Protein AF-A0A7R9V5K5-F1 (afdb_monomer_lite)

Secondary structure (DSSP, 8-state):
----------S--TTHHHHHHHSS-SSHHHHHHHHHHHHTT-HHHHHHHHHHHTT-HHHHHHHHHHHHHHPPP---GGGGG-HHHHHHHHHHHHHHHHHHHHHHHHHHHHHHTHHHHHHHHHHHHHHHHHHHHHHHHHHHHHHHTTSTTHHHHHHHHHHHHHHHHHHHHHHHHHHHHHHHHHHHHHHHHHHHHHHHHHHHHHHHT-HHHHHHHHHHHHHHHHHIIIIIHHHHHHHHHHHHHHHHHHHHSS--SHHHHHHHHHHHHHHHHHHHHHHHHHHHHHHHTTT-HHHHHHHHHHHHHHHHHHHHHHHHHHHHHHHHHHHHHHHHHHHHHHHGGGS----HHHHHHHHHHHHHHHHHHHHHHHHHHHHHHHHHHHHHHHHHHHHHHHHHHHHHHHHHHHTT-TTHHHHHHHHHHHHHHHHHHHHHHHHHHHHHHHHHHHHHHHHHHHHHTT--

Organism: NCBI:txid1486919

Structure (mmCIF, N/CA/C/O backbone):
data_AF-A0A7R9V5K5-F1
#
_entry.id   AF-A0A7R9V5K5-F1
#
loop_
_atom_site.group_PDB
_atom_site.id
_atom_site.type_symbol
_atom_site.label_atom_id
_atom_site.label_alt_id
_atom_site.label_comp_id
_atom_site.label_asym_id
_atom_site.label_entity_id
_atom_site.label_seq_id
_atom_site.pdbx_PDB_ins_code
_atom_site.Cartn_x
_atom_site.Cartn_y
_atom_site.Cartn_z
_atom_site.occupancy
_atom_site.B_iso_or_equiv
_atom_site.auth_seq_id
_atom_site.auth_comp_id
_atom_site.auth_asym_id
_atom_site.auth_atom_id
_atom_site.pdbx_PDB_model_num
ATOM 1 N N . MET A 1 1 ? -7.552 31.173 -56.960 1.00 40.56 1 MET A N 1
ATOM 2 C CA . MET A 1 1 ? -6.697 32.223 -57.557 1.00 40.56 1 MET A CA 1
ATOM 3 C C . MET A 1 1 ? -5.988 32.898 -56.391 1.00 40.56 1 MET A C 1
ATOM 5 O O . MET A 1 1 ? -6.693 33.471 -55.573 1.00 40.56 1 MET A O 1
ATOM 9 N N . PRO A 1 2 ? -4.682 32.663 -56.188 1.00 26.98 2 PRO A N 1
ATOM 10 C CA . PRO A 1 2 ? -3.652 33.012 -57.161 1.00 26.98 2 PRO A CA 1
ATOM 11 C C . PRO A 1 2 ? -2.766 31.826 -57.573 1.00 26.98 2 PRO A C 1
ATOM 13 O O . PRO A 1 2 ? -2.591 30.860 -56.835 1.00 26.98 2 PRO A O 1
ATOM 16 N N . GLN A 1 3 ? -2.251 31.905 -58.796 1.00 34.00 3 GLN A N 1
ATOM 17 C CA . GLN A 1 3 ? -1.274 30.984 -59.372 1.00 34.00 3 GLN A CA 1
ATOM 18 C C . GLN A 1 3 ? 0.063 31.088 -58.619 1.00 34.00 3 GLN A C 1
ATOM 20 O O . GLN A 1 3 ? 0.505 32.211 -58.364 1.00 34.00 3 GLN A O 1
ATOM 25 N N . PRO A 1 4 ? 0.768 29.984 -58.310 1.00 27.06 4 PRO A N 1
ATOM 26 C CA . PRO A 1 4 ? 2.180 30.077 -58.002 1.00 27.06 4 PRO A CA 1
ATOM 27 C C . PRO A 1 4 ? 2.953 30.086 -59.321 1.00 27.06 4 PRO A C 1
ATOM 29 O O . PRO A 1 4 ? 2.869 29.160 -60.126 1.00 27.06 4 PRO A O 1
ATOM 32 N N . ALA A 1 5 ? 3.666 31.187 -59.535 1.00 25.92 5 ALA A N 1
ATOM 33 C CA . ALA A 1 5 ? 4.481 31.461 -60.701 1.00 25.92 5 ALA A CA 1
ATOM 34 C C . ALA A 1 5 ? 5.456 30.311 -61.011 1.00 25.92 5 ALA A C 1
ATOM 36 O O . ALA A 1 5 ? 6.417 30.062 -60.282 1.00 25.92 5 ALA A O 1
ATOM 37 N N . CYS A 1 6 ? 5.217 29.652 -62.143 1.00 29.80 6 CYS A N 1
ATOM 38 C CA . CYS A 1 6 ? 6.253 29.015 -62.937 1.00 29.80 6 CYS A CA 1
ATOM 39 C C . CYS A 1 6 ? 7.144 30.119 -63.508 1.00 29.80 6 CYS A C 1
ATOM 41 O O . CYS A 1 6 ? 6.776 30.721 -64.507 1.00 29.80 6 CYS A O 1
ATOM 43 N N . LEU A 1 7 ? 8.293 30.398 -62.893 1.00 27.58 7 LEU A N 1
ATOM 44 C CA . LEU A 1 7 ? 9.380 31.100 -63.574 1.00 27.58 7 LEU A CA 1
ATOM 45 C C . LEU A 1 7 ? 10.732 30.513 -63.152 1.00 27.58 7 LEU A C 1
ATOM 47 O O . LEU A 1 7 ? 11.221 30.742 -62.048 1.00 27.58 7 LEU A O 1
ATOM 51 N N . VAL A 1 8 ? 11.267 29.722 -64.084 1.00 35.91 8 VAL A N 1
ATOM 52 C CA . VAL A 1 8 ? 12.673 29.615 -64.491 1.00 35.91 8 VAL A CA 1
ATOM 53 C C . VAL A 1 8 ? 13.707 29.513 -63.367 1.00 35.91 8 VAL A C 1
ATOM 55 O O . VAL A 1 8 ? 14.212 30.509 -62.860 1.00 35.91 8 VAL A O 1
ATOM 58 N N . TYR A 1 9 ? 14.113 28.279 -63.078 1.00 30.05 9 TYR A N 1
ATOM 59 C CA . TYR A 1 9 ? 15.471 27.967 -62.637 1.00 30.05 9 TYR A CA 1
ATOM 60 C C . TYR A 1 9 ? 15.864 26.629 -63.270 1.00 30.05 9 TYR A C 1
ATOM 62 O O . TYR A 1 9 ? 15.797 25.579 -62.632 1.00 30.05 9 TYR A O 1
ATOM 70 N N . SER A 1 10 ? 16.229 26.685 -64.553 1.00 31.05 10 SER A N 1
ATOM 71 C CA . SER A 1 10 ? 16.966 25.604 -65.196 1.00 31.05 10 SER A CA 1
ATOM 72 C C . SER A 1 10 ? 18.362 25.522 -64.567 1.00 31.05 10 SER A C 1
ATOM 74 O O . SER A 1 10 ? 18.983 26.540 -64.250 1.00 31.05 10 SER A O 1
ATOM 76 N N . SER A 1 11 ? 18.862 24.303 -64.378 1.00 34.31 11 SER A N 1
ATOM 77 C CA . SER A 1 11 ? 20.214 23.971 -63.887 1.00 34.31 11 SER A CA 1
ATOM 78 C C . SER A 1 11 ? 20.554 24.248 -62.406 1.00 34.31 11 SER A C 1
ATOM 80 O O . SER A 1 11 ? 21.425 25.044 -62.073 1.00 34.31 11 SER A O 1
ATOM 82 N N . MET A 1 12 ? 19.978 23.480 -61.476 1.00 30.34 12 MET A N 1
ATOM 83 C CA . MET A 1 12 ? 20.714 23.072 -60.262 1.00 30.34 12 MET A CA 1
ATOM 84 C C . MET A 1 12 ? 20.217 21.707 -59.762 1.00 30.34 12 MET A C 1
ATOM 86 O O . MET A 1 12 ? 19.005 21.503 -59.681 1.00 30.34 12 MET A O 1
ATOM 90 N N . PRO A 1 13 ? 21.115 20.775 -59.384 1.00 33.88 13 PRO A N 1
ATOM 91 C CA .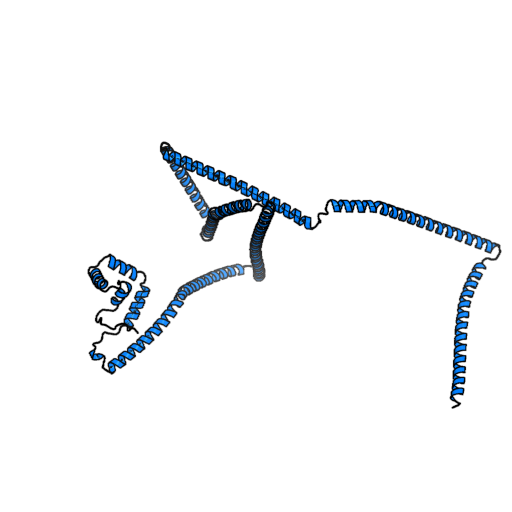 PRO A 1 13 ? 20.710 19.502 -58.805 1.00 33.88 13 PRO A CA 1
ATOM 92 C C . PRO A 1 13 ? 19.905 19.751 -57.519 1.00 33.88 13 PRO A C 1
ATOM 94 O O . PRO A 1 13 ? 20.261 20.570 -56.666 1.00 33.88 13 PRO A O 1
ATOM 97 N N . MET A 1 14 ? 18.789 19.034 -57.413 1.00 45.25 14 MET A N 1
ATOM 98 C CA . MET A 1 14 ? 17.681 19.206 -56.466 1.00 45.25 14 MET A CA 1
ATOM 99 C C . MET A 1 14 ? 17.970 19.202 -54.939 1.00 45.25 14 MET A C 1
ATOM 101 O O . MET A 1 14 ? 17.053 19.585 -54.211 1.00 45.25 14 MET A O 1
ATOM 105 N N . PRO A 1 15 ? 19.154 18.868 -54.368 1.00 46.34 15 PRO A N 1
ATOM 106 C CA . PRO A 1 15 ? 19.336 18.982 -52.910 1.00 46.34 15 PRO A CA 1
ATOM 107 C C . PRO A 1 15 ? 19.458 20.428 -52.390 1.00 46.34 15 PRO A C 1
ATOM 109 O O . PRO A 1 15 ? 19.065 20.717 -51.261 1.00 46.34 15 PRO A O 1
ATOM 112 N N . MET A 1 16 ? 20.001 21.353 -53.193 1.00 43.00 16 MET A N 1
ATOM 113 C CA . MET A 1 16 ? 20.373 22.711 -52.744 1.00 43.00 16 MET A CA 1
ATOM 114 C C . MET A 1 16 ? 19.236 23.738 -52.841 1.00 43.00 16 MET A C 1
ATOM 116 O O . MET A 1 16 ? 19.169 24.678 -52.047 1.00 43.00 16 MET A O 1
ATOM 120 N N . SER A 1 17 ? 18.300 23.553 -53.774 1.00 44.62 17 SER A N 1
ATOM 121 C CA . SER A 1 17 ? 17.197 24.495 -54.016 1.00 44.62 17 SER A CA 1
ATOM 122 C C . SER A 1 17 ? 16.128 24.488 -52.912 1.00 44.62 17 SER A C 1
ATOM 124 O O . SER A 1 17 ? 15.340 25.429 -52.816 1.00 44.62 17 SER A O 1
ATOM 126 N N . GLN A 1 18 ? 16.099 23.464 -52.048 1.00 49.62 18 GLN A N 1
ATOM 127 C CA . GLN A 1 18 ? 15.133 23.351 -50.946 1.00 49.62 18 GLN A CA 1
ATOM 128 C C . GLN A 1 18 ? 15.727 23.599 -49.552 1.00 49.62 18 GLN A C 1
ATOM 130 O O . GLN A 1 18 ? 15.004 24.083 -48.681 1.00 49.62 18 GLN A O 1
ATOM 135 N N . LEU A 1 19 ? 17.041 23.416 -49.362 1.00 45.88 19 LEU A N 1
ATOM 136 C CA . LEU A 1 19 ? 17.787 24.037 -48.249 1.00 45.88 19 LEU A CA 1
ATOM 137 C C . LEU A 1 19 ? 17.578 25.563 -48.242 1.00 45.88 19 LEU A C 1
ATOM 139 O O . LEU A 1 19 ? 17.406 26.184 -47.194 1.00 45.88 19 LEU A O 1
ATOM 143 N N . ALA A 1 20 ? 17.456 26.140 -49.439 1.00 43.31 20 ALA A N 1
ATOM 144 C CA . ALA A 1 20 ? 17.101 27.530 -49.669 1.00 43.31 20 ALA A CA 1
ATOM 145 C C . ALA A 1 20 ? 15.653 27.919 -49.285 1.00 43.31 20 ALA A C 1
ATOM 147 O O . ALA A 1 20 ? 15.371 29.104 -49.216 1.00 43.31 20 ALA A O 1
ATOM 148 N N . ARG A 1 21 ? 14.710 26.998 -49.022 1.00 48.47 21 ARG A N 1
ATOM 149 C CA . ARG A 1 21 ? 13.327 27.378 -48.635 1.00 48.47 21 ARG A CA 1
ATOM 150 C C . ARG A 1 21 ? 13.076 27.405 -47.131 1.00 48.47 21 ARG A C 1
ATOM 152 O O . ARG A 1 21 ? 12.136 28.058 -46.703 1.00 48.47 21 ARG A O 1
ATOM 159 N N . HIS A 1 22 ? 13.859 26.675 -46.340 1.00 50.94 22 HIS A N 1
ATOM 160 C CA . HIS A 1 22 ? 13.676 26.604 -44.882 1.00 50.94 22 HIS A CA 1
ATOM 161 C C . HIS A 1 22 ? 14.723 27.406 -44.094 1.00 50.94 22 HIS A C 1
ATOM 163 O O . HIS A 1 22 ? 14.455 27.774 -42.955 1.00 50.94 22 HIS A O 1
ATOM 169 N N . CYS A 1 23 ? 15.882 27.712 -44.691 1.00 46.88 23 CYS A N 1
ATOM 170 C CA . CYS A 1 23 ? 16.933 28.526 -44.067 1.00 46.88 23 CYS A CA 1
ATOM 171 C C . CYS A 1 23 ? 17.085 29.936 -44.671 1.00 46.88 23 CYS A C 1
ATOM 173 O O . CYS A 1 23 ? 17.944 30.683 -44.209 1.00 46.88 23 CYS A O 1
ATOM 175 N N . MET A 1 24 ? 16.305 30.321 -45.693 1.00 51.53 24 MET A N 1
ATOM 176 C CA . MET A 1 24 ? 16.404 31.671 -46.267 1.00 51.53 24 MET A CA 1
ATOM 177 C C . MET A 1 24 ? 15.454 32.661 -45.584 1.00 51.53 24 MET A C 1
ATOM 179 O O . MET A 1 24 ? 14.266 32.369 -45.463 1.00 51.53 24 MET A O 1
ATOM 183 N N . PRO A 1 25 ? 15.934 33.861 -45.215 1.00 50.16 25 PRO A N 1
ATOM 184 C CA . PRO A 1 25 ? 15.064 34.996 -44.929 1.00 50.16 25 PRO A CA 1
ATOM 185 C C . PRO A 1 25 ? 14.282 35.391 -46.194 1.00 50.16 25 PRO A C 1
ATOM 187 O O . PRO A 1 25 ? 14.854 35.434 -47.285 1.00 50.16 25 PRO A O 1
ATOM 190 N N . ASP A 1 26 ? 12.996 35.721 -46.050 1.00 51.44 26 ASP A N 1
ATOM 191 C CA . ASP A 1 26 ? 12.039 35.933 -47.158 1.00 51.44 26 ASP A CA 1
ATOM 192 C C . ASP A 1 26 ? 12.401 37.076 -48.139 1.00 51.44 26 ASP A C 1
ATOM 194 O O . ASP A 1 26 ? 11.890 37.146 -49.260 1.00 51.44 26 ASP A O 1
ATOM 198 N N . ASN A 1 27 ? 13.335 37.960 -47.774 1.00 51.56 27 ASN A N 1
ATOM 199 C CA . ASN A 1 27 ? 13.721 39.106 -48.597 1.00 51.56 27 ASN A CA 1
ATOM 200 C C . ASN A 1 27 ? 14.722 38.752 -49.713 1.00 51.56 27 ASN A C 1
ATOM 202 O O . ASN A 1 27 ? 15.770 38.149 -49.484 1.00 51.56 27 ASN A O 1
ATOM 206 N N . ALA A 1 28 ? 14.456 39.228 -50.935 1.00 52.97 28 ALA A N 1
ATOM 207 C CA . ALA A 1 28 ? 15.287 38.979 -52.120 1.00 52.97 28 ALA A CA 1
ATOM 208 C C . ALA A 1 28 ? 16.745 39.467 -51.987 1.00 52.97 28 ALA A C 1
ATOM 210 O O . ALA A 1 28 ? 17.654 38.770 -52.437 1.00 52.97 28 ALA A O 1
ATOM 211 N N . LEU A 1 29 ? 16.981 40.600 -51.305 1.00 44.94 29 LEU A N 1
ATOM 212 C CA . LEU A 1 29 ? 18.333 41.088 -50.981 1.00 44.94 29 LEU A CA 1
ATOM 213 C C . LEU A 1 29 ? 19.092 40.149 -50.022 1.00 44.94 29 LEU A C 1
ATOM 215 O O . LEU A 1 29 ? 20.306 40.017 -50.142 1.00 44.94 29 LEU A O 1
ATOM 219 N N . CYS A 1 30 ? 18.389 39.457 -49.116 1.00 60.28 30 CYS A N 1
ATOM 220 C CA . CYS A 1 30 ? 18.981 38.487 -48.187 1.00 60.28 30 CYS A CA 1
ATOM 221 C C . CYS A 1 30 ? 19.418 37.187 -48.875 1.00 60.28 30 CYS A C 1
ATOM 223 O O . CYS A 1 30 ? 20.322 36.511 -48.394 1.00 60.28 30 CYS A O 1
ATOM 225 N N . ARG A 1 31 ? 18.814 36.821 -50.015 1.00 62.34 31 ARG A N 1
ATOM 226 C CA . ARG A 1 31 ? 19.185 35.598 -50.752 1.00 62.34 31 ARG A CA 1
ATOM 227 C C . ARG A 1 31 ? 20.534 35.729 -51.454 1.00 62.34 31 ARG A C 1
ATOM 229 O O . ARG A 1 31 ? 21.295 34.765 -51.499 1.00 62.34 31 ARG A O 1
ATOM 236 N N . ALA A 1 32 ? 20.829 36.911 -51.995 1.00 68.31 32 ALA A N 1
ATOM 237 C CA . ALA A 1 32 ? 22.109 37.195 -52.638 1.00 68.31 32 ALA A CA 1
ATOM 238 C C . ALA A 1 32 ? 23.251 37.246 -51.610 1.00 68.31 32 ALA A C 1
ATOM 240 O O . ALA A 1 32 ? 24.284 36.613 -51.820 1.00 68.31 32 ALA A O 1
ATOM 241 N N . THR A 1 33 ? 23.036 37.910 -50.469 1.00 69.12 33 THR A N 1
ATOM 242 C CA . THR A 1 33 ? 24.011 37.944 -49.368 1.00 69.12 33 THR A CA 1
ATOM 243 C C . THR A 1 33 ? 24.197 36.575 -48.719 1.00 69.12 33 THR A C 1
ATOM 245 O O . THR A 1 33 ? 25.332 36.180 -48.494 1.00 69.12 33 THR A O 1
ATOM 248 N N . PHE A 1 34 ? 23.136 35.789 -48.517 1.00 70.00 34 PHE A N 1
ATOM 249 C CA . PHE A 1 34 ? 23.246 34.409 -48.024 1.00 70.00 34 PHE A CA 1
ATOM 250 C C . PHE A 1 34 ? 24.069 33.510 -48.960 1.00 70.00 34 PHE A C 1
ATOM 252 O O . PHE A 1 34 ? 24.921 32.756 -48.500 1.00 70.00 34 PHE A O 1
ATOM 259 N N . ARG A 1 35 ? 23.859 33.605 -50.283 1.00 76.38 35 ARG A N 1
ATOM 260 C CA . ARG A 1 35 ? 24.673 32.873 -51.272 1.00 76.38 35 ARG A CA 1
ATOM 261 C C . ARG A 1 35 ? 26.136 33.315 -51.245 1.00 76.38 35 ARG A C 1
ATOM 263 O O . ARG A 1 35 ? 27.010 32.462 -51.360 1.00 76.38 35 ARG A O 1
ATOM 270 N N . ALA A 1 36 ? 26.394 34.611 -51.061 1.00 77.56 36 ALA A N 1
ATOM 271 C CA . ALA A 1 36 ? 27.746 35.135 -50.899 1.00 77.56 36 ALA A CA 1
ATOM 272 C C . ALA A 1 36 ? 28.404 34.608 -49.612 1.00 77.56 36 ALA A C 1
ATOM 274 O O . ALA A 1 36 ? 29.504 34.076 -49.690 1.00 77.56 36 ALA A O 1
ATOM 275 N N . TYR A 1 37 ? 27.709 34.649 -48.469 1.00 77.50 37 TYR A N 1
ATOM 276 C CA . TYR A 1 37 ? 28.200 34.124 -47.189 1.00 77.50 37 TYR A CA 1
ATOM 277 C C . TYR A 1 37 ? 28.444 32.612 -47.212 1.00 77.50 37 TYR A C 1
ATOM 279 O O . TYR A 1 37 ? 29.420 32.130 -46.636 1.00 77.50 37 TYR A O 1
ATOM 287 N N . LEU A 1 38 ? 27.610 31.859 -47.933 1.00 78.56 38 LEU A N 1
ATOM 288 C CA . LEU A 1 38 ? 27.813 30.430 -48.154 1.00 78.56 38 LEU A CA 1
ATOM 289 C C . LEU A 1 38 ? 29.037 30.157 -49.043 1.00 78.56 38 LEU A C 1
ATOM 291 O O . LEU A 1 38 ? 29.806 29.246 -48.750 1.00 78.56 38 LEU A O 1
ATOM 295 N N . ALA A 1 39 ? 29.241 30.956 -50.096 1.00 82.00 39 ALA A N 1
ATOM 296 C CA . ALA A 1 39 ? 30.399 30.844 -50.984 1.00 82.00 39 ALA A CA 1
ATOM 297 C C . ALA A 1 39 ? 31.715 31.242 -50.294 1.00 82.00 39 ALA A C 1
ATOM 299 O O . ALA A 1 39 ? 32.749 30.634 -50.557 1.00 82.00 39 ALA A O 1
ATOM 300 N N . THR A 1 40 ? 31.683 32.222 -49.385 1.00 84.69 40 THR A N 1
ATOM 301 C CA . THR A 1 40 ? 32.845 32.624 -48.574 1.00 84.69 40 THR A CA 1
ATOM 302 C C . THR A 1 40 ? 33.092 31.718 -47.369 1.00 84.69 40 THR A C 1
ATOM 304 O O . THR A 1 40 ? 34.097 31.884 -46.684 1.00 84.69 40 THR A O 1
ATOM 307 N N . GLY A 1 41 ? 32.196 30.767 -47.095 1.00 77.50 41 GLY A N 1
ATOM 308 C CA . GLY A 1 41 ? 32.348 29.821 -45.994 1.00 77.50 41 GLY A CA 1
ATOM 309 C C . GLY A 1 41 ? 32.133 30.435 -44.608 1.00 77.50 41 GLY A C 1
ATOM 310 O O . GLY A 1 41 ? 32.814 30.054 -43.657 1.00 77.50 41 GLY A O 1
ATOM 311 N N . ASP A 1 42 ? 31.215 31.396 -44.484 1.00 85.19 42 ASP A N 1
ATOM 312 C CA . ASP A 1 42 ? 30.922 32.057 -43.214 1.00 85.19 42 ASP A CA 1
ATOM 313 C C . ASP A 1 42 ? 30.413 31.065 -42.150 1.00 85.19 42 ASP A C 1
ATOM 315 O O . ASP A 1 42 ? 29.488 30.274 -42.372 1.00 85.19 42 ASP A O 1
ATOM 319 N N . LYS A 1 43 ? 31.033 31.118 -40.968 1.00 78.56 43 LYS A N 1
ATOM 320 C CA . LYS A 1 43 ? 30.856 30.131 -39.897 1.00 78.56 43 LYS A CA 1
ATOM 321 C C . LYS A 1 43 ? 29.449 30.165 -39.306 1.00 78.56 43 LYS A C 1
ATOM 323 O O . LYS A 1 43 ? 28.876 29.103 -39.059 1.00 78.56 43 LYS A O 1
ATOM 328 N N . ASP A 1 44 ? 28.884 31.353 -39.110 1.00 78.31 44 ASP A N 1
ATOM 329 C CA . ASP A 1 44 ? 27.553 31.508 -38.518 1.00 78.31 44 ASP A CA 1
ATOM 330 C C . ASP A 1 44 ? 26.464 31.009 -39.472 1.00 78.31 44 ASP A C 1
ATOM 332 O O . ASP A 1 44 ? 25.523 30.331 -39.049 1.00 78.31 44 ASP A O 1
ATOM 336 N N . THR A 1 45 ? 26.638 31.251 -40.770 1.00 78.25 45 THR A N 1
ATOM 337 C CA . THR A 1 45 ? 25.741 30.750 -41.818 1.00 78.25 45 THR A CA 1
ATOM 338 C C . THR A 1 45 ? 25.802 29.220 -41.938 1.00 78.25 45 THR A C 1
ATOM 340 O O . THR A 1 45 ? 24.765 28.549 -41.936 1.00 78.25 45 THR A O 1
ATOM 343 N N . ILE A 1 46 ? 27.004 28.634 -41.970 1.00 79.44 46 ILE A N 1
ATOM 344 C CA . ILE A 1 46 ? 27.185 27.173 -42.054 1.00 79.44 46 ILE A CA 1
ATOM 345 C C . ILE A 1 46 ? 26.656 26.472 -40.798 1.00 79.44 46 ILE A C 1
ATOM 347 O O . ILE A 1 46 ? 25.992 25.439 -40.899 1.00 79.44 46 ILE A O 1
ATOM 351 N N . PHE A 1 47 ? 26.906 27.018 -39.608 1.00 78.94 47 PHE A N 1
ATOM 352 C CA . PHE A 1 47 ? 26.421 26.427 -38.360 1.00 78.94 47 PHE A CA 1
ATOM 353 C C . PHE A 1 47 ? 24.903 26.479 -38.228 1.00 78.94 47 PHE A C 1
ATOM 355 O O . PHE A 1 47 ? 24.322 25.533 -37.698 1.00 78.94 47 PHE A O 1
ATOM 362 N N . GLN A 1 48 ? 24.241 27.511 -38.751 1.00 79.06 48 GLN A N 1
ATOM 363 C CA . GLN A 1 48 ? 22.779 27.539 -38.822 1.00 79.06 48 GLN A CA 1
ATOM 364 C C . GLN A 1 48 ? 22.228 26.442 -39.745 1.00 79.06 48 GLN A C 1
ATOM 366 O O . GLN A 1 48 ? 21.268 25.763 -39.376 1.00 79.06 48 GLN A O 1
ATOM 371 N N . ILE A 1 49 ? 22.876 26.199 -40.888 1.00 77.62 49 ILE A N 1
ATOM 372 C CA . ILE A 1 49 ? 22.513 25.104 -41.799 1.00 77.62 49 ILE A CA 1
ATOM 373 C C . ILE A 1 49 ? 22.729 23.746 -41.123 1.00 77.62 49 ILE A C 1
ATOM 375 O O . ILE A 1 49 ? 21.826 22.912 -41.109 1.00 77.62 49 ILE A O 1
ATOM 379 N N . LEU A 1 50 ? 23.892 23.519 -40.509 1.00 80.06 50 LEU A N 1
ATOM 380 C CA . LEU A 1 50 ? 24.194 22.261 -39.819 1.00 80.06 50 LEU A CA 1
ATOM 381 C C . LEU A 1 50 ? 23.264 22.022 -38.627 1.00 80.06 50 LEU A C 1
ATOM 383 O O . LEU A 1 50 ? 22.797 20.901 -38.438 1.00 80.06 50 LEU A O 1
ATOM 387 N N . LYS A 1 51 ? 22.921 23.069 -37.870 1.00 82.25 51 LYS A N 1
ATOM 388 C CA . LYS A 1 51 ? 21.936 22.997 -36.783 1.00 82.25 51 LYS A CA 1
ATOM 389 C C . LYS A 1 51 ? 20.568 22.524 -37.276 1.00 82.25 51 LYS A C 1
ATOM 391 O O . LYS A 1 51 ? 19.844 21.916 -36.499 1.00 82.25 51 LYS A O 1
ATOM 396 N N . TRP A 1 52 ? 20.216 22.775 -38.536 1.00 81.44 52 TRP A N 1
ATOM 397 C CA . TRP A 1 52 ? 18.970 22.296 -39.132 1.00 81.44 52 TRP A CA 1
ATOM 398 C C . TRP A 1 52 ? 19.109 20.924 -39.804 1.00 81.44 52 TRP A C 1
ATOM 400 O O . TRP A 1 52 ? 18.201 20.104 -39.712 1.00 81.44 52 TRP A O 1
ATOM 410 N N . VAL A 1 53 ? 20.232 20.642 -40.464 1.00 81.75 53 VAL A N 1
ATOM 411 C CA . VAL A 1 53 ? 20.446 19.383 -41.200 1.00 81.75 53 VAL A CA 1
ATOM 412 C C . VAL A 1 53 ? 20.709 18.206 -40.259 1.00 81.75 53 VAL A C 1
ATOM 414 O O . VAL A 1 53 ? 20.135 17.130 -40.427 1.00 81.75 53 VAL A O 1
ATOM 417 N N . VAL A 1 54 ? 21.565 18.404 -39.255 1.00 84.12 54 VAL A N 1
ATOM 418 C CA . VAL A 1 54 ? 22.062 17.330 -38.379 1.00 84.12 54 VAL A CA 1
ATOM 419 C C . VAL A 1 54 ? 20.970 16.681 -37.515 1.00 84.12 54 VAL A C 1
ATOM 421 O O . VAL A 1 54 ? 21.015 15.461 -37.369 1.00 84.12 54 VAL A O 1
ATOM 424 N N . PRO A 1 55 ? 19.976 17.402 -36.956 1.00 89.00 55 PRO A N 1
ATOM 425 C CA . PRO A 1 55 ? 18.961 16.779 -36.100 1.00 89.00 55 PRO A CA 1
ATOM 426 C C . PRO A 1 55 ? 17.972 15.846 -36.813 1.00 89.00 55 PRO A C 1
ATOM 428 O O . PRO A 1 55 ? 17.302 15.062 -36.146 1.00 89.00 55 PRO A O 1
ATOM 431 N N . GLN A 1 56 ? 17.848 15.917 -38.142 1.00 86.38 56 GLN A N 1
ATOM 432 C CA . GLN A 1 56 ? 16.770 15.253 -38.896 1.00 86.38 56 GLN A CA 1
ATOM 433 C C . GLN A 1 56 ? 17.256 14.471 -40.136 1.00 86.38 56 GLN A C 1
ATOM 435 O O . GLN A 1 56 ? 16.702 14.608 -41.232 1.00 86.38 56 GLN A O 1
ATOM 440 N N . PRO A 1 57 ? 18.259 13.584 -39.996 1.00 82.12 57 PRO A N 1
ATOM 441 C CA . PRO A 1 57 ? 18.836 12.869 -41.132 1.00 82.12 57 PRO A CA 1
ATOM 442 C C . PRO A 1 57 ? 17.826 11.934 -41.815 1.00 82.12 57 PRO A C 1
ATOM 444 O O . PRO A 1 57 ? 17.840 11.800 -43.035 1.00 82.12 57 PRO A O 1
ATOM 447 N N . GLN A 1 58 ? 16.909 11.327 -41.051 1.00 83.31 58 GLN A N 1
ATOM 448 C CA . GLN A 1 58 ? 15.895 10.410 -41.590 1.00 83.31 58 GLN A CA 1
ATOM 449 C C . GLN A 1 58 ? 14.870 11.129 -42.476 1.00 83.31 58 GLN A C 1
ATOM 451 O O . GLN A 1 58 ? 14.445 10.594 -43.501 1.00 83.31 58 GLN A O 1
ATOM 456 N N . GLU A 1 59 ? 14.489 12.356 -42.116 1.00 81.56 59 GLU A N 1
ATOM 457 C CA . GLU A 1 59 ? 13.547 13.144 -42.909 1.00 81.56 59 GLU A CA 1
ATOM 458 C C . GLU A 1 59 ? 14.197 13.638 -44.205 1.00 81.56 59 GLU A C 1
ATOM 460 O O . GLU A 1 59 ? 13.600 13.539 -45.279 1.00 81.56 59 GLU A O 1
ATOM 465 N N . LEU A 1 60 ? 15.448 14.096 -44.129 1.00 83.25 60 LEU A N 1
ATOM 466 C CA . LEU A 1 60 ? 16.208 14.526 -45.302 1.00 83.25 60 LEU A CA 1
ATOM 467 C C . LEU A 1 60 ? 16.502 13.371 -46.258 1.00 83.25 60 LEU A C 1
ATOM 469 O O . LEU A 1 60 ? 16.382 13.549 -47.467 1.00 83.25 60 LEU A O 1
ATOM 473 N N . GLN A 1 61 ? 16.798 12.178 -45.740 1.00 84.12 61 GLN A N 1
ATOM 474 C CA . GLN A 1 61 ? 16.953 10.974 -46.554 1.00 84.12 61 GLN A CA 1
ATOM 475 C C . GLN A 1 61 ? 15.661 10.639 -47.311 1.00 84.12 61 GLN A C 1
ATOM 477 O O . GLN A 1 61 ? 15.700 10.382 -48.515 1.00 84.12 61 GLN A O 1
ATOM 482 N N . LYS A 1 62 ? 14.507 10.700 -46.634 1.00 83.69 62 LYS A N 1
ATOM 483 C CA . LYS A 1 62 ? 13.195 10.473 -47.257 1.00 83.69 62 LYS A CA 1
ATOM 484 C C . LYS A 1 62 ? 12.886 11.518 -48.329 1.00 83.69 62 LYS A C 1
ATOM 486 O O . LYS A 1 62 ? 12.425 11.165 -49.411 1.00 83.69 62 LYS A O 1
ATOM 491 N N . ARG A 1 63 ? 13.166 12.795 -48.057 1.00 83.06 63 ARG A N 1
ATOM 492 C CA . ARG A 1 63 ? 12.964 13.891 -49.019 1.00 83.06 63 ARG A CA 1
ATOM 493 C C . ARG A 1 63 ? 13.893 13.784 -50.225 1.00 83.06 63 ARG A C 1
ATOM 495 O O . ARG A 1 63 ? 13.435 14.001 -51.338 1.00 83.06 63 ARG A O 1
ATOM 502 N N . ALA A 1 64 ? 15.157 13.417 -50.026 1.00 83.75 64 ALA A N 1
ATOM 503 C CA . ALA A 1 64 ? 16.105 13.196 -51.117 1.00 83.75 64 ALA A CA 1
ATOM 504 C C . ALA A 1 64 ? 15.684 12.010 -51.997 1.00 83.75 64 ALA A C 1
ATOM 506 O O . ALA A 1 64 ? 15.701 12.121 -53.220 1.00 83.75 64 ALA A O 1
ATOM 507 N N . PHE A 1 65 ? 15.241 10.910 -51.378 1.00 86.75 65 PHE A N 1
ATOM 508 C CA . PHE A 1 65 ? 14.724 9.741 -52.087 1.00 86.75 65 PHE A CA 1
ATOM 509 C C . PHE A 1 65 ? 13.494 10.094 -52.932 1.00 86.75 65 PHE A C 1
ATOM 511 O O . PHE A 1 65 ? 13.498 9.883 -54.138 1.00 86.75 65 PHE A O 1
ATOM 518 N N . VAL A 1 66 ? 12.467 10.700 -52.328 1.00 87.62 66 VAL A N 1
ATOM 519 C CA . VAL A 1 66 ? 11.245 11.105 -53.045 1.00 87.62 66 VAL A CA 1
ATOM 520 C C . VAL A 1 66 ? 11.550 12.168 -54.107 1.00 87.62 66 VAL A C 1
ATOM 522 O O . VAL A 1 66 ? 11.038 12.094 -55.218 1.00 87.62 66 VAL A O 1
ATOM 525 N N . GLY A 1 67 ? 12.417 13.132 -53.795 1.00 82.38 67 GLY A N 1
ATOM 526 C CA . GLY A 1 67 ? 12.799 14.207 -54.707 1.00 82.38 67 GLY A CA 1
ATOM 527 C C . GLY A 1 67 ? 13.508 13.721 -55.970 1.00 82.38 67 GLY A C 1
ATOM 528 O O . GLY A 1 67 ? 13.307 14.318 -57.020 1.00 82.38 67 GLY A O 1
ATOM 529 N N . HIS A 1 68 ? 14.279 12.631 -55.892 1.00 84.50 68 HIS A N 1
ATOM 530 C CA . HIS A 1 68 ? 14.927 12.025 -57.058 1.00 84.50 68 HIS A CA 1
ATOM 531 C C . HIS A 1 68 ? 13.920 11.407 -58.040 1.00 84.50 68 HIS A C 1
ATOM 533 O O . HIS A 1 68 ? 14.062 11.571 -59.246 1.00 84.50 68 HIS A O 1
ATOM 539 N N . TYR A 1 69 ? 12.879 10.735 -57.539 1.00 83.38 69 TYR A N 1
ATOM 540 C CA . TYR A 1 69 ? 11.870 10.084 -58.391 1.00 83.38 69 TYR A CA 1
ATOM 541 C C . TYR A 1 69 ? 10.747 11.026 -58.851 1.00 83.38 69 TYR A C 1
ATOM 543 O O . TYR A 1 69 ? 10.060 10.733 -59.826 1.00 83.38 69 TYR A O 1
ATOM 551 N N . LEU A 1 70 ? 10.564 12.165 -58.174 1.00 85.44 70 LEU A N 1
ATOM 552 C CA . LEU A 1 70 ? 9.596 13.200 -58.558 1.00 85.44 70 LEU A CA 1
ATOM 553 C C . LEU A 1 70 ? 10.217 14.355 -59.360 1.00 85.44 70 LEU A C 1
ATOM 555 O O . LEU A 1 70 ? 9.499 15.261 -59.783 1.00 85.44 70 LEU A O 1
ATOM 559 N N . SER A 1 71 ? 11.537 14.364 -59.568 1.00 80.56 71 SER A N 1
ATOM 560 C CA . SER A 1 71 ? 12.177 15.354 -60.434 1.00 80.56 71 SER A CA 1
ATOM 561 C C . SER A 1 71 ? 11.982 14.987 -61.899 1.00 80.56 71 SER A C 1
ATOM 563 O O . SER A 1 71 ? 12.446 13.937 -62.340 1.00 80.56 71 SER A O 1
ATOM 565 N N . PHE A 1 72 ? 11.347 15.874 -62.662 1.00 74.50 72 PHE A N 1
ATOM 566 C CA . PHE A 1 72 ? 11.378 15.787 -64.117 1.00 74.50 72 PHE A CA 1
ATOM 567 C C . PHE A 1 72 ? 12.739 16.256 -64.650 1.00 74.50 72 PHE A C 1
ATOM 569 O O . PHE A 1 72 ? 13.294 17.219 -64.110 1.00 74.50 72 PHE A O 1
ATOM 576 N N . PRO A 1 73 ? 13.281 15.610 -65.698 1.00 71.69 73 PRO A N 1
ATOM 577 C CA . PRO A 1 73 ? 14.435 16.135 -66.414 1.00 71.69 73 PRO A CA 1
ATOM 578 C C . PRO A 1 73 ? 14.080 17.474 -67.076 1.00 71.69 73 PRO A C 1
ATOM 580 O O . PRO A 1 73 ? 12.981 17.649 -67.602 1.00 71.69 73 PRO A O 1
ATOM 583 N N . ASP A 1 74 ? 15.016 18.418 -67.020 1.00 69.25 74 ASP A N 1
ATOM 584 C CA . ASP A 1 74 ? 14.883 19.744 -67.624 1.00 69.25 74 ASP A CA 1
ATOM 585 C C . ASP A 1 74 ? 14.909 19.599 -69.154 1.00 69.25 74 ASP A C 1
ATOM 587 O O . ASP A 1 74 ? 15.896 19.113 -69.712 1.00 69.25 74 ASP A O 1
ATOM 591 N N . MET A 1 75 ? 13.799 19.926 -69.818 1.00 70.00 75 MET A N 1
ATOM 592 C CA . MET A 1 75 ? 13.593 19.677 -71.247 1.00 70.00 75 MET A CA 1
ATOM 593 C C . MET A 1 75 ? 13.461 21.006 -72.003 1.00 70.00 75 MET A C 1
ATOM 595 O O . MET A 1 75 ? 12.659 21.839 -71.577 1.00 70.00 75 MET A O 1
ATOM 599 N N . PRO A 1 76 ? 14.189 21.195 -73.123 1.00 79.69 76 PRO A N 1
ATOM 600 C CA . PRO A 1 76 ? 14.065 22.389 -73.958 1.00 79.69 76 PRO A CA 1
ATOM 601 C C . PRO A 1 76 ? 12.624 22.610 -74.448 1.00 79.69 76 PRO A C 1
ATOM 603 O O . PRO A 1 76 ? 11.903 21.649 -74.736 1.00 79.69 76 PRO A O 1
ATOM 606 N N . GLU A 1 77 ? 12.189 23.871 -74.514 1.00 70.31 77 GLU A N 1
ATOM 607 C CA . GLU A 1 77 ? 10.791 24.245 -74.782 1.00 70.31 77 GLU A CA 1
ATOM 608 C C . GLU A 1 77 ? 10.302 23.808 -76.172 1.00 70.31 77 GLU A C 1
ATOM 610 O O . GLU A 1 77 ? 9.099 23.638 -76.375 1.00 70.31 77 GLU A O 1
ATOM 615 N N . GLU A 1 78 ? 11.220 23.551 -77.103 1.00 75.75 78 GLU A N 1
ATOM 616 C CA . GLU A 1 78 ? 10.940 23.092 -78.464 1.00 75.75 78 GLU A CA 1
ATOM 617 C C . GLU A 1 78 ? 10.317 21.688 -78.493 1.00 75.75 78 GLU A C 1
ATOM 619 O O . GLU A 1 78 ? 9.510 21.387 -79.370 1.00 75.75 78 GLU A O 1
ATOM 624 N N . PHE A 1 79 ? 10.631 20.845 -77.505 1.00 72.81 79 PHE A N 1
ATOM 625 C CA . PHE A 1 79 ? 10.132 19.468 -77.402 1.00 72.81 79 PHE A CA 1
ATOM 626 C C . PHE A 1 79 ? 8.805 19.355 -76.640 1.00 72.81 79 PHE A C 1
ATOM 628 O O . PHE A 1 79 ? 8.252 18.266 -76.509 1.00 72.81 79 PHE A O 1
ATOM 635 N N . ASN A 1 80 ? 8.263 20.465 -76.126 1.00 71.44 80 ASN A N 1
ATOM 636 C CA . ASN A 1 80 ? 7.001 20.446 -75.380 1.00 71.44 80 ASN A CA 1
ATOM 637 C C . ASN A 1 80 ? 5.759 20.261 -76.262 1.00 71.44 80 ASN A C 1
ATOM 639 O O . ASN A 1 80 ? 4.710 19.916 -75.724 1.00 71.44 80 ASN A O 1
ATOM 643 N N . TYR A 1 81 ? 5.868 20.503 -77.571 1.00 77.25 81 TYR A N 1
ATOM 644 C CA . TYR A 1 81 ? 4.745 20.463 -78.517 1.00 77.25 81 TYR A CA 1
ATOM 645 C C . TYR A 1 81 ? 4.697 19.185 -79.366 1.00 77.25 81 TYR A C 1
ATOM 647 O O . TYR A 1 81 ? 3.799 19.035 -80.191 1.00 77.25 81 TYR A O 1
ATOM 655 N N . ASP A 1 82 ? 5.659 18.280 -79.180 1.00 86.31 82 ASP A N 1
ATOM 656 C CA . ASP A 1 82 ? 5.675 16.972 -79.830 1.00 86.31 82 ASP A CA 1
ATOM 657 C C . ASP A 1 82 ? 4.655 16.037 -79.150 1.00 86.31 82 ASP A C 1
ATOM 659 O O . ASP A 1 82 ? 4.639 15.902 -77.921 1.00 86.31 82 ASP A O 1
ATOM 663 N N . ALA A 1 83 ? 3.783 15.416 -79.949 1.00 84.06 83 ALA A N 1
ATOM 664 C CA . ALA A 1 83 ? 2.676 14.592 -79.471 1.00 84.06 83 ALA A CA 1
ATOM 665 C C . ALA A 1 83 ? 3.159 13.347 -78.707 1.00 84.06 83 ALA A C 1
ATOM 667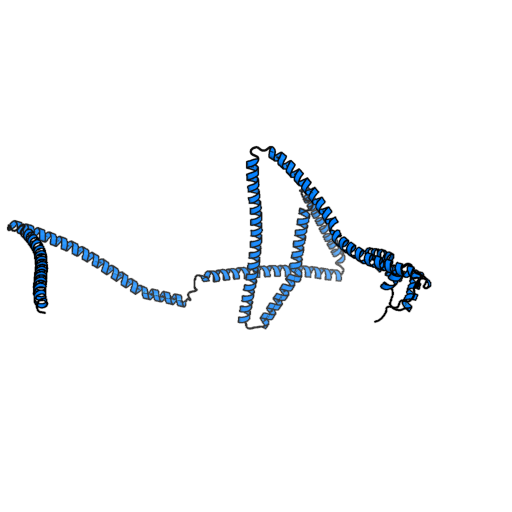 O O . ALA A 1 83 ? 2.603 13.031 -77.653 1.00 84.06 83 ALA A O 1
ATOM 668 N N . ASP A 1 84 ? 4.235 12.708 -79.170 1.00 85.56 84 ASP A N 1
ATOM 669 C CA . ASP A 1 84 ? 4.772 11.486 -78.556 1.00 85.56 84 ASP A CA 1
ATOM 670 C C . ASP A 1 84 ? 5.432 11.802 -77.198 1.00 85.56 84 ASP A C 1
ATOM 672 O O . ASP A 1 84 ? 5.313 11.063 -76.217 1.00 85.56 84 ASP A O 1
ATOM 676 N N . ILE A 1 85 ? 6.091 12.963 -77.103 1.00 84.62 85 ILE A N 1
ATOM 677 C CA . ILE A 1 85 ? 6.727 13.448 -75.868 1.00 84.62 85 ILE A CA 1
ATOM 678 C C . ILE A 1 85 ? 5.671 13.870 -74.838 1.00 84.62 85 ILE A C 1
ATOM 680 O O . ILE A 1 85 ? 5.862 13.681 -73.630 1.00 84.62 85 ILE A O 1
ATOM 684 N N . MET A 1 86 ? 4.549 14.431 -75.291 1.00 82.25 86 MET A N 1
ATOM 685 C CA . MET A 1 86 ? 3.413 14.749 -74.427 1.00 82.25 86 MET A CA 1
ATOM 686 C C . MET A 1 86 ? 2.765 13.495 -73.830 1.00 82.25 86 MET A C 1
ATOM 688 O O . MET A 1 86 ? 2.485 13.489 -72.629 1.00 82.25 86 MET A O 1
ATOM 692 N N . GLU A 1 87 ? 2.560 12.445 -74.629 1.00 88.38 87 GLU A N 1
ATOM 693 C CA . GLU A 1 87 ? 2.014 11.166 -74.156 1.00 88.38 87 GLU A CA 1
ATOM 694 C C . GLU A 1 87 ? 2.929 10.533 -73.096 1.00 88.38 87 GLU A C 1
ATOM 696 O O . GLU A 1 87 ? 2.476 10.213 -71.992 1.00 88.38 87 GLU A O 1
ATOM 701 N N . LEU A 1 88 ? 4.240 10.490 -73.357 1.00 86.56 88 LEU A N 1
ATOM 702 C CA . LEU A 1 88 ? 5.229 9.978 -72.404 1.00 86.56 88 LEU A CA 1
ATOM 703 C C . LEU A 1 88 ? 5.281 10.805 -71.107 1.00 86.56 88 LEU A C 1
ATOM 705 O O . LEU A 1 88 ? 5.444 10.259 -70.014 1.00 86.56 88 LEU A O 1
ATOM 709 N N . LYS A 1 89 ? 5.122 12.133 -71.187 1.00 82.88 89 LYS A N 1
ATOM 710 C CA . LYS A 1 89 ? 5.036 12.992 -69.992 1.00 82.88 89 LYS A CA 1
ATOM 711 C C . LYS A 1 89 ? 3.822 12.667 -69.136 1.00 82.88 89 LYS A C 1
ATOM 713 O O . LYS A 1 89 ? 3.930 12.707 -67.908 1.00 82.88 89 LYS A O 1
ATOM 718 N N . GLU A 1 90 ? 2.685 12.387 -69.758 1.00 86.94 90 GLU A N 1
ATOM 719 C CA . GLU A 1 90 ? 1.473 12.028 -69.031 1.00 86.94 90 GLU A CA 1
ATOM 720 C C . GLU A 1 90 ? 1.604 10.640 -68.392 1.00 86.94 90 GLU A C 1
ATOM 722 O O . GLU A 1 90 ? 1.268 10.474 -67.217 1.00 86.94 90 GLU A O 1
ATOM 727 N N . GLU A 1 91 ? 2.221 9.682 -69.086 1.00 89.81 91 GLU A N 1
ATOM 728 C CA . GLU A 1 91 ? 2.548 8.365 -68.528 1.00 89.81 91 GLU A CA 1
ATOM 729 C C . GLU A 1 91 ? 3.492 8.468 -67.316 1.00 89.81 91 GLU A C 1
ATOM 731 O O . GLU A 1 91 ? 3.222 7.888 -66.259 1.00 89.81 91 GLU A O 1
ATOM 736 N N . ILE A 1 92 ? 4.554 9.281 -67.405 1.00 87.25 92 ILE A N 1
ATOM 737 C CA . ILE A 1 92 ? 5.472 9.524 -66.280 1.00 87.25 92 ILE A CA 1
ATOM 738 C C . ILE A 1 92 ? 4.729 10.150 -65.093 1.00 87.25 92 ILE A C 1
ATOM 740 O O . ILE A 1 92 ? 4.947 9.735 -63.953 1.00 87.25 92 ILE A O 1
ATOM 744 N N . LYS A 1 93 ? 3.831 11.119 -65.320 1.00 87.31 93 LYS A N 1
ATOM 745 C CA . LYS A 1 93 ? 3.017 11.707 -64.240 1.00 87.31 93 LYS A CA 1
ATOM 746 C C . LYS A 1 93 ? 2.094 10.678 -63.592 1.00 87.31 93 LYS A C 1
ATOM 748 O O . LYS A 1 93 ? 1.964 10.676 -62.365 1.00 87.31 93 LYS A O 1
ATOM 753 N N . MET A 1 94 ? 1.477 9.795 -64.380 1.00 90.25 94 MET A N 1
ATOM 754 C CA . MET A 1 94 ? 0.654 8.710 -63.842 1.00 90.25 94 MET A CA 1
ATOM 755 C C . MET A 1 94 ? 1.482 7.769 -62.960 1.00 90.25 94 MET A C 1
ATOM 757 O O . MET A 1 94 ? 1.081 7.482 -61.830 1.00 90.25 94 MET A O 1
ATOM 761 N N . LEU A 1 95 ? 2.668 7.357 -63.417 1.00 91.62 95 LEU A N 1
ATOM 762 C CA . LEU A 1 95 ? 3.583 6.512 -62.641 1.00 91.62 95 LEU A CA 1
ATOM 763 C C . LEU A 1 95 ? 4.100 7.211 -61.375 1.00 91.62 95 LEU A C 1
ATOM 765 O O . LEU A 1 95 ? 4.194 6.587 -60.318 1.00 91.62 95 LEU A O 1
ATOM 769 N N . GLN A 1 96 ? 4.380 8.515 -61.435 1.00 90.06 96 GLN A N 1
ATOM 770 C CA . GLN A 1 96 ? 4.745 9.306 -60.257 1.00 90.06 96 GLN A CA 1
ATOM 771 C C . GLN A 1 96 ? 3.604 9.381 -59.233 1.00 90.06 96 GLN A C 1
ATOM 773 O O . GLN A 1 96 ? 3.856 9.281 -58.031 1.00 90.06 96 GLN A O 1
ATOM 778 N N . SER A 1 97 ? 2.353 9.512 -59.684 1.00 89.25 97 SER A N 1
ATOM 779 C CA . SER A 1 97 ? 1.177 9.482 -58.804 1.00 89.25 97 SER A CA 1
ATOM 780 C C . SER A 1 97 ? 1.041 8.127 -58.096 1.00 89.25 97 SER A C 1
ATOM 782 O O . SER A 1 97 ? 0.927 8.073 -56.868 1.00 89.25 97 SER A O 1
ATOM 784 N N . GLN A 1 98 ? 1.176 7.026 -58.845 1.00 93.12 98 GLN A N 1
ATOM 785 C CA . GLN A 1 98 ? 1.185 5.669 -58.284 1.00 93.12 98 GLN A CA 1
ATOM 786 C C . GLN A 1 98 ? 2.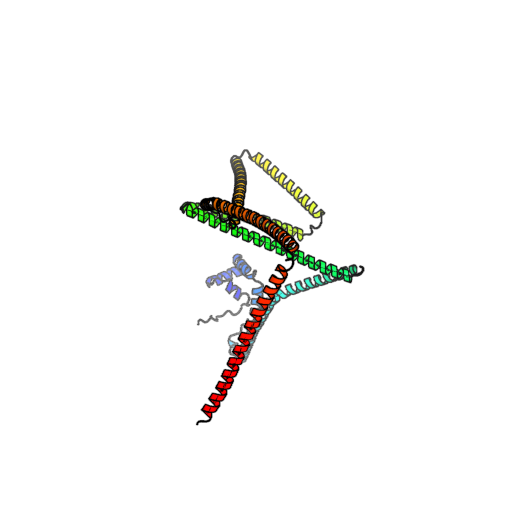339 5.467 -57.290 1.00 93.12 98 GLN A C 1
ATOM 788 O O . GLN A 1 98 ? 2.147 4.901 -56.212 1.00 93.12 98 GLN A O 1
ATOM 793 N N . PHE A 1 99 ? 3.533 5.981 -57.601 1.00 92.38 99 PHE A N 1
ATOM 794 C CA . PHE A 1 99 ? 4.681 5.944 -56.696 1.00 92.38 99 PHE A CA 1
ATOM 795 C C . PHE A 1 99 ? 4.392 6.659 -55.370 1.00 92.38 99 PHE A C 1
ATOM 797 O O . PHE A 1 99 ? 4.712 6.121 -54.308 1.00 92.38 99 PHE A O 1
ATOM 804 N N . ILE A 1 100 ? 3.762 7.840 -55.400 1.00 91.19 100 ILE A N 1
ATOM 805 C CA . ILE A 1 100 ? 3.396 8.584 -54.184 1.00 91.19 100 ILE A CA 1
ATOM 806 C C . ILE A 1 100 ? 2.448 7.756 -53.308 1.00 91.19 100 ILE A C 1
ATOM 808 O O . ILE A 1 100 ? 2.660 7.668 -52.094 1.00 91.19 100 ILE A O 1
ATOM 812 N N . GLU A 1 101 ? 1.431 7.135 -53.905 1.00 93.25 101 GLU A N 1
ATOM 813 C CA . GLU A 1 101 ? 0.449 6.318 -53.189 1.00 93.25 101 GLU A CA 1
ATOM 814 C C . GLU A 1 101 ? 1.091 5.078 -52.549 1.00 93.25 101 GLU A C 1
ATOM 816 O O . GLU A 1 101 ? 0.967 4.858 -51.337 1.00 93.25 101 GLU A O 1
ATOM 821 N N . VAL A 1 102 ? 1.864 4.316 -53.329 1.00 93.94 102 VAL A N 1
ATOM 822 C CA . VAL A 1 102 ? 2.559 3.108 -52.859 1.00 93.94 102 VAL A CA 1
ATOM 823 C C . VAL A 1 102 ? 3.586 3.449 -51.781 1.00 93.94 102 VAL A C 1
ATOM 825 O O . VAL A 1 102 ? 3.638 2.791 -50.737 1.00 93.94 102 VAL A O 1
ATOM 828 N N . HIS A 1 103 ? 4.380 4.503 -51.979 1.00 90.75 103 HIS A N 1
ATOM 829 C CA . HIS A 1 103 ? 5.377 4.936 -51.004 1.00 90.75 103 HIS A CA 1
ATOM 830 C C . HIS A 1 103 ? 4.721 5.395 -49.692 1.00 90.75 103 HIS A C 1
ATOM 832 O O . HIS A 1 103 ? 5.205 5.054 -48.609 1.00 90.75 103 HIS A O 1
ATOM 838 N N . ARG A 1 104 ? 3.588 6.110 -49.758 1.00 89.88 104 ARG A N 1
ATOM 839 C CA . ARG A 1 104 ? 2.813 6.513 -48.573 1.00 89.88 104 ARG A CA 1
ATOM 840 C C . ARG A 1 104 ? 2.269 5.304 -47.809 1.00 89.88 104 ARG A C 1
ATOM 842 O O . ARG A 1 104 ? 2.396 5.270 -46.585 1.00 89.88 104 ARG A O 1
ATOM 849 N N . SER A 1 105 ? 1.712 4.319 -48.513 1.00 90.12 105 SER A N 1
ATOM 850 C CA . SER A 1 105 ? 1.213 3.072 -47.915 1.00 90.12 105 SER A CA 1
ATOM 851 C C . SER A 1 105 ? 2.341 2.267 -47.251 1.00 90.12 105 SER A C 1
ATOM 853 O O . SER A 1 105 ? 2.251 1.907 -46.075 1.00 90.12 105 SER A O 1
ATOM 855 N N . SER A 1 106 ? 3.470 2.090 -47.946 1.00 89.19 106 SER A N 1
ATOM 856 C CA . SER A 1 106 ? 4.665 1.414 -47.420 1.00 89.19 106 SER A CA 1
ATOM 857 C C . SER A 1 106 ? 5.212 2.088 -46.154 1.00 89.19 106 SER A C 1
ATOM 859 O O . SER A 1 106 ? 5.566 1.411 -45.188 1.00 89.19 106 SER A O 1
ATOM 861 N N . GLU A 1 107 ? 5.272 3.420 -46.117 1.00 85.75 107 GLU A N 1
ATOM 862 C CA . GLU A 1 107 ? 5.703 4.164 -44.926 1.00 85.75 107 GLU A CA 1
ATOM 863 C C . GLU A 1 107 ? 4.738 3.987 -43.741 1.00 85.75 107 GLU A C 1
ATOM 865 O O . GLU A 1 107 ? 5.190 3.867 -42.599 1.00 85.75 107 GLU A O 1
ATOM 870 N N . GLY A 1 108 ? 3.429 3.905 -44.005 1.00 84.62 108 GLY A N 1
ATOM 871 C CA . GLY A 1 108 ? 2.417 3.579 -42.996 1.00 84.62 108 GLY A CA 1
ATOM 872 C C . GLY A 1 108 ? 2.600 2.181 -42.398 1.00 84.62 108 GLY A C 1
ATOM 873 O O . GLY A 1 108 ? 2.481 2.002 -41.191 1.00 84.62 108 GLY A O 1
ATOM 874 N N . VAL A 1 109 ? 2.974 1.193 -43.210 1.00 84.25 109 VAL A N 1
ATOM 875 C CA . VAL A 1 109 ? 3.253 -0.172 -42.733 1.00 84.25 109 VAL A CA 1
ATOM 876 C C . VAL A 1 109 ? 4.580 -0.243 -41.964 1.00 84.25 109 VAL A C 1
ATOM 878 O O . VAL A 1 109 ? 4.677 -0.903 -40.928 1.00 84.25 109 VAL A O 1
ATOM 881 N N . LYS A 1 110 ? 5.622 0.460 -42.423 1.00 82.44 110 LYS A N 1
ATOM 882 C CA . LYS A 1 110 ? 6.928 0.501 -41.740 1.00 82.44 110 LYS A CA 1
ATOM 883 C C . LYS A 1 110 ? 6.855 1.132 -40.351 1.00 82.44 110 LYS A C 1
ATOM 885 O O . LYS A 1 110 ? 7.601 0.704 -39.471 1.00 82.44 110 LYS A O 1
ATOM 890 N N . SER A 1 111 ? 5.995 2.129 -40.139 1.00 79.06 111 SER A N 1
ATOM 891 C CA . SER A 1 111 ? 5.834 2.752 -38.820 1.00 79.06 111 SER A CA 1
ATOM 892 C C . SER A 1 111 ? 5.237 1.777 -37.798 1.00 79.06 111 SER A C 1
ATOM 894 O O . SER A 1 111 ? 5.752 1.702 -36.685 1.00 79.06 111 SER A O 1
ATOM 896 N N . LEU A 1 112 ? 4.256 0.963 -38.202 1.00 76.56 112 LEU A N 1
ATOM 897 C CA . LEU A 1 112 ? 3.653 -0.093 -37.376 1.00 76.56 112 LEU A CA 1
ATOM 898 C C . LEU A 1 112 ? 4.636 -1.237 -37.073 1.00 76.56 112 LEU A C 1
ATOM 900 O O . LEU A 1 112 ? 4.613 -1.826 -35.996 1.00 76.56 112 LEU A O 1
ATOM 904 N N . ASN A 1 113 ? 5.547 -1.537 -38.001 1.00 72.81 113 ASN A N 1
ATOM 905 C CA . ASN A 1 113 ? 6.489 -2.649 -37.861 1.00 72.81 113 ASN A CA 1
ATOM 906 C C . ASN A 1 113 ? 7.672 -2.388 -36.911 1.00 72.81 113 ASN A C 1
ATOM 908 O O . ASN A 1 113 ? 8.397 -3.336 -36.595 1.00 72.81 113 ASN A O 1
ATOM 912 N N . LYS A 1 114 ? 7.886 -1.156 -36.425 1.00 69.00 114 LYS A N 1
ATOM 913 C CA . LYS A 1 114 ? 8.997 -0.840 -35.500 1.00 69.00 114 LYS A CA 1
ATOM 914 C C . LYS A 1 114 ? 8.922 -1.637 -34.190 1.00 69.00 114 LYS A C 1
ATOM 916 O O . LYS A 1 114 ? 9.959 -2.058 -33.679 1.00 69.00 114 LYS A O 1
ATOM 921 N N . ASP A 1 115 ? 7.716 -1.956 -33.726 1.00 73.06 115 ASP A N 1
ATOM 922 C CA . ASP A 1 115 ? 7.502 -2.726 -32.495 1.00 73.06 115 ASP A CA 1
ATOM 923 C C . ASP A 1 115 ? 7.762 -4.231 -32.671 1.00 73.06 115 ASP A C 1
ATOM 925 O O . ASP A 1 115 ? 8.026 -4.947 -31.702 1.00 73.06 115 ASP A O 1
ATOM 929 N N . THR A 1 116 ? 7.782 -4.735 -33.910 1.00 80.44 116 THR A N 1
ATOM 930 C CA . THR A 1 116 ? 7.951 -6.174 -34.175 1.00 80.44 116 THR A CA 1
ATOM 931 C C . THR A 1 116 ? 9.341 -6.684 -33.809 1.00 80.44 116 THR A C 1
ATOM 933 O O . THR A 1 116 ? 9.474 -7.821 -33.366 1.00 80.44 116 THR A O 1
ATOM 936 N N . ALA A 1 117 ? 10.387 -5.861 -33.937 1.00 81.62 117 ALA A N 1
ATOM 937 C CA . ALA A 1 117 ? 11.744 -6.252 -33.561 1.00 81.62 117 ALA A CA 1
ATOM 938 C C . ALA A 1 117 ? 11.886 -6.410 -32.037 1.00 81.62 117 ALA A C 1
ATOM 940 O O . ALA A 1 117 ? 12.473 -7.385 -31.562 1.00 81.62 117 ALA A O 1
ATOM 941 N N . ALA A 1 118 ? 11.293 -5.489 -31.268 1.00 84.69 118 ALA A N 1
ATOM 942 C CA . ALA A 1 118 ? 11.248 -5.571 -29.811 1.00 84.69 118 ALA A CA 1
ATOM 943 C C . ALA A 1 118 ? 10.413 -6.775 -29.346 1.00 84.69 118 ALA A C 1
ATOM 945 O O . AL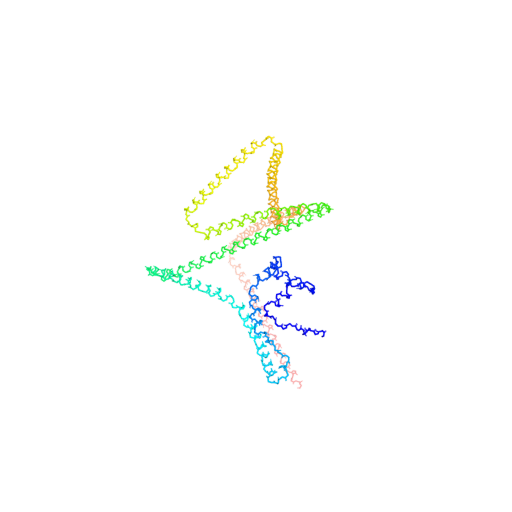A A 1 118 ? 10.850 -7.524 -28.470 1.00 84.69 118 ALA A O 1
ATOM 946 N N . MET A 1 119 ? 9.266 -7.019 -29.987 1.00 84.88 119 MET A N 1
ATOM 947 C CA . MET A 1 119 ? 8.434 -8.194 -29.721 1.00 84.88 119 MET A CA 1
ATOM 948 C C . MET A 1 119 ? 9.157 -9.501 -30.051 1.00 84.88 119 MET A C 1
ATOM 950 O O . MET A 1 119 ? 9.161 -10.400 -29.219 1.00 84.88 119 MET A O 1
ATOM 954 N N . LYS A 1 120 ? 9.847 -9.602 -31.194 1.00 89.50 120 LYS A N 1
ATOM 955 C CA . LYS A 1 120 ? 10.665 -10.777 -31.551 1.00 89.50 120 LYS A CA 1
ATOM 956 C C . LYS A 1 120 ? 11.756 -11.047 -30.518 1.00 89.50 120 LYS A C 1
ATOM 958 O O . LYS A 1 120 ? 11.952 -12.191 -30.123 1.00 89.50 120 LYS A O 1
ATOM 963 N N . LYS A 1 121 ? 12.435 -10.000 -30.036 1.00 92.38 121 LYS A N 1
ATOM 964 C CA . LYS A 1 121 ? 13.434 -10.132 -28.965 1.00 92.38 121 LYS A CA 1
ATOM 965 C C . LYS A 1 121 ? 12.801 -10.616 -27.657 1.00 92.38 121 LYS A C 1
ATOM 967 O O . LYS A 1 121 ? 13.368 -11.483 -27.000 1.00 92.38 121 LYS A O 1
ATOM 972 N N . ARG A 1 122 ? 11.631 -10.083 -27.287 1.00 93.50 122 ARG A N 1
ATOM 973 C CA . ARG A 1 122 ? 10.887 -10.510 -26.092 1.00 93.50 122 ARG A CA 1
ATOM 974 C C . ARG A 1 122 ? 10.408 -11.956 -26.206 1.00 93.50 122 ARG A C 1
ATOM 976 O O . ARG A 1 122 ? 10.568 -12.698 -25.249 1.00 93.50 122 ARG A O 1
ATOM 983 N N . ILE A 1 123 ? 9.870 -12.352 -27.358 1.00 93.75 123 ILE A N 1
ATOM 984 C CA . ILE A 1 123 ? 9.447 -13.729 -27.642 1.00 93.75 123 ILE A CA 1
ATOM 985 C C . ILE A 1 123 ? 10.637 -14.667 -27.486 1.00 93.75 123 ILE A C 1
ATOM 987 O O . ILE A 1 123 ? 10.562 -15.577 -26.673 1.00 93.75 123 ILE A O 1
ATOM 991 N N . LYS A 1 124 ? 11.762 -14.373 -28.147 1.00 96.06 124 LYS A N 1
ATOM 992 C CA . LYS A 1 124 ? 12.978 -15.183 -28.023 1.00 96.06 124 LYS A CA 1
ATOM 993 C C . LYS A 1 124 ? 13.443 -15.306 -26.567 1.00 96.06 124 LYS A C 1
ATOM 995 O O . LYS A 1 124 ? 13.766 -16.393 -26.112 1.00 96.06 124 LYS A O 1
ATOM 1000 N N . SER A 1 125 ? 13.423 -14.207 -25.812 1.00 95.25 125 SER A N 1
ATOM 1001 C CA . SER A 1 125 ? 13.770 -14.230 -24.385 1.00 95.25 125 SER A CA 1
ATOM 1002 C C . SER A 1 125 ? 12.816 -15.096 -23.554 1.00 95.25 125 SER A C 1
ATOM 1004 O O . SER A 1 125 ? 13.272 -15.795 -22.655 1.00 95.25 125 SER A O 1
ATOM 1006 N N . LEU A 1 126 ? 11.508 -15.046 -23.826 1.00 96.31 126 LEU A N 1
ATOM 1007 C CA . LEU A 1 126 ? 10.504 -15.866 -23.139 1.00 96.31 126 LEU A CA 1
ATOM 1008 C C . LEU A 1 126 ? 10.596 -17.342 -23.547 1.00 96.31 126 LEU A C 1
ATOM 1010 O O . LEU A 1 126 ? 10.354 -18.219 -22.723 1.00 96.31 126 LEU A O 1
ATOM 1014 N N . GLU A 1 127 ? 10.959 -17.629 -24.796 1.00 96.12 127 GLU A N 1
ATOM 1015 C CA . GLU A 1 127 ? 11.224 -18.985 -25.285 1.00 96.12 127 GLU A CA 1
ATOM 1016 C C . GLU A 1 127 ? 12.449 -19.589 -24.592 1.00 96.12 127 GLU A C 1
ATOM 1018 O O . GLU A 1 127 ? 12.359 -20.697 -24.065 1.00 96.12 127 GLU A O 1
ATOM 1023 N N . GLU A 1 128 ? 13.547 -18.835 -24.495 1.00 95.75 128 GLU A N 1
ATOM 1024 C CA . GLU A 1 128 ? 14.743 -19.240 -23.747 1.00 95.75 128 GLU A CA 1
ATOM 1025 C C . GLU A 1 128 ? 14.435 -19.450 -22.251 1.00 95.75 128 GLU A C 1
ATOM 1027 O O . GLU A 1 128 ? 14.924 -20.397 -21.633 1.00 95.75 128 GLU A O 1
ATOM 1032 N N . GLU A 1 129 ? 13.609 -18.593 -21.641 1.00 96.00 129 GLU A N 1
ATOM 1033 C CA . GLU A 1 129 ? 13.181 -18.757 -20.246 1.00 96.00 129 GLU A CA 1
ATOM 1034 C C . GLU A 1 129 ? 12.302 -20.001 -20.061 1.00 96.00 129 GLU A C 1
ATOM 1036 O O . GLU A 1 129 ? 12.510 -20.768 -19.117 1.00 96.00 129 GLU A O 1
ATOM 1041 N N . LYS A 1 130 ? 11.366 -20.248 -20.983 1.00 96.75 130 LYS A N 1
ATOM 1042 C CA . LYS A 1 130 ? 10.521 -21.446 -20.994 1.00 96.75 130 LYS A CA 1
ATOM 1043 C C . LYS A 1 130 ? 11.359 -22.717 -21.111 1.00 96.75 130 LYS A C 1
ATOM 1045 O O . LYS A 1 130 ? 11.096 -23.672 -20.383 1.00 96.75 130 LYS A O 1
ATOM 1050 N N . GLU A 1 131 ? 12.357 -22.741 -21.991 1.00 95.75 131 GLU A N 1
ATOM 1051 C CA . GLU A 1 131 ? 13.268 -23.880 -22.141 1.00 95.75 131 GLU A CA 1
ATOM 1052 C C . GLU A 1 131 ? 14.049 -24.131 -20.844 1.00 95.75 131 GLU A C 1
ATOM 1054 O O . GLU A 1 131 ? 14.003 -25.230 -20.293 1.00 95.75 131 GLU A O 1
ATOM 1059 N N . ARG A 1 132 ? 14.638 -23.081 -20.255 1.00 94.62 132 ARG A N 1
ATOM 1060 C CA . ARG A 1 132 ? 15.332 -23.178 -18.958 1.00 94.62 132 ARG A CA 1
ATOM 1061 C C . ARG A 1 132 ? 14.418 -23.654 -17.826 1.00 94.62 132 ARG A C 1
ATOM 1063 O O . ARG A 1 132 ? 14.864 -24.392 -16.945 1.00 94.62 132 ARG A O 1
ATOM 1070 N N . LEU A 1 133 ? 13.160 -23.211 -17.797 1.00 96.06 133 LEU A N 1
ATOM 1071 C CA . LEU A 1 133 ? 12.171 -23.663 -16.816 1.00 96.06 133 LEU A CA 1
ATOM 1072 C C . LEU A 1 133 ? 11.798 -25.127 -17.040 1.00 96.06 133 LEU A C 1
ATOM 1074 O O . LEU A 1 133 ? 11.744 -25.881 -16.071 1.00 96.06 133 LEU A O 1
ATOM 1078 N N . ASN A 1 134 ? 11.612 -25.550 -18.289 1.00 95.50 134 ASN A N 1
ATOM 1079 C CA . ASN A 1 134 ? 11.360 -26.949 -18.625 1.00 95.50 134 ASN A CA 1
ATOM 1080 C C . ASN A 1 134 ? 12.518 -27.850 -18.192 1.00 95.50 134 ASN A C 1
ATOM 1082 O O . ASN A 1 134 ? 12.263 -28.883 -17.577 1.00 95.50 134 ASN A O 1
ATOM 1086 N N . ASP A 1 135 ? 13.768 -27.438 -18.404 1.00 95.94 135 ASP A N 1
ATOM 1087 C CA . ASP A 1 135 ? 14.944 -28.179 -17.935 1.00 95.94 135 ASP A CA 1
ATOM 1088 C C . ASP A 1 135 ? 14.974 -28.307 -16.408 1.00 95.94 135 ASP A C 1
ATOM 1090 O O . ASP A 1 135 ? 15.263 -29.376 -15.863 1.00 95.94 135 ASP A O 1
ATOM 1094 N N . LYS A 1 136 ? 14.654 -27.223 -15.688 1.00 95.75 136 LYS A N 1
ATOM 1095 C CA . LYS A 1 136 ? 14.547 -27.246 -14.221 1.00 95.75 136 LYS A CA 1
ATOM 1096 C C . LYS A 1 136 ? 13.422 -28.166 -13.755 1.00 95.75 136 LYS A C 1
ATOM 1098 O O . LYS A 1 136 ? 13.630 -28.943 -12.827 1.00 95.75 136 LYS A O 1
ATOM 1103 N N . VAL A 1 137 ? 12.260 -28.112 -14.404 1.00 93.38 137 VAL A N 1
ATOM 1104 C CA . VAL A 1 137 ? 11.118 -28.986 -14.109 1.00 93.38 137 VAL A CA 1
ATOM 1105 C C . VAL A 1 137 ? 11.462 -30.441 -14.409 1.00 93.38 137 VAL A C 1
ATOM 1107 O O . VAL A 1 137 ? 11.132 -31.304 -13.604 1.00 93.38 137 VAL A O 1
ATOM 1110 N N . ALA A 1 138 ? 12.154 -30.735 -15.510 1.00 93.31 138 ALA A N 1
ATOM 1111 C CA . ALA A 1 138 ? 12.597 -32.084 -15.850 1.00 93.31 138 ALA A CA 1
ATOM 1112 C C . ALA A 1 138 ? 13.576 -32.630 -14.800 1.00 93.31 138 ALA A C 1
ATOM 1114 O O . ALA A 1 138 ? 13.397 -33.746 -14.311 1.00 93.31 138 ALA A O 1
ATOM 1115 N N . LYS A 1 139 ? 14.551 -31.817 -14.371 1.00 93.81 139 LYS A N 1
ATOM 1116 C CA . LYS A 1 139 ? 15.465 -32.167 -13.272 1.00 93.81 139 LYS A CA 1
ATOM 1117 C C . LYS A 1 139 ? 14.713 -32.409 -11.964 1.00 93.81 139 LYS A C 1
ATOM 1119 O O . LYS A 1 139 ? 14.934 -33.440 -11.336 1.00 93.81 139 LYS A O 1
ATOM 1124 N N . ALA A 1 140 ? 13.797 -31.520 -11.582 1.00 88.88 140 ALA A N 1
ATOM 1125 C CA . ALA A 1 140 ? 12.990 -31.678 -10.373 1.00 88.88 140 ALA A CA 1
ATOM 1126 C C . ALA A 1 140 ? 12.112 -32.939 -10.435 1.00 88.88 140 ALA A C 1
ATOM 1128 O O . ALA A 1 140 ? 12.113 -33.729 -9.496 1.00 88.88 140 ALA A O 1
ATOM 1129 N N . LYS A 1 141 ? 11.440 -33.195 -11.566 1.00 87.12 141 LYS A N 1
ATOM 1130 C CA . LYS A 1 141 ? 10.669 -34.427 -11.794 1.00 87.12 141 LYS A CA 1
ATOM 1131 C C . LYS A 1 141 ? 11.546 -35.667 -11.632 1.00 87.12 141 LYS A C 1
ATOM 1133 O O . LYS A 1 141 ? 11.190 -36.534 -10.851 1.00 87.12 141 LYS A O 1
ATOM 1138 N N . SER A 1 142 ? 12.735 -35.695 -12.240 1.00 88.50 142 SER A N 1
ATOM 1139 C CA . SER A 1 142 ? 13.660 -36.835 -12.115 1.00 88.50 142 SER A CA 1
ATOM 1140 C C . SER A 1 142 ? 14.140 -37.102 -10.680 1.00 88.50 142 SER A C 1
ATOM 1142 O O . SER A 1 142 ? 14.535 -38.220 -10.351 1.00 88.50 142 SER A O 1
ATOM 1144 N N . GLN A 1 143 ? 14.133 -36.083 -9.815 1.00 86.44 143 GLN A N 1
ATOM 1145 C CA . GLN A 1 143 ? 14.442 -36.232 -8.391 1.00 86.44 143 GLN A CA 1
ATOM 1146 C C . GLN A 1 143 ? 13.228 -36.743 -7.609 1.00 86.44 143 GLN A C 1
ATOM 1148 O O . GLN A 1 143 ? 13.384 -37.613 -6.757 1.00 86.44 143 GLN A O 1
ATOM 1153 N N . VAL A 1 144 ? 12.032 -36.246 -7.930 1.00 84.50 144 VAL A N 1
ATOM 1154 C CA . VAL A 1 144 ? 10.763 -36.664 -7.314 1.00 84.50 144 VAL A CA 1
ATOM 1155 C C . VAL A 1 144 ? 10.369 -38.090 -7.718 1.00 84.50 144 VAL A C 1
ATOM 1157 O O . VAL A 1 144 ? 9.781 -38.809 -6.919 1.00 84.50 144 VAL A O 1
ATOM 1160 N N . ASP A 1 145 ? 10.763 -38.547 -8.908 1.00 83.00 145 ASP A N 1
ATOM 1161 C CA . ASP A 1 145 ? 10.548 -39.921 -9.387 1.00 83.00 145 ASP A CA 1
ATOM 1162 C C . ASP A 1 145 ? 11.223 -40.984 -8.502 1.00 83.00 145 ASP A C 1
ATOM 1164 O O . ASP A 1 145 ? 10.848 -42.152 -8.548 1.00 83.00 145 ASP A O 1
ATOM 1168 N N . LYS A 1 146 ? 12.205 -40.588 -7.683 1.00 85.62 146 LYS A N 1
ATOM 1169 C CA . LYS A 1 146 ? 12.928 -41.477 -6.759 1.00 85.62 146 LYS A CA 1
ATOM 1170 C C . LYS A 1 146 ? 12.204 -41.685 -5.424 1.00 85.62 146 LYS A C 1
ATOM 1172 O O . LYS A 1 146 ? 12.686 -42.456 -4.598 1.00 85.62 146 LYS A O 1
ATOM 1177 N N . VAL A 1 147 ? 11.099 -40.978 -5.186 1.00 84.56 147 VAL A N 1
ATOM 1178 C CA . VAL A 1 147 ? 10.343 -41.010 -3.927 1.00 84.56 147 VAL A CA 1
ATOM 1179 C C . VAL A 1 147 ? 9.222 -42.052 -4.022 1.00 84.56 147 VAL A C 1
ATOM 1181 O O . VAL A 1 147 ? 8.486 -42.094 -5.008 1.00 84.56 147 VAL A O 1
ATOM 1184 N N . ALA A 1 148 ? 9.092 -42.902 -2.999 1.00 82.75 148 ALA A N 1
ATOM 1185 C CA . ALA A 1 148 ? 7.990 -43.861 -2.886 1.00 82.75 148 ALA A CA 1
ATOM 1186 C C . ALA A 1 148 ? 6.643 -43.133 -2.693 1.00 82.75 148 ALA A C 1
ATOM 1188 O O . ALA A 1 148 ? 6.608 -42.051 -2.116 1.00 82.75 148 ALA A O 1
ATOM 1189 N N . ASP A 1 149 ? 5.541 -43.700 -3.197 1.00 83.19 149 ASP A N 1
ATOM 1190 C CA . ASP A 1 149 ? 4.204 -43.073 -3.183 1.00 83.19 149 ASP A CA 1
ATOM 1191 C C . ASP A 1 149 ? 4.144 -41.661 -3.794 1.00 83.19 149 ASP A C 1
ATOM 1193 O O . ASP A 1 149 ? 3.398 -40.784 -3.354 1.00 83.19 149 ASP A O 1
ATOM 1197 N N . ARG A 1 150 ? 4.903 -41.451 -4.880 1.00 84.75 150 ARG A N 1
ATOM 1198 C CA . ARG A 1 150 ? 4.965 -40.189 -5.636 1.00 84.75 150 ARG A CA 1
ATOM 1199 C C . ARG A 1 150 ? 3.599 -39.549 -5.892 1.00 84.75 150 ARG A C 1
ATOM 1201 O O . ARG A 1 150 ? 3.487 -38.335 -5.772 1.00 84.75 150 ARG A O 1
ATOM 1208 N N . ALA A 1 151 ? 2.615 -40.331 -6.341 1.00 84.94 151 ALA A N 1
ATOM 1209 C CA . ALA A 1 151 ? 1.317 -39.798 -6.755 1.00 84.94 151 ALA A CA 1
ATOM 1210 C C . ALA A 1 151 ? 0.610 -39.110 -5.579 1.00 84.94 151 ALA A C 1
ATOM 1212 O O . ALA A 1 151 ? 0.307 -37.926 -5.659 1.00 84.94 151 ALA A O 1
ATOM 1213 N N . ASN A 1 152 ? 0.500 -39.812 -4.450 1.00 87.81 152 ASN A N 1
ATOM 1214 C CA . ASN A 1 152 ? -0.137 -39.293 -3.245 1.00 87.81 152 ASN A CA 1
ATOM 1215 C C . ASN A 1 152 ? 0.614 -38.074 -2.675 1.00 87.81 152 ASN A C 1
ATOM 1217 O O . ASN A 1 152 ? 0.009 -37.055 -2.359 1.00 87.81 152 ASN A O 1
ATOM 1221 N N . TYR A 1 153 ? 1.950 -38.130 -2.612 1.00 87.62 153 TYR A N 1
ATOM 1222 C CA . TYR A 1 153 ? 2.744 -36.983 -2.158 1.00 87.62 153 TYR A CA 1
ATOM 1223 C C . TYR A 1 153 ? 2.620 -35.766 -3.082 1.00 87.62 153 TYR A C 1
ATOM 1225 O O . TYR A 1 153 ? 2.572 -34.638 -2.596 1.00 87.62 153 TYR A O 1
ATOM 1233 N N . MET A 1 154 ? 2.561 -35.964 -4.401 1.00 87.19 154 MET A N 1
ATOM 1234 C CA . MET A 1 154 ? 2.385 -34.863 -5.350 1.00 87.19 154 MET A CA 1
ATOM 1235 C C . MET A 1 154 ? 1.009 -34.211 -5.193 1.00 87.19 154 MET A C 1
ATOM 1237 O O . MET A 1 154 ? 0.928 -32.983 -5.218 1.00 87.19 154 MET A O 1
ATOM 1241 N N . ASP A 1 155 ? -0.038 -35.012 -4.992 1.00 90.06 155 ASP A N 1
ATOM 1242 C CA . ASP A 1 155 ? -1.401 -34.523 -4.792 1.00 90.06 155 ASP A CA 1
ATOM 1243 C C . ASP A 1 155 ? -1.490 -33.693 -3.503 1.00 90.06 155 ASP A C 1
ATOM 1245 O O . ASP A 1 155 ? -1.853 -32.516 -3.571 1.00 90.06 155 ASP A O 1
ATOM 1249 N N . VAL A 1 156 ? -0.997 -34.221 -2.375 1.00 93.12 156 VAL A N 1
ATOM 1250 C CA . VAL A 1 156 ? -0.943 -33.504 -1.084 1.00 93.12 156 VAL A CA 1
ATOM 1251 C C . VAL A 1 156 ? -0.101 -32.227 -1.172 1.00 93.12 156 VAL A C 1
ATOM 1253 O O . VAL A 1 156 ? -0.501 -31.181 -0.667 1.00 93.12 156 VAL A O 1
ATOM 1256 N N . CYS A 1 157 ? 1.061 -32.260 -1.833 1.00 90.06 157 CYS A N 1
ATOM 1257 C CA . CYS A 1 157 ? 1.872 -31.056 -2.031 1.00 90.06 157 CYS A CA 1
ATOM 1258 C C . CYS A 1 157 ? 1.183 -30.027 -2.938 1.00 90.06 157 CYS A C 1
ATOM 1260 O O . CYS A 1 157 ? 1.382 -28.825 -2.752 1.00 90.06 157 CYS A O 1
ATOM 1262 N N . SER A 1 158 ? 0.396 -30.471 -3.922 1.00 91.19 158 SER A N 1
ATOM 1263 C CA . SER A 1 158 ? -0.361 -29.574 -4.796 1.00 91.19 158 SER A CA 1
ATOM 1264 C C . SER A 1 158 ? -1.507 -28.893 -4.050 1.00 91.19 158 SER A C 1
ATOM 1266 O O . SER A 1 158 ? -1.715 -27.695 -4.234 1.00 91.19 158 SER A O 1
ATOM 1268 N N . GLU A 1 159 ? -2.200 -29.626 -3.178 1.00 95.12 159 GLU A N 1
ATOM 1269 C CA . GLU A 1 159 ? -3.248 -29.098 -2.306 1.00 95.12 159 GLU A CA 1
ATOM 1270 C C . GLU A 1 159 ? -2.659 -28.127 -1.287 1.00 95.12 159 GLU A C 1
ATOM 1272 O O . GLU A 1 159 ? -3.085 -26.978 -1.233 1.00 95.12 159 GLU A O 1
ATOM 1277 N N . LEU A 1 160 ? -1.587 -28.515 -0.588 1.00 95.94 160 LEU A N 1
ATOM 1278 C CA . LEU A 1 160 ? -0.889 -27.631 0.347 1.00 95.94 160 LEU A CA 1
ATOM 1279 C C . LEU A 1 160 ? -0.432 -26.331 -0.325 1.00 95.94 160 LEU A C 1
ATOM 1281 O O . LEU A 1 160 ? -0.530 -25.262 0.270 1.00 95.94 160 LEU A O 1
ATOM 1285 N N . ARG A 1 161 ? 0.058 -26.402 -1.567 1.00 95.06 161 ARG A N 1
ATOM 1286 C CA . ARG A 1 161 ? 0.471 -25.208 -2.308 1.00 95.06 161 ARG A CA 1
ATOM 1287 C C . ARG A 1 161 ? -0.709 -24.296 -2.639 1.00 95.06 161 ARG A C 1
ATOM 1289 O O . ARG A 1 161 ? -0.556 -23.086 -2.534 1.00 95.06 161 ARG A O 1
ATOM 1296 N N . LYS A 1 162 ? -1.865 -24.855 -3.014 1.00 96.38 162 LYS A N 1
ATOM 1297 C CA . LYS A 1 162 ? -3.087 -24.066 -3.235 1.00 96.38 162 LYS A CA 1
ATOM 1298 C C . LYS A 1 162 ? -3.523 -23.370 -1.950 1.00 96.38 162 LYS A C 1
ATOM 1300 O O . LYS A 1 162 ? -3.730 -22.165 -1.979 1.00 96.38 162 LYS A O 1
ATOM 1305 N N . GLU A 1 163 ? -3.556 -24.094 -0.833 1.00 95.56 163 GLU A N 1
ATOM 1306 C CA . GLU A 1 163 ? -3.904 -23.526 0.475 1.00 95.56 163 GLU A CA 1
ATOM 1307 C C . GLU A 1 163 ? -2.926 -22.416 0.896 1.00 95.56 163 GLU A C 1
ATOM 1309 O O . GLU A 1 163 ? -3.344 -21.367 1.376 1.00 95.56 163 GLU A O 1
ATOM 1314 N N . GLN A 1 164 ? -1.622 -22.587 0.653 1.00 95.50 164 GLN A N 1
ATOM 1315 C CA . GLN A 1 164 ? -0.618 -21.547 0.918 1.00 95.50 164 GLN A CA 1
ATOM 1316 C C . GLN A 1 164 ? -0.783 -20.318 0.011 1.00 95.50 164 GLN A C 1
ATOM 1318 O O . GLN A 1 164 ? -0.656 -19.184 0.479 1.00 95.50 164 GLN A O 1
ATOM 1323 N N . ASP A 1 165 ? -1.068 -20.513 -1.278 1.00 94.88 165 ASP A N 1
ATOM 1324 C CA . ASP A 1 165 ? -1.329 -19.412 -2.212 1.00 94.88 165 ASP A CA 1
ATOM 1325 C C . ASP A 1 165 ? -2.611 -18.650 -1.812 1.00 94.88 165 ASP A C 1
ATOM 1327 O O . ASP A 1 165 ? -2.648 -17.413 -1.856 1.00 94.88 165 ASP A O 1
ATOM 1331 N N . GLU A 1 166 ? -3.643 -19.366 -1.355 1.00 96.69 166 GLU A N 1
ATOM 1332 C CA . GLU A 1 166 ? -4.870 -18.790 -0.800 1.00 96.69 166 GLU A CA 1
ATOM 1333 C C . GLU A 1 166 ? -4.613 -18.041 0.513 1.00 96.69 166 GLU A C 1
ATOM 1335 O O . GLU A 1 166 ? -5.075 -16.909 0.659 1.00 96.69 166 GLU A O 1
ATOM 1340 N N . GLU A 1 167 ? -3.812 -18.586 1.430 1.00 95.44 167 GLU A N 1
ATOM 1341 C CA . GLU A 1 167 ? -3.402 -17.916 2.671 1.00 95.44 167 GLU A CA 1
ATOM 1342 C C . GLU A 1 167 ? -2.666 -16.596 2.379 1.00 95.44 167 GLU A C 1
ATOM 1344 O O . GLU A 1 167 ? -2.966 -15.547 2.965 1.00 95.44 167 GLU A O 1
ATOM 1349 N N . VAL A 1 168 ? -1.731 -16.601 1.423 1.00 96.19 168 VAL A N 1
ATOM 1350 C CA . VAL A 1 168 ? -1.017 -15.388 0.993 1.00 96.19 168 VAL A CA 1
ATOM 1351 C C . VAL A 1 168 ? -1.983 -14.388 0.342 1.00 96.19 168 VAL A C 1
ATOM 1353 O O . VAL A 1 168 ? -1.937 -13.190 0.641 1.00 96.19 168 VAL A O 1
ATOM 1356 N N . SER A 1 169 ? -2.910 -14.848 -0.497 1.00 96.12 169 SER A N 1
ATOM 1357 C CA . SER A 1 169 ? -3.942 -13.991 -1.095 1.00 96.12 169 SER A CA 1
ATOM 1358 C C . SER A 1 169 ? -4.852 -13.363 -0.032 1.00 96.12 169 SER A C 1
ATOM 1360 O O . SER A 1 169 ? -5.043 -12.147 -0.006 1.00 96.12 169 SER A O 1
ATOM 1362 N N . LEU A 1 170 ? -5.354 -14.153 0.916 1.00 97.25 170 LEU A N 1
ATOM 1363 C CA . LEU A 1 170 ? -6.209 -13.676 2.002 1.00 97.25 170 LEU A CA 1
ATOM 1364 C C . LEU A 1 170 ? -5.465 -12.712 2.929 1.00 97.25 170 LEU A C 1
ATOM 1366 O O . LEU A 1 170 ? -6.005 -11.665 3.287 1.00 97.25 170 LEU A O 1
ATOM 1370 N N . SER A 1 171 ? -4.211 -13.003 3.282 1.00 95.94 171 SER A N 1
ATOM 1371 C CA . SER A 1 171 ? -3.405 -12.122 4.137 1.00 95.94 171 SER A CA 1
ATOM 1372 C C . SER A 1 171 ? -3.113 -10.770 3.472 1.00 95.94 171 SER A C 1
ATOM 1374 O O . SER A 1 171 ? -3.207 -9.724 4.125 1.00 95.94 171 SER A O 1
ATOM 1376 N N . THR A 1 172 ? -2.828 -10.759 2.165 1.00 95.31 172 THR A N 1
ATOM 1377 C CA . THR A 1 172 ? -2.632 -9.517 1.400 1.00 95.31 172 THR A CA 1
ATOM 1378 C C . THR A 1 172 ? -3.926 -8.710 1.289 1.00 95.31 172 THR A C 1
ATOM 1380 O O . THR A 1 172 ? -3.904 -7.502 1.552 1.00 95.31 172 THR A O 1
ATOM 1383 N N . GLN A 1 173 ? -5.059 -9.362 1.010 1.00 96.75 173 GLN A N 1
ATOM 1384 C CA . GLN A 1 173 ? -6.379 -8.722 0.993 1.00 96.75 173 GLN A CA 1
ATOM 1385 C C . GLN A 1 173 ? -6.759 -8.149 2.363 1.00 96.75 173 GLN A C 1
ATOM 1387 O O . GLN A 1 173 ? -7.224 -7.014 2.446 1.00 96.75 173 GLN A O 1
ATOM 1392 N N . LEU A 1 174 ? -6.514 -8.886 3.447 1.00 97.31 174 LEU A N 1
ATOM 1393 C CA . LEU A 1 174 ? -6.793 -8.448 4.814 1.00 97.31 174 LEU A CA 1
ATOM 1394 C C . LEU A 1 174 ? -5.960 -7.213 5.176 1.00 97.31 174 LEU A C 1
ATOM 1396 O O . LEU A 1 174 ? -6.490 -6.249 5.732 1.00 97.31 174 LEU A O 1
ATOM 1400 N N . LEU A 1 175 ? -4.673 -7.194 4.818 1.00 96.19 175 LEU A N 1
ATOM 1401 C CA . LEU A 1 175 ? -3.822 -6.018 5.008 1.00 96.19 175 LEU A CA 1
ATOM 1402 C C . LEU A 1 175 ? -4.329 -4.814 4.200 1.00 96.19 175 LEU A C 1
ATOM 1404 O O . LEU A 1 175 ? -4.312 -3.686 4.698 1.00 96.19 175 LEU A O 1
ATOM 1408 N N . GLU A 1 176 ? -4.776 -5.029 2.962 1.00 96.19 176 GLU A N 1
ATOM 1409 C CA . GLU A 1 176 ? -5.344 -3.970 2.127 1.00 96.19 176 GLU A CA 1
ATOM 1410 C C . GLU A 1 176 ? -6.661 -3.431 2.706 1.00 96.19 176 GLU A C 1
ATOM 1412 O O . GLU A 1 176 ? -6.840 -2.215 2.796 1.00 96.19 176 GLU A O 1
ATOM 1417 N N . GLN A 1 177 ? -7.559 -4.312 3.151 1.00 96.50 177 GLN A N 1
ATOM 1418 C CA . GLN A 1 177 ? -8.822 -3.938 3.787 1.00 96.50 177 GLN A CA 1
ATOM 1419 C C . GLN A 1 177 ? -8.596 -3.185 5.099 1.00 96.50 177 GLN A C 1
ATOM 1421 O O . GLN A 1 177 ? -9.211 -2.139 5.296 1.00 96.50 177 GLN A O 1
ATOM 1426 N N . LYS A 1 178 ? -7.664 -3.632 5.952 1.00 96.75 178 LYS A N 1
ATOM 1427 C CA . LYS A 1 178 ? -7.280 -2.900 7.172 1.00 96.75 178 LYS A CA 1
ATOM 1428 C C . LYS A 1 178 ? -6.781 -1.494 6.855 1.00 96.75 178 LYS A C 1
ATOM 1430 O O . LYS A 1 178 ? -7.257 -0.535 7.449 1.00 96.75 178 LYS A O 1
ATOM 1435 N N . LYS A 1 179 ? -5.906 -1.340 5.855 1.00 95.38 179 LYS A N 1
ATOM 1436 C CA . LYS A 1 179 ? -5.440 -0.014 5.408 1.00 95.38 179 LYS A CA 1
ATOM 1437 C C . LYS A 1 179 ? -6.581 0.859 4.876 1.00 95.38 179 LYS A C 1
ATOM 1439 O O . LYS A 1 179 ? -6.583 2.069 5.102 1.00 95.38 179 LYS A O 1
ATOM 1444 N N . LYS A 1 180 ? -7.541 0.274 4.148 1.00 95.12 180 LYS A N 1
ATOM 1445 C CA . LYS A 1 180 ? -8.740 0.986 3.671 1.00 95.12 180 LYS A CA 1
ATOM 1446 C C . LYS A 1 180 ? -9.614 1.441 4.841 1.00 95.12 180 LYS A C 1
ATOM 1448 O O . LYS A 1 180 ? -10.041 2.594 4.832 1.00 95.12 180 LYS A O 1
ATOM 1453 N N . LEU A 1 181 ? -9.822 0.579 5.837 1.00 96.44 181 LEU A N 1
ATOM 1454 C CA . LEU A 1 181 ? -10.576 0.891 7.050 1.00 96.44 181 LEU A CA 1
ATOM 1455 C C . LEU A 1 181 ? -9.900 2.009 7.850 1.00 96.44 181 LEU A C 1
ATOM 1457 O O . LEU A 1 181 ? -10.531 3.032 8.078 1.00 96.44 181 LEU A O 1
ATOM 1461 N N . GLU A 1 182 ? -8.605 1.889 8.153 1.00 94.19 182 GLU A N 1
ATOM 1462 C CA . GLU A 1 182 ? -7.834 2.931 8.852 1.00 94.19 182 GLU A CA 1
ATOM 1463 C C . GLU A 1 182 ? -7.916 4.284 8.127 1.00 94.19 182 GLU A C 1
ATOM 1465 O O . GLU A 1 182 ? -8.074 5.337 8.747 1.00 94.19 182 GLU A O 1
ATOM 1470 N N . LYS A 1 183 ? -7.853 4.280 6.787 1.00 93.88 183 LYS A N 1
ATOM 1471 C CA . LYS A 1 183 ? -8.008 5.500 5.984 1.00 93.88 183 LYS A CA 1
ATOM 1472 C C . LYS A 1 183 ? -9.421 6.080 6.096 1.00 93.88 183 LYS A C 1
ATOM 1474 O O . LYS A 1 183 ? -9.560 7.301 6.182 1.00 93.88 183 LYS A O 1
ATOM 1479 N N . ALA A 1 184 ? -10.452 5.239 6.058 1.00 91.50 184 ALA A N 1
ATOM 1480 C CA . ALA A 1 184 ? -11.843 5.663 6.190 1.00 91.50 184 ALA A CA 1
ATOM 1481 C C . ALA A 1 184 ? -12.130 6.218 7.595 1.00 91.50 184 ALA A C 1
ATOM 1483 O O . ALA A 1 184 ? -12.676 7.314 7.710 1.00 91.50 184 ALA A O 1
ATOM 1484 N N . GLU A 1 185 ? -11.674 5.535 8.645 1.00 90.81 185 GLU A N 1
ATOM 1485 C CA . GLU A 1 185 ? -11.768 5.979 10.039 1.00 90.81 185 GLU A CA 1
ATOM 1486 C C . GLU A 1 185 ? -11.035 7.307 10.257 1.00 90.81 185 GLU A C 1
ATOM 1488 O O . GLU A 1 185 ? -11.587 8.230 10.854 1.00 90.81 185 GLU A O 1
ATOM 1493 N N . ALA A 1 186 ? -9.831 7.468 9.697 1.00 86.75 186 ALA A N 1
ATOM 1494 C CA . ALA A 1 186 ? -9.096 8.729 9.765 1.00 86.75 186 ALA A CA 1
ATOM 1495 C C . ALA A 1 186 ? -9.822 9.876 9.036 1.00 86.75 186 ALA A C 1
ATOM 1497 O O . ALA A 1 186 ? -9.777 11.022 9.491 1.00 86.75 186 ALA A O 1
ATOM 1498 N N . MET A 1 187 ? -10.488 9.600 7.908 1.00 89.00 187 MET A N 1
ATOM 1499 C CA . MET A 1 187 ? -11.319 10.597 7.219 1.00 89.00 187 MET A CA 1
ATOM 1500 C C . MET A 1 187 ? -12.560 10.959 8.040 1.00 89.00 187 MET A C 1
ATOM 1502 O O . MET A 1 187 ? -12.864 12.145 8.176 1.00 89.00 187 MET A O 1
ATOM 1506 N N . HIS A 1 188 ? -13.222 9.972 8.641 1.00 88.31 188 HIS A N 1
ATOM 1507 C CA . HIS A 1 188 ? -14.360 10.190 9.529 1.00 88.31 188 HIS A CA 1
ATOM 1508 C C . HIS A 1 188 ? -13.970 11.032 10.754 1.00 88.31 188 HIS A C 1
ATOM 1510 O O . HIS A 1 188 ? -14.609 12.044 11.031 1.00 88.31 188 HIS A O 1
ATOM 1516 N N . ALA A 1 189 ? -12.874 10.692 11.438 1.00 84.31 189 ALA A N 1
ATOM 1517 C CA . ALA A 1 189 ? -12.383 11.435 12.600 1.00 84.31 189 ALA A CA 1
ATOM 1518 C C . ALA A 1 189 ? -12.061 12.904 12.266 1.00 84.31 189 ALA A C 1
ATOM 1520 O O . ALA A 1 189 ? -12.375 13.814 13.042 1.00 84.31 189 ALA A O 1
ATOM 1521 N N . LYS A 1 190 ? -11.484 13.163 11.084 1.00 83.94 190 LYS A N 1
ATOM 1522 C CA . LYS A 1 190 ? -11.252 14.529 10.587 1.00 83.94 190 LYS A CA 1
ATOM 1523 C C . LYS A 1 190 ? -12.561 15.280 10.347 1.00 83.94 190 LYS A C 1
ATOM 1525 O O . LYS A 1 190 ? -12.676 16.427 10.771 1.00 83.94 190 LYS A O 1
ATOM 1530 N N . ALA A 1 191 ? -13.539 14.645 9.702 1.00 84.00 191 ALA A N 1
ATOM 1531 C CA . ALA A 1 191 ? -14.849 15.247 9.463 1.00 84.00 191 ALA A CA 1
ATOM 1532 C C . ALA A 1 191 ? -15.581 15.558 10.782 1.00 84.00 191 ALA A C 1
ATOM 1534 O O . ALA A 1 191 ? -16.068 16.671 10.959 1.00 84.00 191 ALA A O 1
ATOM 1535 N N . ALA A 1 192 ? -15.575 14.628 11.740 1.00 83.69 192 ALA A N 1
ATOM 1536 C CA . ALA A 1 192 ? -16.164 14.821 13.064 1.00 83.69 192 ALA A CA 1
ATOM 1537 C C . ALA A 1 192 ? -15.495 15.971 13.837 1.00 83.69 192 ALA A C 1
ATOM 1539 O O . ALA A 1 192 ? -16.176 16.791 14.452 1.00 83.69 192 ALA A O 1
ATOM 1540 N N . THR A 1 193 ? -14.164 16.077 13.766 1.00 82.88 193 THR A N 1
ATOM 1541 C CA . THR A 1 193 ? -13.424 17.208 14.355 1.00 82.88 193 THR A CA 1
ATOM 1542 C C . THR A 1 193 ? -13.845 18.527 13.709 1.00 82.88 193 THR A C 1
ATOM 1544 O O . THR A 1 193 ? -14.213 19.457 14.419 1.00 82.88 193 THR A O 1
ATOM 1547 N N . ARG A 1 194 ? -13.927 18.574 12.372 1.00 82.12 194 ARG A N 1
ATOM 1548 C CA . ARG A 1 194 ? -14.365 19.767 11.634 1.00 82.12 194 ARG A CA 1
ATOM 1549 C C . ARG A 1 194 ? -15.776 20.213 12.019 1.00 82.12 194 ARG A C 1
ATOM 1551 O O . ARG A 1 194 ? -16.015 21.408 12.153 1.00 82.12 194 ARG A O 1
ATOM 1558 N N . VAL A 1 195 ? -16.701 19.272 12.202 1.00 85.69 195 VAL A N 1
ATOM 1559 C CA . VAL A 1 195 ? -18.070 19.570 12.653 1.00 85.69 195 VAL A CA 1
ATOM 1560 C C . VAL A 1 195 ? -18.064 20.171 14.059 1.00 85.69 195 VAL A C 1
ATOM 1562 O O . VAL A 1 195 ? -18.737 21.177 14.277 1.00 85.69 195 VAL A O 1
ATOM 1565 N N . ARG A 1 196 ? -17.278 19.626 14.997 1.00 82.88 196 ARG A N 1
ATOM 1566 C CA . ARG A 1 196 ? -17.161 20.201 16.351 1.00 82.88 196 ARG A CA 1
ATOM 1567 C C . ARG A 1 196 ? -16.558 21.595 16.360 1.00 82.88 196 ARG A C 1
ATOM 1569 O O . ARG A 1 196 ? -17.036 22.450 17.102 1.00 82.88 196 ARG A O 1
ATOM 1576 N N . ASP A 1 197 ? -15.521 21.824 15.563 1.00 79.38 197 ASP A N 1
ATOM 1577 C CA . ASP A 1 197 ? -14.886 23.139 15.486 1.00 79.38 197 ASP A CA 1
ATOM 1578 C C . ASP A 1 197 ? -15.882 24.168 14.926 1.00 79.38 197 ASP A C 1
ATOM 1580 O O . ASP A 1 197 ? -16.007 25.267 15.463 1.00 79.38 197 ASP A O 1
ATOM 1584 N N . LEU A 1 198 ? -16.690 23.778 13.929 1.00 79.75 198 LEU A N 1
ATOM 1585 C CA . LEU A 1 198 ? -17.783 24.607 13.414 1.00 79.75 198 LEU A CA 1
ATOM 1586 C C . LEU A 1 198 ? -18.865 24.872 14.470 1.00 79.75 198 LEU A C 1
ATOM 1588 O O . LEU A 1 198 ? -19.261 26.023 14.637 1.00 79.75 198 LEU A O 1
ATOM 1592 N N . GLN A 1 199 ? -19.310 23.857 15.216 1.00 82.88 199 GLN A N 1
ATOM 1593 C CA . GLN A 1 199 ? -20.293 24.023 16.297 1.00 82.88 199 GLN A CA 1
ATOM 1594 C C . GLN A 1 199 ? -19.782 24.953 17.405 1.00 82.88 199 GLN A C 1
ATOM 1596 O O . GLN A 1 199 ? -20.507 25.853 17.824 1.00 82.88 199 GLN A O 1
ATOM 1601 N N . THR A 1 200 ? -18.527 24.786 17.830 1.00 80.88 200 THR A N 1
ATOM 1602 C CA . THR A 1 200 ? -17.879 25.672 18.812 1.00 80.88 200 THR A CA 1
ATOM 1603 C C . THR A 1 200 ? -17.793 27.101 18.272 1.00 80.88 200 THR A C 1
ATOM 1605 O O . THR A 1 200 ? -18.199 28.043 18.945 1.00 80.88 200 THR A O 1
ATOM 1608 N N . SER A 1 201 ? -17.362 27.277 17.018 1.00 76.19 201 SER A N 1
ATOM 1609 C CA . SER A 1 201 ? -17.270 28.606 16.392 1.00 76.19 201 SER A CA 1
ATOM 1610 C C . SER A 1 201 ? -18.630 29.296 16.232 1.00 76.19 201 SER A C 1
ATOM 1612 O O . SER A 1 201 ? -18.719 30.517 16.352 1.00 76.19 201 SER A O 1
ATOM 1614 N N . TYR A 1 202 ? -19.695 28.517 16.008 1.00 76.50 202 TYR A N 1
ATOM 1615 C CA . TYR A 1 202 ? -21.069 29.008 15.940 1.00 76.50 202 TYR A CA 1
ATOM 1616 C C . TYR A 1 202 ? -21.564 29.486 17.312 1.00 76.50 202 TYR A C 1
ATOM 1618 O O . TYR A 1 202 ? -22.166 30.553 17.401 1.00 76.50 202 TYR A O 1
ATOM 1626 N N . GLN A 1 203 ? -21.257 28.747 18.385 1.00 80.06 203 GLN A N 1
ATOM 1627 C CA . GLN A 1 203 ? -21.586 29.135 19.764 1.00 80.06 203 GLN A CA 1
ATOM 1628 C C . GLN A 1 203 ? -20.807 30.374 20.234 1.00 80.06 203 GLN A C 1
ATOM 1630 O O . GLN A 1 203 ? -21.347 31.192 20.973 1.00 80.06 203 GLN A O 1
ATOM 1635 N N . GLU A 1 204 ? -19.558 30.542 19.793 1.00 75.50 204 GLU A N 1
ATOM 1636 C CA . GLU A 1 204 ? -18.721 31.694 20.158 1.00 75.50 204 GLU A CA 1
ATOM 1637 C C . GLU A 1 204 ? -19.052 32.986 19.384 1.00 75.50 204 GLU A C 1
ATOM 1639 O O . GLU A 1 204 ? -18.575 34.061 19.755 1.00 75.50 204 GLU A O 1
ATOM 1644 N N . GLY A 1 205 ? -19.855 32.911 18.315 1.00 67.75 205 GLY A N 1
ATOM 1645 C CA . GLY A 1 205 ? -20.434 34.071 17.621 1.00 67.75 205 GLY A CA 1
ATOM 1646 C C . GLY A 1 205 ? -19.441 35.050 16.972 1.00 67.75 205 GLY A C 1
ATOM 1647 O O . GLY A 1 205 ? -19.841 36.138 16.559 1.00 67.75 205 GLY A O 1
ATOM 1648 N N . SER A 1 206 ? -18.151 34.710 16.866 1.00 73.88 206 SER A N 1
ATOM 1649 C CA . SER A 1 206 ? -17.104 35.620 16.380 1.00 73.88 206 SER A CA 1
ATOM 1650 C C . SER A 1 206 ? -16.455 35.114 15.090 1.00 73.88 206 SER A C 1
ATOM 1652 O O . SER A 1 206 ? -15.535 34.296 15.107 1.00 73.88 206 SER A O 1
ATOM 1654 N N . ALA A 1 207 ? -16.890 35.659 13.950 1.00 76.88 207 ALA A N 1
ATOM 1655 C CA . ALA A 1 207 ? -16.317 35.352 12.635 1.00 76.88 207 ALA A CA 1
ATOM 1656 C C . ALA A 1 207 ? -14.806 35.661 12.539 1.00 76.88 207 ALA A C 1
ATOM 1658 O O . ALA A 1 207 ? -14.085 34.991 11.805 1.00 76.88 207 ALA A O 1
ATOM 1659 N N . GLY A 1 208 ? -14.308 36.640 13.307 1.00 81.44 208 GLY A N 1
ATOM 1660 C CA . GLY A 1 208 ? -12.885 36.998 13.342 1.00 81.44 208 GLY A CA 1
ATOM 1661 C C . GLY A 1 208 ? -11.997 35.887 13.910 1.00 81.44 208 GLY A C 1
ATOM 1662 O O . GLY A 1 208 ? -10.995 35.535 13.293 1.00 81.44 208 GLY A O 1
ATOM 1663 N N . LYS A 1 209 ? -12.404 35.268 15.027 1.00 78.25 209 LYS A N 1
ATOM 1664 C CA . LYS A 1 209 ? -11.679 34.132 15.627 1.00 78.25 209 LYS A CA 1
ATOM 1665 C C . LYS A 1 209 ? -11.685 32.897 14.724 1.00 78.25 209 LYS A C 1
ATOM 1667 O O . LYS A 1 209 ? -10.687 32.184 14.629 1.00 78.25 209 LYS A O 1
ATOM 1672 N N . LEU A 1 210 ? -12.791 32.658 14.016 1.00 79.25 210 LEU A N 1
ATOM 1673 C CA . LEU A 1 210 ? -12.865 31.588 13.020 1.00 79.25 210 LEU A CA 1
ATOM 1674 C C . LEU A 1 210 ? -11.869 31.821 11.872 1.00 79.25 210 LEU A C 1
ATOM 1676 O O . LEU A 1 210 ? -11.189 30.897 11.441 1.00 79.25 210 LEU A O 1
ATOM 1680 N N . LEU A 1 211 ? -11.735 33.055 11.384 1.00 84.06 211 LEU A N 1
ATOM 1681 C CA . LEU A 1 211 ? -10.762 33.370 10.335 1.00 84.06 211 LEU A CA 1
ATOM 1682 C C . LEU A 1 211 ? -9.311 33.247 10.820 1.00 84.06 211 LEU A C 1
ATOM 1684 O O . LEU A 1 211 ? -8.464 32.770 10.064 1.00 84.06 211 LEU A O 1
ATOM 1688 N N . GLU A 1 212 ? -9.020 33.634 12.063 1.00 84.88 212 GLU A N 1
ATOM 1689 C CA . GLU A 1 212 ? -7.690 33.489 12.667 1.00 84.88 212 GLU A CA 1
ATOM 1690 C C . GLU A 1 212 ? -7.292 32.010 12.792 1.00 84.88 212 GLU A C 1
ATOM 1692 O O . GLU A 1 212 ? -6.258 31.605 12.258 1.00 84.88 212 GLU A O 1
ATOM 1697 N N . THR A 1 213 ? -8.169 31.178 13.362 1.00 82.12 213 THR A N 1
ATOM 1698 C CA . THR A 1 213 ? -7.949 29.723 13.476 1.00 82.12 213 THR A CA 1
ATOM 1699 C C . THR A 1 213 ? -7.786 29.048 12.111 1.00 82.12 213 THR A C 1
ATOM 1701 O O . THR A 1 213 ? -6.843 28.283 11.910 1.00 82.12 213 THR A O 1
ATOM 1704 N N . LEU A 1 214 ? -8.622 29.386 11.121 1.00 83.25 214 LEU A N 1
ATOM 1705 C CA . LEU A 1 214 ? -8.472 28.880 9.750 1.00 83.25 214 LEU A CA 1
ATOM 1706 C C . LEU A 1 214 ? -7.153 29.321 9.102 1.00 83.25 214 LEU A C 1
ATOM 1708 O O . LEU A 1 214 ? -6.545 28.557 8.351 1.00 83.25 214 LEU A O 1
ATOM 1712 N N . THR A 1 215 ? -6.689 30.537 9.385 1.00 89.00 215 THR A N 1
ATOM 1713 C CA . THR A 1 215 ? -5.413 31.042 8.864 1.00 89.00 215 THR A CA 1
ATOM 1714 C C . THR A 1 215 ? -4.235 30.276 9.467 1.00 89.00 215 THR A C 1
ATOM 1716 O O . THR A 1 215 ? -3.316 29.885 8.741 1.00 89.00 215 THR A O 1
ATOM 1719 N N . GLU A 1 216 ? -4.270 29.993 10.770 1.00 86.94 216 GLU A N 1
ATOM 1720 C CA . GLU A 1 216 ? -3.277 29.154 11.447 1.00 86.94 216 GLU A CA 1
ATOM 1721 C C . GLU A 1 216 ? -3.279 27.710 10.922 1.00 86.94 216 GLU A C 1
ATOM 1723 O O . GLU A 1 216 ? -2.210 27.164 10.628 1.00 86.94 216 GLU A O 1
ATOM 1728 N N . GLU A 1 217 ? -4.456 27.110 10.710 1.00 83.94 217 GLU A N 1
ATOM 1729 C CA . GLU A 1 217 ? -4.598 25.783 10.098 1.00 83.94 217 GLU A CA 1
ATOM 1730 C C . GLU A 1 217 ? -4.003 25.743 8.688 1.00 83.94 217 GLU A C 1
ATOM 1732 O O . GLU A 1 217 ? -3.231 24.838 8.365 1.00 83.94 217 GLU A O 1
ATOM 1737 N N . VAL A 1 218 ? -4.312 26.734 7.846 1.00 89.81 218 VAL A N 1
ATOM 1738 C CA . VAL A 1 218 ? -3.770 26.830 6.482 1.00 89.81 218 VAL A CA 1
ATOM 1739 C C . VAL A 1 218 ? -2.253 26.987 6.508 1.00 89.81 218 VAL A C 1
ATOM 1741 O O . VAL A 1 218 ? -1.558 26.325 5.733 1.00 89.81 218 VAL A O 1
ATOM 1744 N N . ASN A 1 219 ? -1.713 27.807 7.409 1.00 89.00 219 ASN A N 1
ATOM 1745 C CA . ASN A 1 219 ? -0.269 27.974 7.564 1.00 89.00 219 ASN A CA 1
ATOM 1746 C C . ASN A 1 219 ? 0.410 26.681 8.043 1.00 89.00 219 ASN A C 1
ATOM 1748 O O . ASN A 1 219 ? 1.452 26.295 7.505 1.00 89.00 219 ASN A O 1
ATOM 1752 N N . SER A 1 220 ? -0.205 25.964 8.985 1.00 85.81 220 SER A N 1
ATOM 1753 C CA . SER A 1 220 ? 0.255 24.651 9.448 1.00 85.81 220 SER A CA 1
ATOM 1754 C C . SER A 1 220 ? 0.221 23.605 8.325 1.00 85.81 220 SER A C 1
ATOM 1756 O O . SER A 1 220 ? 1.218 22.923 8.072 1.00 85.81 220 SER A O 1
ATOM 1758 N N . MET A 1 221 ? -0.879 23.530 7.565 1.00 86.38 221 MET A N 1
ATOM 1759 C CA . MET A 1 221 ? -1.010 22.639 6.407 1.00 86.38 221 MET A CA 1
ATOM 1760 C C . MET A 1 221 ? 0.025 22.947 5.325 1.00 86.38 221 MET A C 1
ATOM 1762 O O . MET A 1 221 ? 0.648 22.026 4.796 1.00 86.38 221 MET A O 1
ATOM 1766 N N . ARG A 1 222 ? 0.274 24.229 5.030 1.00 90.31 222 ARG A N 1
ATOM 1767 C CA . ARG A 1 222 ? 1.331 24.650 4.098 1.00 90.31 222 ARG A CA 1
ATOM 1768 C C . ARG A 1 222 ? 2.711 24.200 4.568 1.00 90.31 222 ARG A C 1
ATOM 1770 O O . ARG A 1 222 ? 3.485 23.714 3.749 1.00 90.31 222 ARG A O 1
ATOM 1777 N N . ALA A 1 223 ? 3.014 24.292 5.862 1.00 86.50 223 ALA A N 1
ATOM 1778 C CA . ALA A 1 223 ? 4.277 23.794 6.410 1.00 86.50 223 ALA A CA 1
ATOM 1779 C C . ALA A 1 223 ? 4.390 22.257 6.322 1.00 86.50 223 ALA A C 1
ATOM 1781 O O . ALA A 1 223 ? 5.455 21.729 5.990 1.00 86.50 223 ALA A O 1
ATOM 1782 N N . MET A 1 224 ? 3.295 21.527 6.564 1.00 84.38 224 MET A N 1
ATOM 1783 C CA . MET A 1 224 ? 3.267 20.066 6.421 1.00 84.38 224 MET A CA 1
ATOM 1784 C C . MET A 1 224 ? 3.490 19.623 4.971 1.00 84.38 224 MET A C 1
ATOM 1786 O O . MET A 1 224 ? 4.335 18.762 4.723 1.00 84.38 224 MET A O 1
ATOM 1790 N N . VAL A 1 225 ? 2.786 20.236 4.016 1.00 91.75 225 VAL A N 1
ATOM 1791 C CA . VAL A 1 225 ? 2.880 19.909 2.583 1.00 91.75 225 VAL A CA 1
ATOM 1792 C C . VAL A 1 225 ? 4.188 20.401 1.965 1.00 91.75 225 VAL A C 1
ATOM 1794 O O . VAL A 1 225 ? 4.763 19.700 1.141 1.00 91.75 225 VAL A O 1
ATOM 1797 N N . GLY A 1 226 ? 4.674 21.579 2.355 1.00 89.38 226 GLY A N 1
ATOM 1798 C CA . GLY A 1 226 ? 5.871 22.185 1.772 1.00 89.38 226 GLY A CA 1
ATOM 1799 C C . GLY A 1 226 ? 7.186 21.613 2.300 1.00 89.38 226 GLY A C 1
ATOM 1800 O O . GLY A 1 226 ? 8.155 21.538 1.551 1.00 89.38 226 GLY A O 1
ATOM 1801 N N . GLU A 1 227 ? 7.244 21.202 3.572 1.00 81.31 227 GLU A N 1
ATOM 1802 C CA . GLU A 1 227 ? 8.507 20.792 4.202 1.00 81.31 227 GLU A CA 1
ATOM 1803 C C . GLU A 1 227 ? 8.489 19.349 4.727 1.00 81.31 227 GLU A C 1
ATOM 1805 O O . GLU A 1 227 ? 9.422 18.591 4.457 1.00 81.31 227 GLU A O 1
ATOM 1810 N N . ARG A 1 228 ? 7.457 18.941 5.479 1.00 84.88 228 ARG A N 1
ATOM 1811 C CA . ARG A 1 228 ? 7.466 17.639 6.175 1.00 84.88 228 ARG A CA 1
ATOM 1812 C C . ARG A 1 228 ? 7.177 16.454 5.256 1.00 84.88 228 ARG A C 1
ATOM 1814 O O . ARG A 1 228 ? 8.013 15.556 5.160 1.00 84.88 228 ARG A O 1
ATOM 1821 N N . TYR A 1 229 ? 6.036 16.447 4.567 1.00 87.75 229 TYR A N 1
ATOM 1822 C CA . TYR A 1 229 ? 5.642 15.317 3.720 1.00 87.75 229 TYR A CA 1
ATOM 1823 C C . TYR A 1 229 ? 6.620 15.037 2.573 1.00 87.75 229 TYR A C 1
ATOM 1825 O O . TYR A 1 229 ? 6.934 13.864 2.377 1.00 87.75 229 TYR A O 1
ATOM 1833 N N . PRO A 1 230 ? 7.178 16.036 1.860 1.00 93.06 230 PRO A N 1
ATOM 1834 C CA . PRO A 1 230 ? 8.172 15.777 0.821 1.00 93.06 230 PRO A CA 1
ATOM 1835 C C . PRO A 1 230 ? 9.439 15.113 1.369 1.00 93.06 230 PRO A C 1
ATOM 1837 O O . PRO A 1 230 ? 9.917 14.142 0.788 1.00 93.06 230 PRO A O 1
ATOM 1840 N N . ARG A 1 231 ? 9.948 15.564 2.527 1.00 88.81 231 ARG A N 1
ATOM 1841 C CA . ARG A 1 231 ? 11.125 14.957 3.175 1.00 88.81 231 ARG A CA 1
ATOM 1842 C C . ARG A 1 231 ? 10.864 13.520 3.626 1.00 88.81 231 ARG A C 1
ATOM 1844 O O . ARG A 1 231 ? 11.724 12.653 3.469 1.00 88.81 231 ARG A O 1
ATOM 1851 N N . GLU A 1 232 ? 9.692 13.253 4.197 1.00 88.75 232 GLU A N 1
ATOM 1852 C CA . GLU A 1 232 ? 9.310 11.896 4.601 1.00 88.75 232 GLU A CA 1
ATOM 1853 C C . GLU A 1 232 ? 9.097 10.974 3.400 1.00 88.75 232 GLU A C 1
ATOM 1855 O O . GLU A 1 232 ? 9.531 9.819 3.435 1.00 88.75 232 GLU A O 1
ATOM 1860 N N . LEU A 1 233 ? 8.473 11.479 2.333 1.00 92.44 233 LEU A N 1
ATOM 1861 C CA . LEU A 1 233 ? 8.273 10.754 1.083 1.00 92.44 233 LEU A CA 1
ATOM 1862 C C . LEU A 1 233 ? 9.618 10.397 0.448 1.00 92.44 233 LEU A C 1
ATOM 1864 O O . LEU A 1 233 ? 9.837 9.229 0.145 1.00 92.44 233 LEU A O 1
ATOM 1868 N N . GLU A 1 234 ? 10.539 11.357 0.334 1.00 93.62 234 GLU A N 1
ATOM 1869 C CA . GLU A 1 234 ? 11.886 11.137 -0.201 1.00 93.62 234 GLU A CA 1
ATOM 1870 C C . GLU A 1 234 ? 12.648 10.097 0.636 1.00 93.62 234 GLU A C 1
ATOM 1872 O O . GLU A 1 234 ? 13.262 9.178 0.093 1.00 93.62 234 GLU A O 1
ATOM 1877 N N . LYS A 1 235 ? 12.563 10.168 1.972 1.00 91.69 235 LYS A N 1
ATOM 1878 C CA . LYS A 1 235 ? 13.172 9.168 2.865 1.00 91.69 235 LYS A CA 1
ATOM 1879 C C . LYS A 1 235 ? 12.584 7.770 2.648 1.00 91.69 235 LYS A C 1
ATOM 1881 O O . LYS A 1 235 ? 13.332 6.791 2.622 1.00 91.69 235 LYS A O 1
ATOM 1886 N N . ARG A 1 236 ? 11.258 7.652 2.501 1.00 92.81 236 ARG A N 1
ATOM 1887 C CA . ARG A 1 236 ? 10.587 6.369 2.221 1.00 92.81 236 ARG A CA 1
ATOM 1888 C C . ARG A 1 236 ? 10.936 5.846 0.828 1.00 92.81 236 ARG A C 1
ATOM 1890 O O . ARG A 1 236 ? 11.229 4.662 0.712 1.00 92.81 236 ARG A O 1
ATOM 1897 N N . GLN A 1 237 ? 10.974 6.706 -0.187 1.00 93.50 237 GLN A N 1
ATOM 1898 C CA . GLN A 1 237 ? 11.388 6.361 -1.550 1.00 93.50 237 GLN A CA 1
ATOM 1899 C C . GLN A 1 237 ? 12.828 5.850 -1.582 1.00 93.50 237 GLN A C 1
ATOM 1901 O O . GLN A 1 237 ? 13.056 4.763 -2.097 1.00 93.50 237 GLN A O 1
ATOM 1906 N N . LYS A 1 238 ? 13.775 6.550 -0.941 1.00 92.44 238 LYS A N 1
ATOM 1907 C CA . LYS A 1 238 ? 15.168 6.088 -0.811 1.00 92.44 238 LYS A CA 1
ATOM 1908 C C . LYS A 1 238 ? 15.267 4.734 -0.111 1.00 92.44 238 LYS A C 1
ATOM 1910 O O . LYS A 1 238 ? 16.050 3.890 -0.525 1.00 92.44 238 LYS A O 1
ATOM 1915 N N . ARG A 1 239 ? 14.455 4.492 0.927 1.00 89.88 239 ARG A N 1
ATOM 1916 C CA . ARG A 1 239 ? 14.404 3.185 1.604 1.00 89.88 239 ARG A CA 1
ATOM 1917 C C . ARG A 1 239 ? 13.862 2.086 0.689 1.00 89.88 239 ARG A C 1
ATOM 1919 O O . ARG A 1 239 ? 14.418 0.997 0.683 1.00 89.88 239 ARG A O 1
ATOM 1926 N N . VAL A 1 240 ? 12.790 2.355 -0.055 1.00 91.31 240 VAL A N 1
ATOM 1927 C CA . VAL A 1 240 ? 12.224 1.395 -1.018 1.00 91.31 240 VAL A CA 1
ATOM 1928 C C . VAL A 1 240 ? 13.225 1.104 -2.129 1.00 91.31 240 VAL A C 1
ATOM 1930 O O . VAL A 1 240 ? 13.447 -0.062 -2.423 1.00 91.31 240 VAL A O 1
ATOM 1933 N N . GLN A 1 241 ? 13.873 2.130 -2.679 1.00 90.00 241 GLN A N 1
ATOM 1934 C CA . GLN A 1 241 ? 14.919 1.977 -3.683 1.00 90.00 241 GLN A CA 1
ATOM 1935 C C . GLN A 1 241 ? 16.078 1.128 -3.148 1.00 90.00 241 GLN A C 1
ATOM 1937 O O . GLN A 1 241 ? 16.453 0.160 -3.793 1.00 90.00 241 GLN A O 1
ATOM 1942 N N . ALA A 1 242 ? 16.582 1.409 -1.942 1.00 82.44 242 ALA A N 1
ATOM 1943 C CA . ALA A 1 242 ? 17.645 0.612 -1.329 1.00 82.44 242 ALA A CA 1
ATOM 1944 C C . ALA A 1 242 ? 17.228 -0.853 -1.098 1.00 82.44 242 ALA A C 1
ATOM 1946 O O . ALA A 1 242 ? 18.028 -1.761 -1.294 1.00 82.44 242 ALA A O 1
ATOM 1947 N N . LEU A 1 243 ? 15.972 -1.103 -0.710 1.00 82.31 243 LEU A N 1
ATOM 1948 C CA . LEU A 1 243 ? 15.442 -2.465 -0.577 1.00 82.31 243 LEU A CA 1
ATOM 1949 C C . LEU A 1 243 ? 15.285 -3.154 -1.938 1.00 82.31 243 LEU A C 1
ATOM 1951 O O . LEU A 1 243 ? 15.578 -4.337 -2.050 1.00 82.31 243 LEU A O 1
ATOM 1955 N N . GLN A 1 244 ? 14.856 -2.435 -2.976 1.00 83.88 244 GLN A N 1
ATOM 1956 C CA . GLN A 1 244 ? 14.777 -2.957 -4.342 1.00 83.88 244 GLN A CA 1
ATOM 1957 C C . GLN A 1 244 ? 16.167 -3.257 -4.910 1.00 83.88 244 GLN A C 1
ATOM 1959 O O . GLN A 1 244 ? 16.354 -4.298 -5.531 1.00 83.88 244 GLN A O 1
ATOM 1964 N N . GLU A 1 245 ? 17.151 -2.393 -4.669 1.00 82.56 245 GLU A N 1
ATOM 1965 C CA . GLU A 1 245 ? 18.558 -2.610 -5.022 1.00 82.56 245 GLU A CA 1
ATOM 1966 C C . GLU A 1 245 ? 19.151 -3.795 -4.250 1.00 82.56 245 GLU A C 1
ATOM 1968 O O . GLU A 1 245 ? 19.879 -4.588 -4.834 1.00 82.56 245 GLU A O 1
ATOM 1973 N N . ALA A 1 246 ? 18.793 -3.985 -2.977 1.00 74.56 246 ALA A N 1
ATOM 1974 C CA . ALA A 1 246 ? 19.204 -5.157 -2.203 1.00 74.56 246 ALA A CA 1
ATOM 1975 C C . ALA A 1 246 ? 18.539 -6.458 -2.690 1.00 74.56 246 ALA A C 1
ATOM 1977 O O . ALA A 1 246 ? 19.185 -7.497 -2.699 1.00 74.56 246 ALA A O 1
ATOM 1978 N N . LEU A 1 247 ? 17.271 -6.403 -3.115 1.00 73.94 247 LEU A N 1
ATOM 1979 C CA . LEU A 1 247 ? 16.530 -7.554 -3.655 1.00 73.94 247 LEU A CA 1
ATOM 1980 C C . LEU A 1 247 ? 16.943 -7.921 -5.090 1.00 73.94 247 LEU A C 1
ATOM 1982 O O . LEU A 1 247 ? 16.831 -9.079 -5.481 1.00 73.94 247 LEU A O 1
ATOM 1986 N N . SER A 1 248 ? 17.362 -6.939 -5.893 1.00 77.81 248 SER A N 1
ATOM 1987 C CA . SER A 1 248 ? 17.786 -7.135 -7.290 1.00 77.81 248 SER A CA 1
ATOM 1988 C C . SER A 1 248 ? 19.296 -7.320 -7.445 1.00 77.81 248 SER A C 1
ATOM 1990 O O . SER A 1 248 ? 19.747 -7.960 -8.396 1.00 77.81 248 SER A O 1
ATOM 1992 N N . GLY A 1 249 ? 20.083 -6.762 -6.528 1.00 66.88 249 GLY A N 1
ATOM 1993 C CA . GLY A 1 249 ? 21.524 -6.928 -6.459 1.00 66.88 249 GLY A CA 1
ATOM 1994 C C . GLY A 1 249 ? 21.914 -8.271 -5.852 1.00 66.88 249 GLY A C 1
ATOM 1995 O O . GLY A 1 249 ? 21.193 -8.865 -5.061 1.00 66.88 249 GLY A O 1
ATOM 1996 N N . ALA A 1 250 ? 23.115 -8.738 -6.186 1.00 57.44 250 ALA A N 1
ATOM 1997 C CA . ALA A 1 250 ? 23.704 -9.963 -5.651 1.00 57.44 250 ALA A CA 1
ATOM 1998 C C . ALA A 1 250 ? 24.150 -9.846 -4.175 1.00 57.44 250 ALA A C 1
ATOM 2000 O O . ALA A 1 250 ? 25.089 -10.527 -3.781 1.00 57.44 250 ALA A O 1
ATOM 2001 N N . VAL A 1 251 ? 23.503 -9.014 -3.347 1.00 56.12 251 VAL A N 1
ATOM 2002 C CA . VAL A 1 251 ? 23.741 -8.952 -1.889 1.00 56.12 251 VAL A CA 1
ATOM 2003 C C . VAL A 1 251 ? 22.984 -10.112 -1.232 1.00 56.12 251 VAL A C 1
ATOM 2005 O O . VAL A 1 251 ? 22.111 -9.935 -0.391 1.00 56.12 251 VAL A O 1
ATOM 2008 N N . ASN A 1 252 ? 23.291 -11.326 -1.680 1.00 62.34 252 ASN A N 1
ATOM 2009 C CA . ASN A 1 252 ? 22.660 -12.559 -1.212 1.00 62.34 252 ASN A CA 1
ATOM 2010 C C . ASN A 1 252 ? 23.518 -13.265 -0.156 1.00 62.34 252 ASN A C 1
ATOM 2012 O O . ASN A 1 252 ? 23.090 -14.269 0.408 1.00 62.34 252 ASN A O 1
ATOM 2016 N N . THR A 1 253 ? 24.736 -12.771 0.094 1.00 70.12 253 THR A N 1
ATOM 2017 C CA . THR A 1 253 ? 25.693 -13.402 1.002 1.00 70.12 253 THR A CA 1
ATOM 2018 C C . THR A 1 253 ? 26.030 -12.497 2.181 1.00 70.12 253 THR A C 1
ATOM 2020 O O . THR A 1 253 ? 26.135 -11.277 2.056 1.00 70.12 253 THR A O 1
ATOM 2023 N N . GLU A 1 254 ? 26.239 -13.103 3.349 1.00 77.12 254 GLU A N 1
ATOM 2024 C CA . GLU A 1 254 ? 26.643 -12.408 4.578 1.00 77.12 254 GLU A CA 1
ATOM 2025 C C . GLU A 1 254 ? 27.960 -11.623 4.405 1.00 77.12 254 GLU A C 1
ATOM 2027 O O . GLU A 1 254 ? 28.159 -10.572 5.012 1.00 77.12 254 GLU A O 1
ATOM 2032 N N . VAL A 1 255 ? 28.815 -12.071 3.482 1.00 80.88 255 VAL A N 1
ATOM 2033 C CA . VAL A 1 255 ? 30.069 -11.409 3.095 1.00 80.88 255 VAL A CA 1
ATOM 2034 C C . VAL A 1 255 ? 29.819 -10.042 2.444 1.00 80.88 255 VAL A C 1
ATOM 2036 O O . VAL A 1 255 ? 30.550 -9.085 2.710 1.00 80.88 255 VAL A O 1
ATOM 2039 N N . ASP A 1 256 ? 28.768 -9.899 1.632 1.00 76.62 256 ASP A N 1
ATOM 2040 C CA . ASP A 1 256 ? 28.421 -8.617 1.010 1.00 76.62 256 ASP A CA 1
ATOM 2041 C C . ASP A 1 256 ? 27.883 -7.607 2.029 1.00 76.62 256 ASP A C 1
ATOM 2043 O O . ASP A 1 256 ? 28.217 -6.421 1.957 1.00 76.62 256 ASP A O 1
ATOM 2047 N N . LEU A 1 257 ? 27.118 -8.077 3.019 1.00 79.69 257 LEU A N 1
ATOM 2048 C CA . LEU A 1 257 ? 26.663 -7.252 4.142 1.00 79.69 257 LEU A CA 1
ATOM 2049 C C . LEU A 1 257 ? 27.840 -6.785 5.002 1.00 79.69 257 LEU A C 1
ATOM 2051 O O . LEU A 1 257 ? 27.922 -5.602 5.331 1.00 79.69 257 LEU A O 1
ATOM 2055 N N . GLN A 1 258 ? 28.792 -7.673 5.302 1.00 85.00 258 GLN A N 1
ATOM 2056 C CA . GLN A 1 258 ? 30.015 -7.317 6.029 1.00 85.00 258 GLN A CA 1
ATOM 2057 C C . GLN A 1 258 ? 30.866 -6.301 5.254 1.00 85.00 258 GLN A C 1
ATOM 2059 O O . GLN A 1 258 ? 31.385 -5.351 5.845 1.00 85.00 258 GLN A O 1
ATOM 2064 N N . ARG A 1 259 ? 30.961 -6.432 3.924 1.00 84.62 259 ARG A N 1
ATOM 2065 C CA . ARG A 1 259 ? 31.638 -5.453 3.060 1.00 84.62 259 ARG A CA 1
ATOM 2066 C C . ARG A 1 259 ? 30.953 -4.087 3.095 1.00 84.62 259 ARG A C 1
ATOM 2068 O O . ARG A 1 259 ? 31.639 -3.078 3.255 1.00 84.62 259 ARG A O 1
ATOM 2075 N N . LEU A 1 260 ? 29.624 -4.041 2.987 1.00 82.62 260 LEU A N 1
ATOM 2076 C CA . LEU A 1 260 ? 28.850 -2.798 3.096 1.00 82.62 260 LEU A CA 1
ATOM 2077 C C . LEU A 1 260 ? 28.979 -2.169 4.488 1.00 82.62 260 LEU A C 1
ATOM 2079 O O . LEU A 1 260 ? 29.109 -0.953 4.601 1.00 82.62 260 LEU A O 1
ATOM 2083 N N . GLN A 1 261 ? 29.013 -2.980 5.544 1.00 88.12 261 GLN A N 1
ATOM 2084 C CA . GLN A 1 261 ? 29.227 -2.509 6.910 1.00 88.12 261 GLN A CA 1
ATOM 2085 C C . GLN A 1 261 ? 30.638 -1.944 7.103 1.00 88.12 261 GLN A C 1
ATOM 2087 O O . GLN A 1 261 ? 30.801 -0.895 7.724 1.00 88.12 261 GLN A O 1
ATOM 2092 N N . HIS A 1 262 ? 31.658 -2.577 6.521 1.00 90.56 262 HIS A N 1
ATOM 2093 C CA . HIS A 1 262 ? 33.018 -2.046 6.533 1.00 90.56 262 HIS A CA 1
ATOM 2094 C C . HIS A 1 262 ? 33.120 -0.725 5.755 1.00 90.56 262 HIS A C 1
ATOM 2096 O O . HIS A 1 262 ? 33.724 0.227 6.245 1.00 90.56 262 HIS A O 1
ATOM 2102 N N . GLN A 1 263 ? 32.463 -0.621 4.595 1.00 88.81 263 GLN A N 1
ATOM 2103 C CA . GLN A 1 263 ? 32.370 0.628 3.830 1.00 88.81 263 GLN A CA 1
ATOM 2104 C C . GLN A 1 263 ? 31.615 1.725 4.592 1.00 88.81 263 GLN A C 1
ATOM 2106 O O . GLN A 1 263 ? 32.056 2.872 4.600 1.00 88.81 263 GLN A O 1
ATOM 2111 N N . ALA A 1 264 ? 30.516 1.389 5.271 1.00 90.38 264 ALA A N 1
ATOM 2112 C CA . ALA A 1 264 ? 29.767 2.327 6.102 1.00 90.38 264 ALA A CA 1
ATOM 2113 C C . ALA A 1 264 ? 30.613 2.836 7.276 1.00 90.38 264 ALA A C 1
ATOM 2115 O O . ALA A 1 264 ? 30.630 4.038 7.536 1.00 90.38 264 ALA A O 1
ATOM 2116 N N . ASN A 1 265 ? 31.363 1.950 7.935 1.00 94.31 265 ASN A N 1
ATOM 2117 C CA . ASN A 1 265 ? 32.290 2.322 9.002 1.00 94.31 265 ASN A CA 1
ATOM 2118 C C . ASN A 1 265 ? 33.430 3.202 8.473 1.00 94.31 265 ASN A C 1
ATOM 2120 O O . ASN A 1 265 ? 33.723 4.229 9.074 1.00 94.31 265 ASN A O 1
ATOM 2124 N N . ALA A 1 266 ? 34.020 2.865 7.323 1.00 94.38 266 ALA A N 1
ATOM 2125 C CA . ALA A 1 266 ? 35.060 3.678 6.694 1.00 94.38 266 ALA A CA 1
ATOM 2126 C C . ALA A 1 266 ? 34.548 5.079 6.314 1.00 94.38 266 ALA A C 1
ATOM 2128 O O . ALA A 1 266 ? 35.205 6.077 6.602 1.00 94.38 266 ALA A O 1
ATOM 2129 N N . LEU A 1 267 ? 33.348 5.174 5.729 1.00 93.38 267 LEU A N 1
ATOM 2130 C CA . LEU A 1 267 ? 32.693 6.453 5.442 1.00 93.38 267 LEU A CA 1
ATOM 2131 C C . LEU A 1 267 ? 32.364 7.222 6.725 1.00 93.38 267 LEU A C 1
ATOM 2133 O O . LEU A 1 267 ? 32.499 8.442 6.751 1.00 93.38 267 LEU A O 1
ATOM 2137 N N . HIS A 1 268 ? 31.965 6.537 7.799 1.00 93.38 268 HIS A N 1
ATOM 2138 C CA . HIS A 1 268 ? 31.729 7.171 9.092 1.00 93.38 268 HIS A CA 1
ATOM 2139 C C . HIS A 1 268 ? 33.016 7.788 9.652 1.00 93.38 268 HIS A C 1
ATOM 2141 O O . HIS A 1 268 ? 32.999 8.954 10.044 1.00 93.38 268 HIS A O 1
ATOM 2147 N N . THR A 1 269 ? 34.134 7.060 9.601 1.00 95.25 269 THR A N 1
ATOM 2148 C CA . THR A 1 269 ? 35.456 7.577 9.982 1.00 95.25 269 THR A CA 1
ATOM 2149 C C . THR A 1 269 ? 35.855 8.768 9.112 1.00 95.25 269 THR A C 1
ATOM 2151 O O . THR A 1 269 ? 36.236 9.806 9.642 1.00 95.25 269 THR A O 1
ATOM 2154 N N . GLN A 1 270 ? 35.664 8.701 7.790 1.00 93.81 270 GLN A N 1
ATOM 2155 C CA . GLN A 1 270 ? 35.934 9.836 6.895 1.00 93.81 270 GLN A CA 1
ATOM 2156 C C . GLN A 1 270 ? 35.063 11.059 7.215 1.00 93.81 270 GLN A C 1
ATOM 2158 O O . GLN A 1 270 ? 35.544 12.193 7.178 1.00 93.81 270 GLN A O 1
ATOM 2163 N N . ILE A 1 271 ? 33.783 10.860 7.547 1.00 92.44 271 ILE A N 1
ATOM 2164 C CA . ILE A 1 271 ? 32.892 11.943 7.981 1.00 92.44 271 ILE A CA 1
ATOM 2165 C C . ILE A 1 271 ? 33.406 12.555 9.285 1.00 92.44 271 ILE A C 1
ATOM 2167 O O . ILE A 1 271 ? 33.441 13.782 9.386 1.00 92.44 271 ILE A O 1
ATOM 2171 N N . GLN A 1 272 ? 33.826 11.739 10.255 1.00 92.81 272 GLN A N 1
ATOM 2172 C CA . GLN A 1 272 ? 34.417 12.221 11.506 1.00 92.81 272 GLN A CA 1
ATOM 2173 C C . GLN A 1 272 ? 35.702 13.017 11.243 1.00 92.81 272 GLN A C 1
ATOM 2175 O O . GLN A 1 272 ? 35.804 14.158 11.682 1.00 92.81 272 GLN A O 1
ATOM 2180 N N . GLU A 1 273 ? 36.619 12.511 10.419 1.00 93.38 273 GLU A N 1
ATOM 2181 C CA . GLU A 1 273 ? 37.847 13.218 10.028 1.00 93.38 273 GLU A CA 1
ATOM 2182 C C . GLU A 1 273 ? 37.565 14.549 9.310 1.00 93.38 273 GLU A C 1
ATOM 2184 O O . GLU A 1 273 ? 38.272 15.541 9.496 1.00 93.38 273 GLU A O 1
ATOM 2189 N N . VAL A 1 274 ? 36.542 14.605 8.450 1.00 93.06 274 VAL A N 1
ATOM 2190 C CA . VAL A 1 274 ? 36.115 15.852 7.792 1.00 93.06 274 VAL A CA 1
ATOM 2191 C C . VAL A 1 274 ? 35.495 16.817 8.804 1.00 93.06 274 VAL A C 1
ATOM 2193 O O . VAL A 1 274 ? 35.758 18.019 8.738 1.00 93.06 274 VAL A O 1
ATOM 2196 N N . GLN A 1 275 ? 34.700 16.324 9.756 1.00 89.06 275 GLN A N 1
ATOM 2197 C CA . GLN A 1 275 ? 34.127 17.139 10.829 1.00 89.06 275 GLN A CA 1
ATOM 2198 C C . GLN A 1 275 ? 35.208 17.702 11.755 1.00 89.06 275 GLN A C 1
ATOM 2200 O O . GLN A 1 275 ? 35.152 18.883 12.098 1.00 89.06 275 GLN A O 1
ATOM 2205 N N . GLU A 1 276 ? 36.214 16.905 12.106 1.00 89.69 276 GLU A N 1
ATOM 2206 C CA . GLU A 1 276 ? 37.354 17.326 12.918 1.00 89.69 276 GLU A CA 1
ATOM 2207 C C . GLU A 1 276 ? 38.226 18.342 12.186 1.00 89.69 276 GLU A C 1
ATOM 2209 O O . GLU A 1 276 ? 38.519 19.401 12.742 1.00 89.69 276 GLU A O 1
ATOM 2214 N N . ARG A 1 277 ? 38.563 18.097 10.911 1.00 90.00 277 ARG A N 1
ATOM 2215 C CA . ARG A 1 277 ? 39.272 19.079 10.072 1.00 90.00 277 ARG A CA 1
ATOM 2216 C C . ARG A 1 277 ? 38.498 20.385 9.951 1.00 90.00 277 ARG A C 1
ATOM 2218 O O . ARG A 1 277 ? 39.087 21.462 10.048 1.00 90.00 277 ARG A O 1
ATOM 2225 N N . ARG A 1 278 ? 37.173 20.312 9.791 1.00 83.50 278 ARG A N 1
ATOM 2226 C CA . ARG A 1 278 ? 36.307 21.496 9.779 1.00 83.50 278 ARG A CA 1
ATOM 2227 C C . ARG A 1 278 ? 36.360 22.219 11.122 1.00 83.50 278 ARG A C 1
ATOM 2229 O O . ARG A 1 278 ? 36.612 23.415 11.132 1.00 83.50 278 ARG A O 1
ATOM 2236 N N . ALA A 1 279 ? 36.230 21.511 12.243 1.00 82.75 279 ALA A N 1
ATOM 2237 C CA . ALA A 1 279 ? 36.311 22.097 13.580 1.00 82.75 279 ALA A CA 1
ATOM 2238 C C . ALA A 1 279 ? 37.686 22.727 13.879 1.00 82.75 279 ALA A C 1
ATOM 2240 O O . ALA A 1 279 ? 37.758 23.767 14.533 1.00 82.75 279 ALA A O 1
ATOM 2241 N N . GLN A 1 280 ? 38.777 22.134 13.391 1.00 83.19 280 GLN A N 1
ATOM 2242 C CA . GLN A 1 280 ? 40.129 22.692 13.492 1.00 83.19 280 GLN A CA 1
ATOM 2243 C C . GLN A 1 280 ? 40.285 23.956 12.631 1.00 83.19 280 GLN A C 1
ATOM 2245 O O . GLN A 1 280 ? 40.788 24.966 13.121 1.00 83.19 280 GLN A O 1
ATOM 2250 N N . SER A 1 281 ? 39.786 23.944 11.391 1.00 79.25 281 SER A N 1
ATOM 2251 C CA . SER A 1 281 ? 39.754 25.129 10.520 1.00 79.25 281 SER A CA 1
ATOM 2252 C C . SER A 1 281 ? 38.886 26.251 11.107 1.00 79.25 281 SER A C 1
ATOM 2254 O O . SER A 1 281 ? 39.264 27.422 11.065 1.00 79.25 281 SER A O 1
ATOM 2256 N N . ASP A 1 282 ? 37.763 25.896 11.738 1.00 75.88 282 ASP A N 1
ATOM 2257 C CA . ASP A 1 282 ? 36.891 26.839 12.437 1.00 75.88 282 ASP A CA 1
ATOM 2258 C C . ASP A 1 282 ? 37.615 27.493 13.631 1.00 75.88 282 ASP A C 1
ATOM 2260 O O . ASP A 1 282 ? 37.480 28.696 13.844 1.00 75.88 282 ASP A O 1
ATOM 2264 N N . LYS A 1 283 ? 38.423 26.731 14.389 1.00 77.62 283 LYS A N 1
ATOM 2265 C CA . LYS A 1 283 ? 39.249 27.259 15.495 1.00 77.62 283 LYS A CA 1
ATOM 2266 C C . LYS A 1 283 ? 40.338 28.215 15.000 1.00 77.62 283 LYS A C 1
ATOM 2268 O O . LYS A 1 283 ? 40.566 29.243 15.628 1.00 77.62 283 LYS A O 1
ATOM 2273 N N . GLN A 1 284 ? 40.974 27.916 13.867 1.00 76.69 284 GLN A N 1
ATOM 2274 C CA . GLN A 1 284 ? 41.986 28.791 13.254 1.00 76.69 284 GLN A CA 1
ATOM 2275 C C . GLN A 1 284 ? 41.393 30.121 12.758 1.00 76.69 284 GLN A C 1
ATOM 2277 O O . GLN A 1 284 ? 42.077 31.140 12.753 1.00 76.69 284 GLN A O 1
ATOM 2282 N N . ARG A 1 285 ? 40.109 30.132 12.375 1.00 73.12 285 ARG A N 1
ATOM 2283 C CA . ARG A 1 285 ? 39.374 31.322 11.906 1.00 73.12 285 ARG A CA 1
ATOM 2284 C C . ARG A 1 285 ? 38.615 32.064 13.012 1.00 73.12 285 ARG A C 1
ATOM 2286 O O . ARG A 1 285 ? 37.918 33.033 12.722 1.00 73.12 285 ARG A O 1
ATOM 2293 N N . ALA A 1 286 ? 38.766 31.661 14.275 1.00 65.19 286 ALA A N 1
ATOM 2294 C CA . ALA A 1 286 ? 38.054 32.248 15.414 1.00 65.19 286 ALA A CA 1
ATOM 2295 C C . ALA A 1 286 ? 38.383 33.736 15.675 1.00 65.19 286 ALA A C 1
ATOM 2297 O O . ALA A 1 286 ? 37.638 34.406 16.385 1.00 65.19 286 ALA A O 1
ATOM 2298 N N . GLY A 1 287 ? 39.468 34.263 15.092 1.00 69.75 287 GLY A N 1
ATOM 2299 C CA . GLY A 1 287 ? 39.812 35.690 15.142 1.00 69.75 287 GLY A CA 1
ATOM 2300 C C . GLY A 1 287 ? 39.015 36.581 14.177 1.00 69.75 287 GLY A C 1
ATOM 2301 O O . GLY A 1 287 ? 38.999 37.798 14.352 1.00 69.75 287 GLY A O 1
ATOM 2302 N N . ASP A 1 288 ? 38.331 36.012 13.176 1.00 79.06 288 ASP A N 1
ATOM 2303 C CA . ASP A 1 288 ? 37.508 36.776 12.234 1.00 79.06 288 ASP A CA 1
ATOM 2304 C C . ASP A 1 288 ? 36.092 36.991 12.799 1.00 79.06 288 ASP A C 1
ATOM 2306 O O . ASP A 1 288 ? 35.288 36.065 12.953 1.00 79.06 288 ASP A O 1
ATOM 2310 N N . LYS A 1 289 ? 35.764 38.255 13.084 1.00 76.62 289 LYS A N 1
ATOM 2311 C CA . LYS A 1 289 ? 34.480 38.680 13.656 1.00 76.62 289 LYS A CA 1
ATOM 2312 C C . LYS A 1 289 ? 33.279 38.295 12.779 1.00 76.62 289 LYS A C 1
ATOM 2314 O O . LYS A 1 289 ? 32.237 37.928 13.322 1.00 76.62 289 LYS A O 1
ATOM 2319 N N . LYS A 1 290 ? 33.407 38.334 11.443 1.00 79.50 290 LYS A N 1
ATOM 2320 C CA . LYS A 1 290 ? 32.317 37.952 10.518 1.00 79.50 290 LYS A CA 1
ATOM 2321 C C . LYS A 1 290 ? 32.084 36.443 10.533 1.00 79.50 290 LYS A C 1
ATOM 2323 O O . LYS A 1 290 ? 30.939 35.990 10.541 1.00 79.50 290 LYS A O 1
ATOM 2328 N N . PHE A 1 291 ? 33.165 35.668 10.594 1.00 80.06 291 PHE A N 1
ATOM 2329 C CA . PHE A 1 291 ? 33.107 34.215 10.708 1.00 80.06 291 PHE A CA 1
ATOM 2330 C C . PHE A 1 291 ? 32.481 33.770 12.039 1.00 80.06 291 PHE A C 1
ATOM 2332 O O . PHE A 1 291 ? 31.592 32.917 12.049 1.00 80.06 291 PHE A O 1
ATOM 2339 N N . MET A 1 292 ? 32.863 34.404 13.152 1.00 79.00 292 MET A N 1
ATOM 2340 C CA . MET A 1 292 ? 32.272 34.143 14.469 1.00 79.00 292 MET A CA 1
ATOM 2341 C C . MET A 1 292 ? 30.783 34.501 14.530 1.00 79.00 292 MET A C 1
ATOM 2343 O O . MET A 1 292 ? 29.995 33.728 15.078 1.00 79.00 292 MET A O 1
ATOM 2347 N N . GLN A 1 293 ? 30.365 35.610 13.913 1.00 81.25 293 GLN A N 1
ATOM 2348 C CA . GLN A 1 293 ? 28.949 35.983 13.831 1.00 81.25 293 GLN A CA 1
ATOM 2349 C C . GLN A 1 293 ? 28.137 34.975 13.002 1.00 81.25 293 GLN A C 1
ATOM 2351 O O . GLN A 1 293 ? 27.046 34.578 13.412 1.00 81.25 293 GLN A O 1
ATOM 2356 N N . LEU A 1 294 ? 28.679 34.497 11.876 1.00 82.56 294 LEU A N 1
ATOM 2357 C CA . LEU A 1 294 ? 28.049 33.447 11.071 1.00 82.56 294 LEU A CA 1
ATOM 2358 C C . LEU A 1 294 ? 27.957 32.119 11.840 1.00 82.56 294 LEU A C 1
ATOM 2360 O O . LEU A 1 294 ? 26.925 31.450 11.795 1.00 82.56 294 LEU A O 1
ATOM 2364 N N . ARG A 1 295 ? 29.007 31.746 12.579 1.00 82.44 295 ARG A N 1
ATOM 2365 C CA . ARG A 1 295 ? 29.034 30.542 13.424 1.00 82.44 295 ARG A CA 1
ATOM 2366 C C . ARG A 1 295 ? 28.000 30.619 14.542 1.00 82.44 295 ARG A C 1
ATOM 2368 O O . ARG A 1 295 ? 27.270 29.654 14.762 1.00 82.44 295 ARG A O 1
ATOM 2375 N N . GLN A 1 296 ? 27.912 31.764 15.214 1.00 82.25 296 GLN A N 1
ATOM 2376 C CA . GLN A 1 296 ? 26.914 32.018 16.246 1.00 82.25 296 GLN A CA 1
ATOM 2377 C C . GLN A 1 296 ? 25.500 31.970 15.657 1.00 82.25 296 GLN A C 1
ATOM 2379 O O . GLN A 1 296 ? 24.632 31.321 16.231 1.00 82.25 296 GLN A O 1
ATOM 2384 N N . ALA A 1 297 ? 25.271 32.564 14.481 1.00 83.06 297 ALA A N 1
ATOM 2385 C CA . ALA A 1 297 ? 23.989 32.490 13.782 1.00 83.06 297 ALA A CA 1
ATOM 2386 C C . ALA A 1 297 ? 23.620 31.048 13.394 1.00 83.06 297 ALA A C 1
ATOM 2388 O O . ALA A 1 297 ? 22.477 30.640 13.584 1.00 83.06 297 ALA A O 1
ATOM 2389 N N . GLN A 1 298 ? 24.580 30.243 12.925 1.00 83.62 298 GLN A N 1
ATOM 2390 C CA . GLN A 1 298 ? 24.373 28.816 12.648 1.00 83.62 298 GLN A CA 1
ATOM 2391 C C . GLN A 1 298 ? 24.044 28.029 13.920 1.00 83.62 298 GLN A C 1
ATOM 2393 O O . GLN A 1 298 ? 23.091 27.251 13.926 1.00 83.62 298 GLN A O 1
ATOM 2398 N N . GLN A 1 299 ? 24.775 28.247 15.017 1.00 84.31 299 GLN A N 1
ATOM 2399 C CA . GLN A 1 299 ? 24.476 27.613 16.304 1.00 84.31 299 GLN A CA 1
ATOM 2400 C C . GLN A 1 299 ? 23.090 28.020 16.817 1.00 84.31 299 GLN A C 1
ATOM 2402 O O . GLN A 1 299 ? 22.296 27.154 17.187 1.00 84.31 299 GLN A O 1
ATOM 2407 N N . MET A 1 300 ? 22.745 29.305 16.749 1.00 83.81 300 MET A N 1
ATOM 2408 C CA . MET A 1 300 ? 21.418 29.804 17.111 1.00 83.81 300 MET A CA 1
ATOM 2409 C C . MET A 1 300 ? 20.321 29.210 16.223 1.00 83.81 300 MET A C 1
ATOM 2411 O O . MET A 1 300 ? 19.289 28.799 16.747 1.00 83.81 300 MET A O 1
ATOM 2415 N N . ALA A 1 301 ? 20.553 29.064 14.916 1.00 84.81 301 ALA A N 1
ATOM 2416 C CA . ALA A 1 301 ? 19.630 28.395 14.002 1.00 84.81 301 ALA A CA 1
ATOM 2417 C C . ALA A 1 301 ? 19.459 26.905 14.342 1.00 84.81 301 ALA A C 1
ATOM 2419 O O . ALA A 1 301 ? 18.334 26.409 14.363 1.00 84.81 301 ALA A O 1
ATOM 2420 N N . THR A 1 302 ? 20.538 26.189 14.686 1.00 85.94 302 THR A N 1
ATOM 2421 C CA . THR A 1 302 ? 20.434 24.785 15.128 1.00 85.94 302 THR A CA 1
ATOM 2422 C C . THR A 1 302 ? 19.684 24.650 16.453 1.00 85.94 302 THR A C 1
ATOM 2424 O O . THR A 1 302 ? 18.839 23.766 16.587 1.00 85.94 302 THR A O 1
ATOM 2427 N N . MET A 1 303 ? 19.911 25.554 17.410 1.00 85.12 303 MET A N 1
ATOM 2428 C CA . MET A 1 303 ? 19.180 25.588 18.679 1.00 85.12 303 MET A CA 1
ATOM 2429 C C . MET A 1 303 ? 17.704 25.944 18.475 1.00 85.12 303 MET A C 1
ATOM 2431 O O . MET A 1 303 ? 16.838 25.316 19.081 1.00 85.12 303 MET A O 1
ATOM 2435 N N . ALA A 1 304 ? 17.399 26.900 17.595 1.00 87.06 304 ALA A N 1
ATOM 2436 C CA . ALA A 1 304 ? 16.033 27.249 17.217 1.00 87.06 304 ALA A CA 1
ATOM 2437 C C . ALA A 1 304 ? 15.329 26.082 16.508 1.00 87.06 304 ALA A C 1
ATOM 2439 O O . ALA A 1 304 ? 14.185 25.775 16.830 1.00 87.06 304 ALA A O 1
ATOM 2440 N N . SER A 1 305 ? 16.022 25.372 15.613 1.00 84.25 305 SER A N 1
ATOM 2441 C CA . SER A 1 305 ? 15.498 24.173 14.951 1.00 84.25 305 SER A CA 1
ATOM 2442 C C . SER A 1 305 ? 15.214 23.044 15.943 1.00 84.25 305 SER A C 1
ATOM 2444 O O . SER A 1 305 ? 14.180 22.390 15.830 1.00 84.25 305 SER A O 1
ATOM 2446 N N . ARG A 1 306 ? 16.099 22.817 16.924 1.00 86.56 306 ARG A N 1
ATOM 2447 C CA . ARG A 1 306 ? 15.874 21.835 17.998 1.00 86.56 306 ARG A CA 1
ATOM 2448 C C . ARG A 1 306 ? 14.668 22.217 18.851 1.00 86.56 306 ARG A C 1
ATOM 2450 O O . ARG A 1 306 ? 13.756 21.413 18.987 1.00 86.56 306 ARG A O 1
ATOM 2457 N N . LYS A 1 307 ? 14.588 23.474 19.302 1.00 90.19 307 LYS A N 1
ATOM 2458 C CA . LYS A 1 307 ? 13.423 23.988 20.044 1.00 90.19 307 LYS A CA 1
ATOM 2459 C C . LYS A 1 307 ? 12.119 23.858 19.248 1.00 90.19 307 LYS A C 1
ATOM 2461 O O . LYS A 1 307 ? 11.115 23.436 19.810 1.00 90.19 307 LYS A O 1
ATOM 2466 N N . LYS A 1 308 ? 12.129 24.176 17.946 1.00 85.69 308 LYS A N 1
ATOM 2467 C CA . LYS A 1 308 ? 10.977 23.988 17.045 1.00 85.69 308 LYS A CA 1
ATOM 2468 C C . LYS A 1 308 ? 10.579 22.512 16.960 1.00 85.69 308 LYS A C 1
ATOM 2470 O O . LYS A 1 308 ? 9.395 22.203 17.031 1.00 85.69 308 LYS A O 1
ATOM 2475 N N . SER A 1 309 ? 11.551 21.606 16.847 1.00 83.44 309 SER A N 1
ATOM 2476 C CA . SER A 1 309 ? 11.309 20.158 16.847 1.00 83.44 309 SER A CA 1
ATOM 2477 C C . SER A 1 309 ? 10.684 19.680 18.160 1.00 83.44 309 SER A C 1
ATOM 2479 O O . SER A 1 309 ? 9.695 18.953 18.130 1.00 83.44 309 SER A O 1
ATOM 2481 N N . ASP A 1 310 ? 11.209 20.121 19.304 1.00 86.94 310 ASP A N 1
ATOM 2482 C CA . ASP A 1 310 ? 10.704 19.735 20.626 1.00 86.94 310 ASP A CA 1
ATOM 2483 C C . ASP A 1 310 ? 9.291 20.274 20.881 1.00 86.94 310 ASP A C 1
ATOM 2485 O O . ASP A 1 310 ? 8.443 19.573 21.435 1.00 86.94 310 ASP A O 1
ATOM 2489 N N . LEU A 1 311 ? 9.014 21.515 20.463 1.00 86.31 311 LEU A N 1
ATOM 2490 C CA . LEU A 1 311 ? 7.678 22.107 20.545 1.00 86.31 311 LEU A CA 1
ATOM 2491 C C . LEU A 1 311 ? 6.683 21.380 19.638 1.00 86.31 311 LEU A C 1
ATOM 2493 O O . LEU A 1 311 ? 5.593 21.055 20.099 1.00 86.31 311 LEU A O 1
ATOM 2497 N N . ASN A 1 312 ? 7.067 21.051 18.402 1.00 80.44 312 ASN A N 1
ATOM 2498 C CA . ASN A 1 312 ? 6.226 20.258 17.504 1.00 80.44 312 ASN A CA 1
ATOM 2499 C C . ASN A 1 312 ? 5.928 18.868 18.084 1.00 80.44 312 ASN A C 1
ATOM 2501 O O . ASN A 1 312 ? 4.781 18.437 18.055 1.00 80.44 312 ASN A O 1
ATOM 2505 N N . ALA A 1 313 ? 6.920 18.197 18.677 1.00 84.62 313 ALA A N 1
ATOM 2506 C CA . ALA A 1 313 ? 6.716 16.903 19.330 1.00 84.62 313 ALA A CA 1
ATOM 2507 C C . ALA A 1 313 ? 5.777 17.003 20.549 1.00 84.62 313 ALA A C 1
ATOM 2509 O O . ALA A 1 313 ? 4.968 16.109 20.796 1.00 84.62 313 ALA A O 1
ATOM 2510 N N . LYS A 1 314 ? 5.851 18.095 21.323 1.00 88.25 314 LYS A N 1
ATOM 2511 C CA . LYS A 1 314 ? 4.891 18.364 22.409 1.00 88.25 314 LYS A CA 1
ATOM 2512 C C . LYS A 1 314 ? 3.483 18.629 21.873 1.00 88.25 314 LYS A C 1
ATOM 2514 O O . LYS A 1 314 ? 2.527 18.132 22.462 1.00 88.25 314 LYS A O 1
ATOM 2519 N N . LEU A 1 315 ? 3.363 19.381 20.780 1.00 81.44 315 LEU A N 1
ATOM 2520 C CA . LEU A 1 315 ? 2.090 19.691 20.131 1.00 81.44 315 LEU A CA 1
ATOM 2521 C C . LEU A 1 315 ? 1.426 18.410 19.607 1.00 81.44 315 LEU A C 1
ATOM 2523 O O . LEU A 1 315 ? 0.263 18.175 19.918 1.00 81.44 315 LEU A O 1
ATOM 2527 N N . GLU A 1 316 ? 2.178 17.535 18.935 1.00 81.19 316 GLU A N 1
ATOM 2528 C CA . GLU A 1 316 ? 1.703 16.213 18.497 1.00 81.19 316 GLU A CA 1
ATOM 2529 C C . GLU A 1 316 ? 1.204 15.367 19.678 1.00 81.19 316 GLU A C 1
ATOM 2531 O O . GLU A 1 316 ? 0.091 14.850 19.634 1.00 81.19 316 GLU A O 1
ATOM 2536 N N . ARG A 1 317 ? 1.959 15.299 20.786 1.00 87.75 317 ARG A N 1
ATOM 2537 C CA . ARG A 1 317 ? 1.525 14.577 22.000 1.00 87.75 317 ARG A CA 1
ATOM 2538 C C . ARG A 1 317 ? 0.238 15.142 22.600 1.00 87.75 317 ARG A C 1
ATOM 2540 O O . ARG A 1 317 ? -0.582 14.385 23.111 1.00 87.75 317 ARG A O 1
ATOM 2547 N N . LEU A 1 318 ? 0.068 16.464 22.602 1.00 86.00 318 LEU A N 1
ATOM 2548 C CA . LEU A 1 318 ? -1.157 17.097 23.098 1.00 86.00 318 LEU A CA 1
ATOM 2549 C C . LEU A 1 318 ? -2.338 16.854 22.153 1.00 86.00 318 LEU A C 1
ATOM 2551 O O . LEU A 1 318 ? -3.440 16.591 22.630 1.00 86.00 318 LEU A O 1
ATOM 2555 N N . GLN A 1 319 ? -2.114 16.880 20.838 1.00 80.00 319 GLN A N 1
ATOM 2556 C CA . GLN A 1 319 ? -3.128 16.532 19.841 1.00 80.00 319 GLN A CA 1
ATOM 2557 C C . GLN A 1 319 ? -3.564 15.069 19.961 1.00 80.00 319 GLN A C 1
ATOM 2559 O O . GLN A 1 319 ? -4.760 14.796 19.945 1.00 80.00 319 GLN A O 1
ATOM 2564 N N . GLU A 1 320 ? -2.631 14.140 20.161 1.00 83.31 320 GLU A N 1
ATOM 2565 C CA . GLU A 1 320 ? -2.928 12.720 20.378 1.00 83.31 320 GLU A CA 1
ATOM 2566 C C . GLU A 1 320 ? -3.700 12.495 21.688 1.00 83.31 320 GLU A C 1
ATOM 2568 O O . GLU A 1 320 ? -4.700 11.775 21.718 1.00 83.31 320 GLU A O 1
ATOM 2573 N N . LYS A 1 321 ? -3.322 13.188 22.769 1.00 86.44 321 LYS A N 1
ATOM 2574 C CA . LYS A 1 321 ? -4.096 13.186 24.022 1.00 86.44 321 LYS A CA 1
ATOM 2575 C C . LYS A 1 321 ? -5.507 13.753 23.837 1.00 86.44 321 LYS A C 1
ATOM 2577 O O . LYS A 1 321 ? -6.462 13.183 24.353 1.00 86.44 321 LYS A O 1
ATOM 2582 N N . LYS A 1 322 ? -5.666 14.840 23.075 1.00 80.81 322 LYS A N 1
ATOM 2583 C CA . LYS A 1 322 ? -6.988 15.393 22.733 1.00 80.81 322 LYS A CA 1
ATOM 2584 C C . LYS A 1 322 ? -7.804 14.388 21.910 1.00 80.81 322 LYS A C 1
ATOM 2586 O O . LYS A 1 322 ? -8.974 14.182 22.211 1.00 80.81 322 LYS A O 1
ATOM 2591 N N . ALA A 1 323 ? -7.200 13.734 20.918 1.00 78.50 323 ALA A N 1
ATOM 2592 C CA . ALA A 1 323 ? -7.851 12.727 20.076 1.00 78.50 323 ALA A CA 1
ATOM 2593 C C . ALA A 1 323 ? -8.289 11.483 20.874 1.00 78.50 323 ALA A C 1
ATOM 2595 O O . ALA A 1 323 ? -9.397 10.983 20.711 1.00 78.50 323 ALA A O 1
ATOM 2596 N N . THR A 1 324 ? -7.447 11.006 21.790 1.00 83.12 324 THR A N 1
ATOM 2597 C CA . THR A 1 324 ? -7.778 9.864 22.658 1.00 83.12 324 THR A CA 1
ATOM 2598 C C . THR A 1 324 ? -8.877 10.201 23.662 1.00 83.12 324 THR A C 1
ATOM 2600 O O . THR A 1 324 ? -9.821 9.427 23.789 1.00 83.12 324 THR A O 1
ATOM 2603 N N . LEU A 1 325 ? -8.818 11.366 24.318 1.00 82.94 325 LEU A N 1
ATOM 2604 C CA . LEU A 1 325 ? -9.883 11.832 25.219 1.00 82.94 325 LEU A CA 1
ATOM 2605 C C . LEU A 1 325 ? -11.207 12.056 24.483 1.00 82.94 325 LEU A C 1
ATOM 2607 O O . LEU A 1 325 ? -12.258 11.675 24.987 1.00 82.94 325 LEU A O 1
ATOM 2611 N N . THR A 1 326 ? -11.171 12.631 23.279 1.00 76.88 326 THR A N 1
ATOM 2612 C CA . THR A 1 326 ? -12.382 12.807 22.459 1.00 76.88 326 THR A CA 1
ATOM 2613 C C . THR A 1 326 ? -12.954 11.473 21.995 1.00 76.88 326 THR A C 1
ATOM 2615 O O . THR A 1 326 ? -14.161 11.297 22.089 1.00 76.88 326 THR A O 1
ATOM 2618 N N . SER A 1 327 ? -12.124 10.504 21.602 1.00 77.31 327 SER A N 1
ATOM 2619 C CA . SER A 1 327 ? -12.592 9.147 21.289 1.00 77.31 327 SER A CA 1
ATOM 2620 C C . SER A 1 327 ? -13.170 8.433 22.516 1.00 77.31 327 SER A C 1
ATOM 2622 O O . SER A 1 327 ? -14.170 7.732 22.403 1.00 77.31 327 SER A O 1
ATOM 2624 N N . GLN A 1 328 ? -12.586 8.612 23.705 1.00 81.81 328 GLN A N 1
ATOM 2625 C CA . GLN A 1 328 ? -13.162 8.083 24.947 1.00 81.81 328 GLN A CA 1
ATOM 2626 C C . GLN A 1 328 ? -14.517 8.727 25.254 1.00 81.81 328 GLN A C 1
ATOM 2628 O O . GLN A 1 328 ? -15.452 8.017 25.609 1.00 81.81 328 GLN A O 1
ATOM 2633 N N . TYR A 1 329 ? -14.646 10.040 25.055 1.00 76.12 329 TYR A N 1
ATOM 2634 C CA . TYR A 1 329 ? -15.913 10.752 25.205 1.00 76.12 329 TYR A CA 1
ATOM 2635 C C . TYR A 1 329 ? -16.959 10.288 24.180 1.00 76.12 329 TYR A C 1
ATOM 2637 O O . TYR A 1 329 ? -18.100 10.030 24.547 1.00 76.12 329 TYR A O 1
ATOM 2645 N N . GLU A 1 330 ? -16.579 10.104 22.913 1.00 72.69 330 GLU A N 1
ATOM 2646 C CA . GLU A 1 330 ? -17.440 9.517 21.875 1.00 72.69 330 GLU A CA 1
ATOM 2647 C C . GLU A 1 330 ? -17.871 8.092 22.230 1.00 72.69 330 GLU A C 1
ATOM 2649 O O . GLU A 1 330 ? -19.028 7.745 22.048 1.00 72.69 330 GLU A O 1
ATOM 2654 N N . LYS A 1 331 ? -16.974 7.258 22.765 1.00 77.88 331 LYS A N 1
ATOM 2655 C CA . LYS A 1 331 ? -17.316 5.894 23.195 1.00 77.88 331 LYS A CA 1
ATOM 2656 C C . LYS A 1 331 ? -18.266 5.890 24.386 1.00 77.88 331 LYS A C 1
ATOM 2658 O O . LYS A 1 331 ? -19.197 5.096 24.394 1.00 77.88 331 LYS A O 1
ATOM 2663 N N . LEU A 1 332 ? -18.051 6.775 25.359 1.00 71.75 332 LEU A N 1
ATOM 2664 C CA . LEU A 1 332 ? -18.937 6.941 26.512 1.00 71.75 332 LEU A CA 1
ATOM 2665 C C . LEU A 1 332 ? -20.323 7.421 26.067 1.00 71.75 332 LEU A C 1
ATOM 2667 O O . LEU A 1 332 ? -21.313 6.780 26.397 1.00 71.75 332 LEU A O 1
ATOM 2671 N N . THR A 1 333 ? -20.388 8.457 25.229 1.00 64.25 333 THR A N 1
ATOM 2672 C CA . THR A 1 333 ? -21.650 8.987 24.675 1.00 64.25 333 THR A CA 1
ATOM 2673 C C . THR A 1 333 ? -22.349 8.018 23.716 1.00 64.25 333 THR A C 1
ATOM 2675 O O . THR A 1 333 ? -23.573 7.951 23.706 1.00 64.25 333 THR A O 1
ATOM 2678 N N . ALA A 1 334 ? -21.607 7.215 22.947 1.00 63.34 334 ALA A N 1
ATOM 2679 C CA . ALA A 1 334 ? -22.173 6.152 22.116 1.00 63.34 334 ALA A CA 1
ATOM 2680 C C . ALA A 1 334 ? -22.666 4.959 22.953 1.00 63.34 334 ALA A C 1
ATOM 2682 O O . ALA A 1 334 ? -23.678 4.354 22.607 1.00 63.34 334 ALA A O 1
ATOM 2683 N N . SER A 1 335 ? -21.993 4.631 24.065 1.00 55.97 335 SER A N 1
ATOM 2684 C CA . SER A 1 335 ? -22.458 3.604 25.012 1.00 55.97 335 SER A CA 1
ATOM 2685 C C . SER A 1 335 ? -23.698 4.046 25.802 1.00 55.97 335 SER A C 1
ATOM 2687 O O . SER A 1 335 ? -24.576 3.225 26.081 1.00 55.97 335 SER A O 1
ATOM 2689 N N . ASP A 1 336 ? -23.828 5.355 26.042 1.00 47.94 336 ASP A N 1
ATOM 2690 C CA . ASP A 1 336 ? -25.026 6.011 26.586 1.00 47.94 336 ASP A CA 1
ATOM 2691 C C . ASP A 1 336 ? -26.220 5.969 25.618 1.00 47.94 336 ASP A C 1
ATOM 2693 O O . ASP A 1 336 ? -27.353 6.222 26.010 1.00 47.94 336 ASP A O 1
ATOM 2697 N N . GLY A 1 337 ? -26.024 5.558 24.361 1.00 49.09 337 GLY A N 1
ATOM 2698 C CA . GLY A 1 337 ? -27.127 5.288 23.435 1.00 49.09 337 GLY A CA 1
ATOM 2699 C C . GLY A 1 337 ? -28.040 4.126 23.861 1.00 49.09 337 GLY A C 1
ATOM 2700 O O . GLY A 1 337 ? -29.115 3.970 23.288 1.00 49.09 337 GLY A O 1
ATOM 2701 N N . SER A 1 338 ? -27.641 3.314 24.853 1.00 45.38 338 SER A N 1
ATOM 2702 C CA . SER A 1 338 ? -28.460 2.213 25.401 1.00 45.38 338 SER A CA 1
ATOM 2703 C C . SER A 1 338 ? -29.101 2.514 26.759 1.00 45.38 338 SER A C 1
ATOM 2705 O O . SER A 1 338 ? -30.050 1.839 27.157 1.00 45.38 338 SER A O 1
ATOM 2707 N N . VAL A 1 339 ? -28.633 3.552 27.451 1.00 46.91 339 VAL A N 1
ATOM 2708 C CA . VAL A 1 339 ? -29.246 4.054 28.675 1.00 46.91 339 VAL A CA 1
ATOM 2709 C C . VAL A 1 339 ? -29.633 5.479 28.358 1.00 46.91 339 VAL A C 1
ATOM 2711 O O . VAL A 1 339 ? -28.823 6.386 28.494 1.00 46.91 339 VAL A O 1
ATOM 2714 N N . ALA A 1 340 ? -30.878 5.666 27.905 1.00 47.22 340 ALA A N 1
ATOM 2715 C CA . ALA A 1 340 ? -31.490 6.985 27.914 1.00 47.22 340 ALA A CA 1
ATOM 2716 C C . ALA A 1 340 ? -31.107 7.631 29.246 1.00 47.22 340 ALA A C 1
ATOM 2718 O O . ALA A 1 340 ? -31.391 7.049 30.297 1.00 47.22 340 ALA A O 1
ATOM 2719 N N . VAL A 1 341 ? -30.373 8.743 29.192 1.00 55.88 341 VAL A N 1
ATOM 2720 C CA . VAL A 1 341 ? -30.022 9.535 30.366 1.00 55.88 341 VAL A CA 1
ATOM 2721 C C . VAL A 1 341 ? -31.350 10.037 30.912 1.00 55.88 341 VAL A C 1
ATOM 2723 O O . VAL A 1 341 ? -31.836 11.098 30.534 1.00 55.88 341 VAL A O 1
ATOM 2726 N N . VAL A 1 342 ? -31.988 9.191 31.721 1.00 57.72 342 VAL A N 1
ATOM 2727 C CA . VAL A 1 342 ? -33.184 9.495 32.488 1.00 57.72 342 VAL A CA 1
ATOM 2728 C C . VAL A 1 342 ? -32.760 10.690 33.312 1.00 57.72 342 VAL A C 1
ATOM 2730 O O . VAL A 1 342 ? -31.845 10.579 34.137 1.00 57.72 342 VAL A O 1
ATOM 2733 N N . SER A 1 343 ? -33.334 11.849 33.004 1.00 68.44 343 SER A N 1
ATOM 2734 C CA . SER A 1 343 ? -32.971 13.083 33.683 1.00 68.44 343 SER A CA 1
ATOM 2735 C C . SER A 1 343 ? -33.132 12.878 35.192 1.00 68.44 343 SER A C 1
ATOM 2737 O O . SER A 1 343 ? -33.927 12.050 35.650 1.00 68.44 343 SER A O 1
ATOM 2739 N N . GLU A 1 344 ? -32.371 13.612 36.001 1.00 71.50 344 GLU A N 1
ATOM 2740 C CA . GLU A 1 344 ? -32.472 13.511 37.464 1.00 71.50 344 GLU A CA 1
ATOM 2741 C C . GLU A 1 344 ? -33.927 13.706 37.952 1.00 71.50 344 GLU A C 1
ATOM 2743 O O . GLU A 1 344 ? -34.356 13.121 38.948 1.00 71.50 344 GLU A O 1
ATOM 2748 N N . GLU A 1 345 ? -34.718 14.462 37.189 1.00 76.44 345 GLU A N 1
ATOM 2749 C CA . GLU A 1 345 ? -36.149 14.688 37.383 1.00 76.44 345 GLU A CA 1
ATOM 2750 C C . GLU A 1 345 ? -36.996 13.436 37.103 1.00 76.44 345 GLU A C 1
ATOM 2752 O O . GLU A 1 345 ? -37.857 13.087 37.913 1.00 76.44 345 GLU A O 1
ATOM 2757 N N . GLU A 1 346 ? -36.732 12.707 36.018 1.00 78.75 346 GLU A N 1
ATOM 2758 C CA . GLU A 1 346 ? -37.429 11.455 35.699 1.00 78.75 346 GLU A CA 1
ATOM 2759 C C . GLU A 1 346 ? -37.094 10.330 36.693 1.00 78.75 346 GLU A C 1
ATOM 2761 O O . GLU A 1 346 ? -37.967 9.534 37.057 1.00 78.75 346 GLU A O 1
ATOM 2766 N N . TRP A 1 347 ? -35.853 10.275 37.191 1.00 76.88 347 TRP A N 1
ATOM 2767 C CA . TRP A 1 347 ? -35.457 9.332 38.243 1.00 76.88 347 TRP A CA 1
ATOM 2768 C C . TRP A 1 347 ? -36.148 9.638 39.570 1.00 76.88 347 TRP A C 1
ATOM 2770 O O . TRP A 1 347 ? -36.650 8.720 40.225 1.00 76.88 347 TRP A O 1
ATOM 2780 N N . ARG A 1 348 ? -36.234 10.919 39.949 1.00 81.81 348 ARG A N 1
ATOM 2781 C CA . ARG A 1 348 ? -36.997 11.351 41.129 1.00 81.81 348 ARG A CA 1
ATOM 2782 C C . ARG A 1 348 ? -38.482 11.027 40.985 1.00 81.81 348 ARG A C 1
ATOM 2784 O O . ARG A 1 348 ? -39.067 10.491 41.923 1.00 81.81 348 ARG A O 1
ATOM 2791 N N . ALA A 1 349 ? -39.075 11.268 39.817 1.00 85.44 349 ALA A N 1
ATOM 2792 C CA . ALA A 1 349 ? -40.476 10.941 39.553 1.00 85.44 349 ALA A CA 1
ATOM 2793 C C . ALA A 1 349 ? -40.747 9.429 39.654 1.00 85.44 349 ALA A C 1
ATOM 2795 O O . ALA A 1 349 ? -41.705 9.011 40.310 1.00 85.44 349 ALA A O 1
ATOM 2796 N N . LYS A 1 350 ? -39.874 8.588 39.080 1.00 83.12 350 LYS A N 1
ATOM 2797 C CA . LYS A 1 350 ? -39.972 7.124 39.213 1.00 83.12 350 LYS A CA 1
ATOM 2798 C C . LYS A 1 350 ? -39.813 6.669 40.658 1.00 83.12 350 LYS A C 1
ATOM 2800 O O . LYS A 1 350 ? -40.603 5.841 41.112 1.00 83.12 350 LYS A O 1
ATOM 2805 N N . TYR A 1 351 ? -38.840 7.216 41.382 1.00 86.69 351 TYR A N 1
ATOM 2806 C CA . TYR A 1 351 ? -38.619 6.896 42.789 1.00 86.69 351 TYR A CA 1
ATOM 2807 C C . TYR A 1 351 ? -39.838 7.246 43.651 1.00 86.69 351 TYR A C 1
ATOM 2809 O O . TYR A 1 351 ? -40.291 6.409 44.433 1.00 86.69 351 TYR A O 1
ATOM 2817 N N . GLU A 1 352 ? -40.428 8.427 43.459 1.00 87.62 352 GLU A N 1
ATOM 2818 C CA . GLU A 1 352 ? -41.617 8.831 44.213 1.00 87.62 352 GLU A CA 1
ATOM 2819 C C . GLU A 1 352 ? -42.843 7.981 43.834 1.00 87.62 352 GLU A C 1
ATOM 2821 O O . GLU A 1 352 ? -43.613 7.600 44.716 1.00 87.62 352 GLU A O 1
ATOM 2826 N N . SER A 1 353 ? -42.976 7.567 42.564 1.00 88.12 353 SER A N 1
ATOM 2827 C CA . SER A 1 353 ? -44.023 6.618 42.143 1.00 88.12 353 SER A CA 1
ATOM 2828 C C . SER A 1 353 ? -43.870 5.240 42.804 1.00 88.12 353 SER A C 1
ATOM 2830 O O . SER A 1 353 ? -44.845 4.667 43.288 1.00 88.12 353 SER A O 1
ATOM 2832 N N . MET A 1 354 ? -42.637 4.731 42.914 1.00 87.81 354 MET A N 1
ATOM 2833 C CA . MET A 1 354 ? -42.333 3.466 43.589 1.00 87.81 354 MET A CA 1
ATOM 2834 C C . MET A 1 354 ? -42.611 3.556 45.087 1.00 87.81 354 MET A C 1
ATOM 2836 O O . MET A 1 354 ? -43.201 2.652 45.677 1.00 87.81 354 MET A O 1
ATOM 2840 N N . LYS A 1 355 ? -42.227 4.672 45.705 1.00 90.25 355 LYS A N 1
ATOM 2841 C CA . LYS A 1 355 ? -42.479 4.945 47.119 1.00 90.25 355 LYS A CA 1
ATOM 2842 C C . LYS A 1 355 ? -43.976 5.060 47.418 1.00 90.25 355 LYS A C 1
ATOM 2844 O O . LYS A 1 355 ? -44.409 4.561 48.454 1.00 90.25 355 LYS A O 1
ATOM 2849 N N . ALA A 1 356 ? -44.761 5.638 46.508 1.00 88.56 356 ALA A N 1
ATOM 2850 C CA . ALA A 1 356 ? -46.220 5.688 46.601 1.00 88.56 356 ALA A CA 1
ATOM 2851 C C . ALA A 1 356 ? -46.882 4.312 46.380 1.00 88.56 356 ALA A C 1
ATOM 2853 O O . ALA A 1 356 ? -47.879 4.003 47.032 1.00 88.56 356 ALA A O 1
ATOM 2854 N N . ALA A 1 357 ? -46.314 3.455 45.524 1.00 90.69 357 ALA A N 1
ATOM 2855 C CA . ALA A 1 357 ? -46.812 2.098 45.273 1.00 90.69 357 ALA A CA 1
ATOM 2856 C C . ALA A 1 357 ? -46.450 1.088 46.385 1.00 90.69 357 ALA A C 1
ATOM 2858 O O . ALA A 1 357 ? -47.179 0.123 46.619 1.00 90.69 357 ALA A O 1
ATOM 2859 N N . LEU A 1 358 ? -45.352 1.311 47.114 1.00 91.69 358 LEU A N 1
ATOM 2860 C CA . LEU A 1 358 ? -44.876 0.436 48.189 1.00 91.69 358 LEU A CA 1
ATOM 2861 C C . LEU A 1 358 ? -45.902 0.175 49.319 1.00 91.69 358 LEU A C 1
ATOM 2863 O O . LEU A 1 358 ? -46.037 -0.983 49.723 1.00 91.69 358 LEU A O 1
ATOM 2867 N N . PRO A 1 359 ? -46.628 1.173 49.867 1.00 92.44 359 PRO A N 1
ATOM 2868 C CA . PRO A 1 359 ? -47.656 0.919 50.876 1.00 92.44 359 PRO A CA 1
ATOM 2869 C C . PRO A 1 359 ? -48.846 0.129 50.318 1.00 92.44 359 PRO A C 1
ATOM 2871 O O . PRO A 1 359 ? -49.344 -0.755 51.013 1.00 92.44 359 PRO A O 1
ATOM 2874 N N . ALA A 1 360 ? -49.261 0.383 49.071 1.00 89.81 360 ALA A N 1
ATOM 2875 C CA . ALA A 1 360 ? -50.327 -0.380 48.419 1.00 89.81 360 ALA A CA 1
ATOM 2876 C C . ALA A 1 360 ? -49.929 -1.855 48.251 1.00 89.81 360 ALA A C 1
ATOM 2878 O O . ALA A 1 360 ? -50.690 -2.745 48.620 1.00 89.81 360 ALA A O 1
ATOM 2879 N N . TYR A 1 361 ? -48.693 -2.112 47.815 1.00 92.44 361 TYR A N 1
ATOM 2880 C CA . TYR A 1 361 ? -48.141 -3.463 47.735 1.00 92.44 361 TYR A CA 1
ATOM 2881 C C . TYR A 1 361 ? -48.081 -4.155 49.105 1.00 92.44 361 TYR A C 1
ATOM 2883 O O . TYR A 1 361 ? -48.501 -5.301 49.237 1.00 92.44 361 TYR A O 1
ATOM 2891 N N . LYS A 1 362 ? -47.598 -3.469 50.151 1.00 94.00 362 LYS A N 1
ATOM 2892 C CA . LYS A 1 362 ? -47.555 -4.034 51.512 1.00 94.00 362 LYS A CA 1
ATOM 2893 C C . LYS A 1 362 ? -48.951 -4.354 52.049 1.00 94.00 362 LYS A C 1
ATOM 2895 O O . LYS A 1 362 ? -49.103 -5.365 52.728 1.00 94.00 362 LYS A O 1
ATOM 2900 N N . LYS A 1 363 ? -49.947 -3.518 51.740 1.00 93.88 363 LYS A N 1
ATOM 2901 C CA . LYS A 1 363 ? -51.348 -3.750 52.103 1.00 93.88 363 LYS A CA 1
ATOM 2902 C C . LYS A 1 363 ? -51.903 -4.983 51.388 1.00 93.88 363 LYS A C 1
ATOM 2904 O O . LYS A 1 363 ? -52.346 -5.893 52.071 1.00 93.88 363 LYS A O 1
ATOM 2909 N N . MET A 1 364 ? -51.772 -5.059 50.062 1.00 93.56 364 MET A N 1
ATOM 2910 C CA . MET A 1 364 ? -52.210 -6.227 49.284 1.00 93.56 364 MET A CA 1
ATOM 2911 C C . MET A 1 364 ? -51.499 -7.513 49.715 1.00 93.56 364 MET A C 1
ATOM 2913 O O . MET A 1 364 ? -52.117 -8.565 49.799 1.00 93.56 364 MET A O 1
ATOM 2917 N N . LYS A 1 365 ? -50.207 -7.438 50.050 1.00 94.38 365 LYS A N 1
ATOM 2918 C CA . LYS A 1 365 ? -49.459 -8.584 50.578 1.00 94.38 365 LYS A CA 1
ATOM 2919 C C . LYS A 1 365 ? -49.976 -9.039 51.946 1.00 94.38 365 LYS A C 1
ATOM 2921 O O . LYS A 1 365 ? -49.976 -10.233 52.220 1.00 94.38 365 LYS A O 1
ATOM 2926 N N . LYS A 1 366 ? -50.383 -8.101 52.807 1.00 95.44 366 LYS A N 1
ATOM 2927 C CA . LYS A 1 366 ? -50.997 -8.428 54.096 1.00 95.44 366 LYS A CA 1
ATOM 2928 C C . LYS A 1 366 ? -52.374 -9.062 53.895 1.00 95.44 366 LYS A C 1
ATOM 2930 O O . LYS A 1 366 ? -52.615 -10.115 54.458 1.00 95.44 366 LYS A O 1
ATOM 2935 N N . GLU A 1 367 ? -53.216 -8.463 53.055 1.00 94.31 367 GLU A N 1
ATOM 2936 C CA . GLU A 1 367 ? -54.540 -9.001 52.713 1.00 94.31 367 GLU A CA 1
ATOM 2937 C C . GLU A 1 367 ? -54.437 -10.417 52.137 1.00 94.31 367 GLU A C 1
ATOM 2939 O O . GLU A 1 367 ? -55.209 -11.287 52.519 1.00 94.31 367 GLU A O 1
ATOM 2944 N N . LEU A 1 368 ? -53.439 -10.679 51.286 1.00 94.38 368 LEU A N 1
ATOM 2945 C CA . LEU A 1 368 ? -53.175 -12.024 50.779 1.00 94.38 368 LEU A CA 1
ATOM 2946 C C . LEU A 1 368 ? -52.834 -13.008 51.909 1.00 94.38 368 LEU A C 1
ATOM 2948 O O . LEU A 1 368 ? -53.392 -14.097 51.946 1.00 94.38 368 LEU A O 1
ATOM 2952 N N . GLY A 1 369 ? -51.970 -12.614 52.849 1.00 94.81 369 GLY A N 1
ATOM 2953 C CA . GLY A 1 369 ? -51.626 -13.451 54.004 1.00 94.81 369 GLY A CA 1
ATOM 2954 C C . GLY A 1 369 ? -52.799 -13.683 54.964 1.00 94.81 369 GLY A C 1
ATOM 2955 O O . GLY A 1 369 ? -52.924 -14.774 55.515 1.00 94.81 369 GLY A O 1
ATOM 2956 N N . ASP A 1 370 ? -53.674 -12.689 55.136 1.00 93.56 370 ASP A N 1
ATOM 2957 C CA . ASP A 1 370 ? -54.892 -12.816 55.943 1.00 93.56 370 ASP A CA 1
ATOM 2958 C C . ASP A 1 370 ? -55.870 -13.815 55.281 1.00 93.56 370 ASP A C 1
ATOM 2960 O O . ASP A 1 370 ? -56.369 -14.717 55.952 1.00 93.56 370 ASP A O 1
ATOM 2964 N N . ILE A 1 371 ? -56.060 -13.743 53.954 1.00 94.12 371 ILE A N 1
ATOM 2965 C CA . ILE A 1 371 ? -56.882 -14.703 53.190 1.00 94.12 371 ILE A CA 1
ATOM 2966 C C . ILE A 1 371 ? -56.287 -16.117 53.250 1.00 94.12 371 ILE A C 1
ATOM 2968 O O . ILE A 1 371 ? -57.015 -17.085 53.455 1.00 94.12 371 ILE A O 1
ATOM 2972 N N . GLU A 1 372 ? -54.970 -16.266 53.091 1.00 93.81 372 GLU A N 1
ATOM 2973 C CA . GLU A 1 372 ? -54.299 -17.569 53.203 1.00 93.81 372 GLU A CA 1
ATOM 2974 C C . GLU A 1 372 ? -54.494 -18.193 54.595 1.00 93.81 372 GLU A C 1
ATOM 2976 O O . GLU A 1 372 ? -54.738 -19.398 54.709 1.00 93.81 372 GLU A O 1
ATOM 2981 N N . ALA A 1 373 ? -54.444 -17.381 55.655 1.00 94.00 373 ALA A N 1
ATOM 2982 C CA . ALA A 1 373 ? -54.722 -17.835 57.013 1.00 94.00 373 ALA A CA 1
ATOM 2983 C C . ALA A 1 373 ? -56.194 -18.242 57.197 1.00 94.00 373 ALA A C 1
ATOM 2985 O O . ALA A 1 373 ? -56.465 -19.273 57.813 1.00 94.00 373 ALA A O 1
ATOM 2986 N N . GLU A 1 374 ? -57.141 -17.481 56.641 1.00 94.69 374 GLU A N 1
ATOM 2987 C CA . GLU A 1 374 ? -58.566 -17.834 56.663 1.00 94.69 374 GLU A CA 1
ATOM 2988 C C . GLU A 1 374 ? -58.838 -19.154 55.940 1.00 94.69 374 GLU A C 1
ATOM 2990 O O . GLU A 1 374 ? -59.558 -19.997 56.471 1.00 94.69 374 GLU A O 1
ATOM 2995 N N . VAL A 1 375 ? -58.214 -19.386 54.783 1.00 93.81 375 VAL A N 1
ATOM 2996 C CA . VAL A 1 375 ? -58.319 -20.663 54.058 1.00 93.81 375 VAL A CA 1
ATOM 2997 C C . VAL A 1 375 ? -57.824 -21.827 54.919 1.00 93.81 375 VAL A C 1
ATOM 2999 O O . VAL A 1 375 ? -58.465 -22.876 54.951 1.00 93.81 375 VAL A O 1
ATOM 3002 N N . PHE A 1 376 ? -56.727 -21.650 55.660 1.00 94.00 376 PHE A N 1
ATOM 3003 C CA . PHE A 1 376 ? -56.217 -22.689 56.557 1.00 94.00 376 PHE A CA 1
ATOM 3004 C C . PHE A 1 376 ? -57.172 -22.976 57.725 1.00 94.00 376 PHE A C 1
ATOM 3006 O O . PHE A 1 376 ? -57.418 -24.137 58.054 1.00 94.00 376 PHE A O 1
ATOM 3013 N N . VAL A 1 377 ? -57.744 -21.931 58.333 1.00 94.50 377 VAL A N 1
ATOM 3014 C CA . VAL A 1 377 ? -58.752 -22.088 59.394 1.00 94.50 377 VAL A CA 1
ATOM 3015 C C . VAL A 1 377 ? -59.995 -22.788 58.853 1.00 94.50 377 VAL A C 1
ATOM 3017 O O . VAL A 1 377 ? -60.488 -23.707 59.500 1.00 94.50 377 VAL A O 1
ATOM 3020 N N . LEU A 1 378 ? -60.469 -22.408 57.665 1.00 94.31 378 LEU A N 1
ATOM 3021 C CA . LEU A 1 378 ? -61.625 -23.033 57.025 1.00 94.31 378 LEU A CA 1
ATOM 3022 C C . LEU A 1 378 ? -61.385 -24.520 56.749 1.00 94.31 378 LEU A C 1
ATOM 3024 O O . LEU A 1 378 ? -62.226 -25.336 57.123 1.00 94.31 378 LEU A O 1
ATOM 3028 N N . ALA A 1 379 ? -60.224 -24.884 56.202 1.00 92.00 379 ALA A N 1
ATOM 3029 C CA . ALA A 1 379 ? -59.857 -26.283 55.977 1.00 92.00 379 ALA A CA 1
ATOM 3030 C C . ALA A 1 379 ? -59.821 -27.094 57.287 1.00 92.00 379 ALA A C 1
ATOM 3032 O O . ALA A 1 379 ? -60.345 -28.203 57.350 1.00 92.00 379 ALA A O 1
ATOM 3033 N N . TYR A 1 380 ? -59.276 -26.521 58.365 1.00 95.19 380 TYR A N 1
ATOM 3034 C CA . TYR A 1 380 ? -59.292 -27.168 59.680 1.00 95.19 380 TYR A CA 1
ATOM 3035 C C . TYR A 1 380 ? -60.714 -27.310 60.246 1.00 95.19 380 TYR A C 1
ATOM 3037 O O . TYR A 1 380 ? -61.058 -28.339 60.828 1.00 95.19 380 TYR A O 1
ATOM 3045 N N . THR A 1 381 ? -61.568 -26.293 60.076 1.00 94.56 381 THR A N 1
ATOM 3046 C CA . THR A 1 381 ? -62.970 -26.384 60.512 1.00 94.56 381 THR A CA 1
ATOM 3047 C C . THR A 1 381 ? -63.758 -27.414 59.713 1.00 94.56 381 THR A C 1
ATOM 3049 O O . THR A 1 381 ? -64.591 -28.103 60.296 1.00 94.56 381 THR A O 1
ATOM 3052 N N . GLU A 1 382 ? -63.484 -27.557 58.417 1.00 94.19 382 GLU A N 1
ATOM 3053 C CA . GLU A 1 382 ? -64.077 -28.589 57.567 1.00 94.19 382 GLU A CA 1
ATOM 3054 C C . GLU A 1 382 ? -63.696 -29.987 58.067 1.00 94.19 382 GLU A C 1
ATOM 3056 O O . GLU A 1 382 ? -64.578 -30.812 58.300 1.00 94.19 382 GLU A O 1
ATOM 3061 N N . GLU A 1 383 ? -62.409 -30.231 58.331 1.00 94.19 383 GLU A N 1
ATOM 3062 C CA . GLU A 1 383 ? -61.928 -31.512 58.865 1.00 94.19 383 GLU A CA 1
ATOM 3063 C C . GLU A 1 383 ? -62.583 -31.853 60.215 1.00 94.19 383 GLU A C 1
ATOM 3065 O O . GLU A 1 383 ? -63.073 -32.969 60.412 1.00 94.19 383 GLU A O 1
ATOM 3070 N N . LEU A 1 384 ? -62.685 -30.872 61.120 1.00 95.31 384 LEU A N 1
ATOM 3071 C CA . LEU A 1 384 ? -63.334 -31.052 62.420 1.00 95.31 384 LEU A CA 1
ATOM 3072 C C . LEU A 1 384 ? -64.831 -31.373 62.281 1.00 95.31 384 LEU A C 1
ATOM 3074 O O . LEU A 1 384 ? -65.355 -32.209 63.021 1.00 95.31 384 LEU A O 1
ATOM 3078 N N . LEU A 1 385 ? -65.532 -30.715 61.354 1.00 93.50 385 LEU A N 1
ATOM 3079 C CA . LEU A 1 385 ? -66.951 -30.967 61.099 1.00 93.50 385 LEU A CA 1
ATOM 3080 C C . LEU A 1 385 ? -67.177 -32.358 60.502 1.00 93.50 385 LEU A C 1
ATOM 3082 O O . LEU A 1 385 ? -68.078 -33.058 60.959 1.00 93.50 385 LEU A O 1
ATOM 3086 N N . VAL A 1 386 ? -66.333 -32.794 59.564 1.00 94.50 386 VAL A N 1
ATOM 3087 C CA . VAL A 1 386 ? -66.373 -34.158 59.007 1.00 94.50 386 VAL A CA 1
ATOM 3088 C C . VAL A 1 386 ? -66.125 -35.198 60.103 1.00 94.50 386 VAL A C 1
ATOM 3090 O O . VAL A 1 386 ? -66.813 -36.222 60.177 1.00 94.50 386 VAL A O 1
ATOM 3093 N N . GLU A 1 387 ? -65.183 -34.941 61.014 1.00 93.94 387 GLU A N 1
ATOM 3094 C CA . GLU A 1 387 ? -64.939 -35.835 62.145 1.00 93.94 387 GLU A CA 1
ATOM 3095 C C . GLU A 1 387 ? -66.160 -35.907 63.080 1.00 93.94 387 GLU A C 1
ATOM 3097 O O . GLU A 1 387 ? -66.584 -37.011 63.451 1.00 93.94 387 GLU A O 1
ATOM 3102 N N . GLN A 1 388 ? -66.771 -34.763 63.407 1.00 93.00 388 GLN A N 1
ATOM 3103 C CA . GLN A 1 388 ? -67.986 -34.689 64.227 1.00 93.00 388 GLN A CA 1
ATOM 3104 C C . GLN A 1 388 ? -69.179 -35.384 63.567 1.00 93.00 388 GLN A C 1
ATOM 3106 O O . GLN A 1 388 ? -69.876 -36.152 64.236 1.00 93.00 388 GLN A O 1
ATOM 3111 N N . GLU A 1 389 ? -69.391 -35.176 62.269 1.00 91.19 389 GLU A N 1
ATOM 3112 C CA . GLU A 1 389 ? -70.424 -35.853 61.485 1.00 91.19 389 GLU A CA 1
ATOM 3113 C C . GLU A 1 389 ? -70.213 -37.369 61.517 1.00 91.19 389 GLU A C 1
ATOM 3115 O O . GLU A 1 389 ? -71.134 -38.126 61.833 1.00 91.19 389 GLU A O 1
ATOM 3120 N N . SER A 1 390 ? -68.976 -37.832 61.310 1.00 89.44 390 SER A N 1
ATOM 3121 C CA . SER A 1 390 ? -68.652 -39.258 61.388 1.00 89.44 390 SER A CA 1
ATOM 3122 C C . SER A 1 390 ? -68.917 -39.837 62.786 1.00 89.44 390 SER A C 1
ATOM 3124 O O . SER A 1 390 ? -69.371 -40.976 62.922 1.00 89.44 390 SER A O 1
ATOM 3126 N N . ALA A 1 391 ? -68.663 -39.068 63.850 1.00 90.62 391 ALA A N 1
ATOM 3127 C CA . ALA A 1 391 ? -68.916 -39.482 65.226 1.00 90.62 391 ALA A CA 1
ATOM 3128 C C . ALA A 1 391 ? -70.419 -39.532 65.550 1.00 90.62 391 ALA A C 1
ATOM 3130 O O . ALA A 1 391 ? -70.873 -40.489 66.189 1.00 90.62 391 ALA A O 1
ATOM 3131 N N . LEU A 1 392 ? -71.186 -38.546 65.079 1.00 87.94 392 LEU A N 1
ATOM 3132 C CA . LEU A 1 392 ? -72.646 -38.505 65.166 1.00 87.94 392 LEU A CA 1
ATOM 3133 C C . LEU A 1 392 ? -73.274 -39.673 64.406 1.00 87.94 392 LEU A C 1
ATOM 3135 O O . LEU A 1 392 ? -74.076 -40.393 64.999 1.00 87.94 392 LEU A O 1
ATOM 3139 N N . ASN A 1 393 ? -72.842 -39.941 63.172 1.00 85.94 393 ASN A N 1
ATOM 3140 C CA . ASN A 1 393 ? -73.306 -41.088 62.389 1.00 85.94 393 ASN A CA 1
ATOM 3141 C C . ASN A 1 393 ? -73.013 -42.412 63.102 1.00 85.94 393 ASN A C 1
ATOM 3143 O O . ASN A 1 393 ? -73.917 -43.227 63.275 1.00 85.94 393 ASN A O 1
ATOM 3147 N N . ARG A 1 394 ? -71.807 -42.597 63.659 1.00 85.81 394 ARG A N 1
ATOM 3148 C CA . ARG A 1 394 ? -71.495 -43.782 64.485 1.00 85.81 394 ARG A CA 1
ATOM 3149 C C . ARG A 1 394 ? -72.386 -43.893 65.730 1.00 85.81 394 ARG A C 1
ATOM 3151 O O . ARG A 1 394 ? -72.730 -45.000 66.151 1.00 85.81 394 ARG A O 1
ATOM 3158 N N . SER A 1 395 ? -72.739 -42.773 66.361 1.00 85.56 395 SER A N 1
ATOM 3159 C CA . SER A 1 395 ? -73.641 -42.747 67.522 1.00 85.56 395 SER A CA 1
ATOM 3160 C C . SER A 1 395 ? -75.086 -43.082 67.135 1.00 85.56 395 SER A C 1
ATOM 3162 O O . SER A 1 395 ? -75.746 -43.874 67.820 1.00 85.56 395 SER A O 1
ATOM 3164 N N . LEU A 1 396 ? -75.557 -42.542 66.008 1.00 82.00 396 LEU A N 1
ATOM 3165 C CA . LEU A 1 396 ? -76.858 -42.845 65.421 1.00 82.00 396 LEU A CA 1
ATOM 3166 C C . LEU A 1 396 ? -76.949 -44.321 65.041 1.00 82.00 396 LEU A C 1
ATOM 3168 O O . LEU A 1 396 ? -77.886 -44.979 65.475 1.00 82.00 396 LEU A O 1
ATOM 3172 N N . GLU A 1 397 ? -75.945 -44.887 64.369 1.00 79.81 397 GLU A N 1
ATOM 3173 C CA . GLU A 1 397 ? -75.891 -46.319 64.048 1.00 79.81 397 GLU A CA 1
ATOM 3174 C C . GLU A 1 397 ? -75.966 -47.201 65.302 1.00 79.81 397 GLU A C 1
ATOM 3176 O O . GLU A 1 397 ? -76.703 -48.190 65.341 1.00 79.81 397 GLU A O 1
ATOM 3181 N N . ARG A 1 398 ? -75.232 -46.852 66.368 1.00 81.69 398 ARG A N 1
ATOM 3182 C CA . ARG A 1 398 ? -75.289 -47.587 67.646 1.00 81.69 398 ARG A CA 1
ATOM 3183 C C . ARG A 1 398 ? -76.667 -47.495 68.295 1.00 81.69 398 ARG A C 1
ATOM 3185 O O . ARG A 1 398 ? -77.139 -48.486 68.852 1.00 81.69 398 ARG A O 1
ATOM 3192 N N . THR A 1 399 ? -77.295 -46.324 68.254 1.00 80.25 399 THR A N 1
ATOM 3193 C CA . THR A 1 399 ? -78.627 -46.100 68.833 1.00 80.25 399 THR A CA 1
ATOM 3194 C C . THR A 1 399 ? -79.702 -46.813 68.015 1.00 80.25 399 THR A C 1
ATOM 3196 O O . THR A 1 399 ? -80.533 -47.515 68.589 1.00 80.25 399 THR A O 1
ATOM 3199 N N . ALA A 1 400 ? -79.614 -46.753 66.687 1.00 73.38 400 ALA A N 1
ATOM 3200 C CA . ALA A 1 400 ? -80.462 -47.491 65.761 1.00 73.38 400 ALA A CA 1
ATOM 3201 C C . ALA A 1 400 ? -80.343 -49.006 65.986 1.00 73.38 400 ALA A C 1
ATOM 3203 O O . ALA A 1 400 ? -81.359 -49.685 66.102 1.00 73.38 400 ALA A O 1
ATOM 3204 N N . ARG A 1 401 ? -79.125 -49.543 66.175 1.00 76.00 401 ARG A N 1
ATOM 3205 C CA . ARG A 1 401 ? -78.916 -50.959 66.547 1.00 76.00 401 ARG A CA 1
ATOM 3206 C C . ARG A 1 401 ? -79.574 -51.323 67.873 1.00 76.00 401 ARG A C 1
ATOM 3208 O O . ARG A 1 401 ? -80.210 -52.368 67.957 1.00 76.00 401 ARG A O 1
ATOM 3215 N N . LYS A 1 402 ? -79.456 -50.474 68.897 1.00 77.69 402 LYS A N 1
ATOM 3216 C CA . LYS A 1 402 ? -80.079 -50.713 70.212 1.00 77.69 402 LYS A CA 1
ATOM 3217 C C . LYS A 1 402 ? -81.606 -50.676 70.168 1.00 77.69 402 LYS A C 1
ATOM 3219 O O . LYS A 1 402 ? -82.238 -51.417 70.909 1.00 77.69 402 LYS A O 1
ATOM 3224 N N . GLN A 1 403 ? -82.184 -49.828 69.323 1.00 71.94 403 GLN A N 1
ATOM 3225 C CA . GLN A 1 403 ? -83.635 -49.714 69.161 1.00 71.94 403 GLN A CA 1
ATOM 3226 C C . GLN A 1 403 ? -84.205 -50.685 68.111 1.00 71.94 403 GLN A C 1
ATOM 3228 O O . GLN A 1 403 ? -85.405 -50.666 67.864 1.00 71.94 403 GLN A O 1
ATOM 3233 N N . GLY A 1 404 ? -83.376 -51.547 67.504 1.00 65.69 404 GLY A N 1
ATOM 3234 C CA . GLY A 1 404 ? -83.814 -52.489 66.465 1.00 65.69 404 GLY A CA 1
ATOM 3235 C C . GLY A 1 404 ? -84.155 -51.830 65.121 1.00 65.69 404 GLY A C 1
ATOM 3236 O O . GLY A 1 404 ? -84.749 -52.470 64.264 1.00 65.69 404 GLY A O 1
ATOM 3237 N N . VAL A 1 405 ? -83.760 -50.569 64.930 1.00 62.97 405 VAL A N 1
ATOM 3238 C CA . VAL A 1 405 ? -83.997 -49.742 63.730 1.00 62.97 405 VAL A CA 1
ATOM 3239 C C . VAL A 1 405 ? -82.729 -49.668 62.853 1.00 62.97 405 VAL A C 1
ATOM 3241 O O . VAL A 1 405 ? -82.616 -48.847 61.949 1.00 62.97 405 VAL A O 1
ATOM 3244 N N . ALA A 1 406 ? -81.726 -50.514 63.106 1.00 60.81 406 ALA A N 1
ATOM 3245 C CA . ALA A 1 406 ? -80.531 -50.576 62.265 1.00 60.81 406 ALA A CA 1
ATOM 3246 C C . ALA A 1 406 ? -80.885 -51.048 60.849 1.00 60.81 406 ALA A C 1
ATOM 3248 O O . ALA A 1 406 ? -81.498 -52.099 60.684 1.00 60.81 406 ALA A O 1
ATOM 3249 N N . GLY A 1 407 ? -80.489 -50.263 59.846 1.00 66.06 407 GLY A N 1
ATOM 3250 C CA . GLY A 1 407 ? -80.799 -50.507 58.437 1.00 66.06 407 GLY A CA 1
ATOM 3251 C C . GLY A 1 407 ? -82.073 -49.822 57.936 1.00 66.06 407 GLY A C 1
ATOM 3252 O O . GLY A 1 407 ? -82.284 -49.782 56.733 1.00 66.06 407 GLY A O 1
ATOM 3253 N N . PHE A 1 408 ? -82.901 -49.217 58.800 1.00 64.44 408 PHE A N 1
ATOM 3254 C CA . PHE A 1 408 ? -84.071 -48.444 58.346 1.00 64.44 408 PHE A CA 1
ATOM 3255 C C . PHE A 1 408 ? -83.672 -47.154 57.623 1.00 64.44 408 PHE A C 1
ATOM 3257 O O . PHE A 1 408 ? -84.372 -46.735 56.711 1.00 64.44 408 PHE A O 1
ATOM 3264 N N . THR A 1 409 ? -82.548 -46.542 58.006 1.00 68.25 409 THR A N 1
ATOM 3265 C CA . THR A 1 409 ? -81.969 -45.378 57.319 1.00 68.25 409 THR A CA 1
ATOM 3266 C C . THR A 1 409 ? -81.425 -45.749 55.946 1.00 68.25 409 THR A C 1
ATOM 3268 O O . THR A 1 409 ? -81.641 -45.015 54.993 1.00 68.25 409 THR A O 1
ATOM 3271 N N . ASP A 1 410 ? -80.786 -46.914 55.824 1.00 68.69 410 ASP A N 1
ATOM 3272 C CA . ASP A 1 410 ? -80.265 -47.408 54.547 1.00 68.69 410 ASP A CA 1
ATOM 3273 C C . ASP A 1 410 ? -81.414 -47.810 53.618 1.00 68.69 410 ASP A C 1
ATOM 3275 O O . ASP A 1 410 ? -81.431 -47.419 52.458 1.00 68.69 410 ASP A O 1
ATOM 3279 N N . ILE A 1 411 ? -82.440 -48.482 54.155 1.00 69.62 411 ILE A N 1
ATOM 3280 C CA . ILE A 1 411 ? -83.676 -48.787 53.424 1.00 69.62 411 ILE A CA 1
ATOM 3281 C C . ILE A 1 411 ? -84.419 -47.499 53.047 1.00 69.62 411 ILE A C 1
ATOM 3283 O O . ILE A 1 411 ? -84.975 -47.447 51.959 1.00 69.62 411 ILE A O 1
ATOM 3287 N N . ALA A 1 412 ? -84.435 -46.460 53.890 1.00 71.94 412 ALA A N 1
ATOM 3288 C CA . ALA A 1 412 ? -85.052 -45.171 53.563 1.00 71.94 412 ALA A CA 1
ATOM 3289 C C . ALA A 1 412 ? -84.282 -44.422 52.466 1.00 71.94 412 ALA A C 1
ATOM 3291 O O . ALA A 1 412 ? -84.913 -43.936 51.535 1.00 71.94 412 ALA A O 1
ATOM 3292 N N . ASN A 1 413 ? -82.947 -44.392 52.526 1.00 76.62 413 ASN A N 1
ATOM 3293 C CA . ASN A 1 413 ? -82.096 -43.810 51.483 1.00 76.62 413 ASN A CA 1
ATOM 3294 C C . ASN A 1 413 ? -82.218 -44.580 50.158 1.00 76.62 413 ASN A C 1
ATOM 3296 O O . ASN A 1 413 ? -82.262 -43.978 49.086 1.00 76.62 413 ASN A O 1
ATOM 3300 N N . ASP A 1 414 ? -82.304 -45.910 50.213 1.00 77.75 414 ASP A N 1
ATOM 3301 C CA . ASP A 1 414 ? -82.557 -46.736 49.033 1.00 77.75 414 ASP A CA 1
ATOM 3302 C C . ASP A 1 414 ? -83.986 -46.537 48.511 1.00 77.75 414 ASP A C 1
ATOM 3304 O O . ASP A 1 414 ? -84.184 -46.469 47.301 1.00 77.75 414 ASP A O 1
ATOM 3308 N N . LEU A 1 415 ? -84.984 -46.369 49.385 1.00 79.56 415 LEU A N 1
ATOM 3309 C CA . LEU A 1 415 ? -86.359 -46.052 48.992 1.00 79.56 415 LEU A CA 1
ATOM 3310 C C . LEU A 1 415 ? -86.462 -44.650 48.380 1.00 79.56 415 LEU A C 1
ATOM 3312 O O . LEU A 1 415 ? -87.222 -44.473 47.434 1.00 79.56 415 LEU A O 1
ATOM 3316 N N . GLU A 1 416 ? -85.697 -43.676 48.874 1.00 81.12 416 GLU A N 1
ATOM 3317 C CA . GLU A 1 416 ? -85.609 -42.325 48.315 1.00 81.12 416 GLU A CA 1
ATOM 3318 C C . GLU A 1 416 ? -84.953 -42.355 46.934 1.00 81.12 416 GLU A C 1
ATOM 3320 O O . GLU A 1 416 ? -85.540 -41.852 45.980 1.00 81.12 416 GLU A O 1
ATOM 3325 N N . LYS A 1 417 ? -83.831 -43.069 46.772 1.00 84.06 417 LYS A N 1
ATOM 3326 C CA . LYS A 1 417 ? -83.223 -43.306 45.451 1.00 84.06 417 LYS A CA 1
ATOM 3327 C C . LYS A 1 417 ? -84.169 -44.029 44.496 1.00 84.06 417 LYS A C 1
ATOM 3329 O O . LYS A 1 417 ? -84.266 -43.655 43.329 1.00 84.06 417 LYS A O 1
ATOM 3334 N N . VAL A 1 418 ? -84.885 -45.053 44.963 1.00 85.06 418 VAL A N 1
ATOM 3335 C CA . VAL A 1 418 ? -85.892 -45.761 44.156 1.00 85.06 418 VAL A CA 1
ATOM 3336 C C . VAL A 1 418 ? -87.088 -44.850 43.855 1.00 85.06 418 VAL A C 1
ATOM 3338 O O . VAL A 1 418 ? -87.660 -44.952 42.773 1.00 85.06 418 VAL A O 1
ATOM 3341 N N . SER A 1 419 ? -87.449 -43.930 44.752 1.00 85.19 419 SER A N 1
ATOM 3342 C CA . SER A 1 419 ? -88.506 -42.935 44.547 1.00 85.19 419 SER A CA 1
ATOM 3343 C C . SER A 1 419 ? -88.099 -41.871 43.528 1.00 85.19 419 SER A C 1
ATOM 3345 O O . SER A 1 419 ? -88.894 -41.564 42.643 1.00 85.19 419 SER A O 1
ATOM 3347 N N . GLU A 1 420 ? -86.867 -41.358 43.581 1.00 85.75 420 GLU A N 1
ATOM 3348 C CA . GLU A 1 420 ? -86.309 -40.465 42.558 1.00 85.75 420 GLU A CA 1
ATOM 3349 C C . GLU A 1 420 ? -86.273 -41.163 41.198 1.00 85.75 420 GLU A C 1
ATOM 3351 O O . GLU A 1 420 ? -86.810 -40.649 40.216 1.00 85.75 420 GLU A O 1
ATOM 3356 N N . GLN A 1 421 ? -85.728 -42.382 41.141 1.00 84.94 421 GLN A N 1
ATOM 3357 C CA . GLN A 1 421 ? -85.698 -43.169 39.908 1.00 84.94 421 GLN A CA 1
ATOM 3358 C C . GLN A 1 421 ? -87.108 -43.459 39.377 1.00 84.94 421 GLN A C 1
ATOM 3360 O O . GLN A 1 421 ? -87.338 -43.382 38.169 1.00 84.94 421 GLN A O 1
ATOM 3365 N N . LYS A 1 422 ? -88.076 -43.751 40.254 1.00 87.12 422 LYS A N 1
ATOM 3366 C CA . LYS A 1 422 ? -89.475 -43.950 39.862 1.00 87.12 422 LYS A CA 1
ATOM 3367 C C . LYS A 1 422 ? -90.114 -42.658 39.357 1.00 87.12 422 LYS A C 1
ATOM 3369 O O . LYS A 1 422 ? -90.809 -42.720 38.351 1.00 87.12 422 LYS A O 1
ATOM 3374 N N . SER A 1 423 ? -89.860 -41.514 39.993 1.00 87.75 423 SER A N 1
ATOM 3375 C CA . SER A 1 423 ? -90.359 -40.209 39.540 1.00 87.75 423 SER A CA 1
ATOM 3376 C C . SER A 1 423 ? -89.887 -39.908 38.120 1.00 87.75 423 SER A C 1
ATOM 3378 O O . SER A 1 423 ? -90.696 -39.539 37.274 1.00 87.75 423 SER A O 1
ATOM 3380 N N . VAL A 1 424 ? -88.608 -40.160 37.828 1.00 85.31 424 VAL A N 1
ATOM 3381 C CA . VAL A 1 424 ? -88.047 -40.001 36.477 1.00 85.31 424 VAL A CA 1
ATOM 3382 C C . VAL A 1 424 ? -88.716 -40.955 35.477 1.00 85.31 424 VAL A C 1
ATOM 3384 O O . VAL A 1 424 ? -89.038 -40.560 34.357 1.00 85.31 424 VAL A O 1
ATOM 3387 N N . ILE A 1 425 ? -88.973 -42.210 35.866 1.00 86.81 425 ILE A N 1
ATOM 3388 C CA . ILE A 1 425 ? -89.673 -43.180 35.006 1.00 86.81 425 ILE A CA 1
ATOM 3389 C C . ILE A 1 425 ? -91.136 -42.782 34.773 1.00 86.81 425 ILE A C 1
ATOM 3391 O O . ILE A 1 425 ? -91.630 -42.934 33.656 1.00 86.81 425 ILE A O 1
ATOM 3395 N N . ASP A 1 426 ? -91.844 -42.300 35.792 1.00 87.62 426 ASP A N 1
ATOM 3396 C CA . ASP A 1 426 ? -93.242 -41.879 35.677 1.00 87.62 426 ASP A CA 1
ATOM 3397 C C . ASP A 1 426 ? -93.366 -40.594 34.840 1.00 87.62 426 ASP A C 1
ATOM 3399 O O . ASP A 1 426 ? -94.285 -40.490 34.028 1.00 87.62 426 ASP A O 1
ATOM 3403 N N . GLU A 1 427 ? -92.402 -39.674 34.929 1.00 87.50 427 GLU A N 1
ATOM 3404 C CA . GLU A 1 427 ? -92.309 -38.501 34.051 1.00 87.50 427 GLU A CA 1
ATOM 3405 C C . GLU A 1 427 ? -92.050 -38.911 32.591 1.00 87.50 427 GLU A C 1
ATOM 3407 O O . GLU A 1 427 ? -92.745 -38.457 31.679 1.00 87.50 427 GLU A O 1
ATOM 3412 N N . ALA A 1 428 ? -91.146 -39.869 32.357 1.00 82.62 428 ALA A N 1
ATOM 3413 C CA . ALA A 1 428 ? -90.916 -40.438 31.027 1.00 82.62 428 ALA A CA 1
ATOM 3414 C C . ALA A 1 428 ? -92.150 -41.181 30.472 1.00 82.62 428 ALA A C 1
ATOM 3416 O O . ALA A 1 428 ? -92.468 -41.072 29.282 1.00 82.62 428 ALA A O 1
ATOM 3417 N N . LYS A 1 429 ? -92.887 -41.908 31.322 1.00 86.81 429 LYS A N 1
ATOM 3418 C CA . LYS A 1 429 ? -94.172 -42.533 30.958 1.00 86.81 429 LYS A CA 1
ATOM 3419 C C . LYS A 1 429 ? -95.254 -41.493 30.665 1.00 86.81 429 LYS A C 1
ATOM 3421 O O . LYS A 1 429 ? -96.049 -41.693 29.753 1.00 86.81 429 LYS A O 1
ATOM 3426 N N . GLY A 1 430 ? -95.279 -40.382 31.400 1.00 86.62 430 GLY A N 1
ATOM 3427 C CA . GLY A 1 430 ? -96.174 -39.252 31.153 1.00 86.62 430 GLY A CA 1
ATOM 3428 C C . GLY A 1 430 ? -95.911 -38.598 29.798 1.00 86.62 430 GLY A C 1
ATOM 3429 O O . GLY A 1 430 ? -96.849 -38.397 29.027 1.00 86.62 430 GLY A O 1
ATOM 3430 N N . MET A 1 431 ? -94.638 -38.355 29.467 1.00 82.94 431 MET A N 1
ATOM 3431 C CA . MET A 1 431 ? -94.236 -37.832 28.155 1.00 82.94 431 MET A CA 1
ATOM 3432 C C . MET A 1 431 ? -94.619 -38.786 27.019 1.00 82.94 431 MET A C 1
ATOM 3434 O O . MET A 1 431 ? -95.238 -38.365 26.045 1.00 82.94 431 MET A O 1
ATOM 3438 N N . THR A 1 432 ? -94.351 -40.086 27.164 1.00 83.69 432 THR A N 1
ATOM 3439 C CA . THR A 1 432 ? -94.744 -41.075 26.141 1.00 83.69 432 THR A CA 1
ATOM 3440 C C . THR A 1 432 ? -96.262 -41.227 26.019 1.00 83.69 432 THR A C 1
ATOM 3442 O O . THR A 1 432 ? -96.765 -41.372 24.909 1.00 83.69 432 THR A O 1
ATOM 3445 N N . LEU A 1 433 ? -97.029 -41.127 27.109 1.00 85.00 433 LEU A N 1
ATOM 3446 C CA . LEU A 1 433 ? -98.497 -41.095 27.046 1.00 85.00 433 LEU A CA 1
ATOM 3447 C C . LEU A 1 433 ? -99.028 -39.835 26.354 1.00 85.00 433 LEU A C 1
ATOM 3449 O O . LEU A 1 433 ? -100.014 -39.927 25.622 1.00 85.00 433 LEU A O 1
ATOM 3453 N N . GLN A 1 434 ? -98.392 -38.678 26.548 1.00 84.00 434 GLN A N 1
ATOM 3454 C CA . GLN A 1 434 ? -98.730 -37.453 25.819 1.00 84.00 434 GLN A CA 1
ATOM 3455 C C . GLN A 1 434 ? -98.399 -37.574 24.330 1.00 84.00 434 GLN A C 1
ATOM 3457 O O . GLN A 1 434 ? -99.219 -37.189 23.502 1.00 84.00 434 GLN A O 1
ATOM 3462 N N . GLU A 1 435 ? -97.258 -38.162 23.970 1.00 82.06 435 GLU A N 1
ATOM 3463 C CA . GLU A 1 435 ? -96.912 -38.440 22.571 1.00 82.06 435 GLU A CA 1
ATOM 3464 C C . GLU A 1 435 ? -97.877 -39.445 21.929 1.00 82.06 435 GLU A C 1
ATOM 3466 O O . GLU A 1 435 ? -98.332 -39.238 20.803 1.00 82.06 435 GLU A O 1
ATOM 3471 N N . ILE A 1 436 ? -98.270 -40.501 22.645 1.00 82.00 436 ILE A N 1
ATOM 3472 C CA . ILE A 1 436 ? -99.291 -41.446 22.172 1.00 82.00 436 ILE A CA 1
ATOM 3473 C C . ILE A 1 436 ? -100.645 -40.741 22.026 1.00 82.00 436 ILE A C 1
ATOM 3475 O O . ILE A 1 436 ? -101.316 -40.905 21.014 1.00 82.00 436 ILE A O 1
ATOM 3479 N N . SER A 1 437 ? -101.045 -39.911 22.990 1.00 82.38 437 SER A N 1
ATOM 3480 C CA . SER A 1 437 ? -102.310 -39.166 22.913 1.00 82.38 437 SER A CA 1
ATOM 3481 C C . SER A 1 437 ? -102.306 -38.190 21.739 1.00 82.38 437 SER A C 1
ATOM 3483 O O . SER A 1 437 ? -103.273 -38.137 20.985 1.00 82.38 437 SER A O 1
ATOM 3485 N N . ARG A 1 438 ? -101.184 -37.502 21.512 1.00 83.19 438 ARG A N 1
ATOM 3486 C CA . ARG A 1 438 ? -100.986 -36.610 20.371 1.00 83.19 438 ARG A CA 1
ATOM 3487 C C . ARG A 1 438 ? -101.008 -37.364 19.046 1.00 83.19 438 ARG A C 1
ATOM 3489 O O . ARG A 1 438 ? -101.659 -36.914 18.116 1.00 83.19 438 ARG A O 1
ATOM 3496 N N . THR A 1 439 ? -100.348 -38.514 18.943 1.00 82.69 439 THR A N 1
ATOM 3497 C CA . THR A 1 439 ? -100.405 -39.327 17.716 1.00 82.69 439 THR A CA 1
ATOM 3498 C C . THR A 1 439 ? -101.808 -39.881 17.472 1.00 82.69 439 THR A C 1
ATOM 3500 O O . THR A 1 439 ? -102.248 -39.925 16.328 1.00 82.69 439 THR A O 1
ATOM 3503 N N . VAL A 1 440 ? -102.565 -40.234 18.516 1.00 83.44 440 VAL A N 1
ATOM 3504 C CA . VAL A 1 440 ? -103.980 -40.626 18.399 1.00 83.44 440 VAL A CA 1
ATOM 3505 C C . VAL A 1 440 ? -104.858 -39.444 17.977 1.00 83.44 440 VAL A C 1
ATOM 3507 O O . VAL A 1 440 ? -105.733 -39.622 17.130 1.00 83.44 440 VAL A O 1
ATOM 3510 N N . GLU A 1 441 ? -104.625 -38.240 18.501 1.00 82.56 441 GLU A N 1
ATOM 3511 C CA . GLU A 1 441 ? -105.287 -37.006 18.055 1.00 82.56 441 GLU A CA 1
ATOM 3512 C C . GLU A 1 441 ? -104.925 -36.650 16.612 1.00 82.56 441 GLU A C 1
ATOM 3514 O O . GLU A 1 441 ? -105.812 -36.301 15.842 1.00 82.56 441 GLU A O 1
ATOM 3519 N N . GLU A 1 442 ? -103.665 -36.800 16.203 1.00 80.31 442 GLU A N 1
ATOM 3520 C CA . GLU A 1 442 ? -103.213 -36.606 14.821 1.00 80.31 442 GLU A CA 1
ATOM 3521 C C . GLU A 1 442 ? -103.826 -37.660 13.885 1.00 80.31 442 GLU A C 1
ATOM 3523 O O . GLU A 1 442 ? -104.256 -37.329 12.779 1.00 80.31 442 GLU A O 1
ATOM 3528 N N . ILE A 1 443 ? -103.964 -38.917 14.324 1.00 80.19 443 ILE A N 1
ATOM 3529 C CA . ILE A 1 443 ? -104.673 -39.964 13.575 1.00 80.19 443 ILE A CA 1
ATOM 3530 C C . ILE A 1 443 ? -106.161 -39.618 13.466 1.00 80.19 443 ILE A C 1
ATOM 3532 O O . ILE A 1 443 ? -106.692 -39.619 12.355 1.00 80.19 443 ILE A O 1
ATOM 3536 N N . ASN A 1 444 ? -106.829 -39.268 14.568 1.00 79.62 444 ASN A N 1
ATOM 3537 C CA . ASN A 1 444 ? -108.239 -38.867 14.568 1.00 79.62 444 ASN A CA 1
ATOM 3538 C C . ASN A 1 444 ? -108.474 -37.599 13.739 1.00 79.62 444 ASN A C 1
ATOM 3540 O O . ASN A 1 444 ? -109.451 -37.531 12.995 1.00 79.62 444 ASN A O 1
ATOM 3544 N N . GLY A 1 445 ? -107.553 -36.639 13.795 1.00 79.81 445 GLY A N 1
ATOM 3545 C CA . GLY A 1 445 ? -107.519 -35.448 12.955 1.00 79.81 445 GLY A CA 1
ATOM 3546 C C . GLY A 1 445 ? -107.349 -35.809 11.483 1.00 79.81 445 GLY A C 1
ATOM 3547 O O . GLY A 1 445 ? -108.125 -35.353 10.655 1.00 79.81 445 GLY A O 1
ATOM 3548 N N . SER A 1 446 ? -106.439 -36.726 11.143 1.00 77.00 446 SER A N 1
ATOM 3549 C CA . SER A 1 446 ? -106.264 -37.211 9.766 1.00 77.00 446 SER A CA 1
ATOM 3550 C C . SER A 1 446 ? -107.477 -37.997 9.240 1.00 77.00 446 SER A C 1
ATOM 3552 O O . SER A 1 446 ? -107.739 -38.005 8.034 1.00 77.00 446 SER A O 1
ATOM 3554 N N . ILE A 1 447 ? -108.232 -38.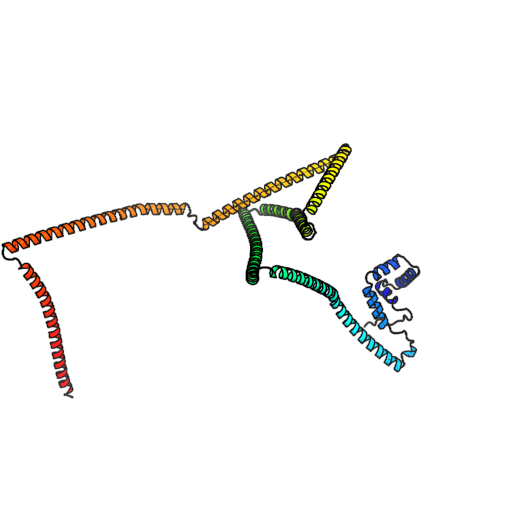658 10.127 1.00 74.81 447 ILE A N 1
ATOM 3555 C CA . ILE A 1 447 ? -109.499 -39.332 9.809 1.00 74.81 447 ILE A CA 1
ATOM 3556 C C . ILE A 1 447 ? -110.608 -38.291 9.600 1.00 74.81 447 ILE A C 1
ATOM 3558 O O . ILE A 1 447 ? -111.383 -38.410 8.649 1.00 74.81 447 ILE A O 1
ATOM 3562 N N . ALA A 1 448 ? -110.669 -37.257 10.444 1.00 71.25 448 ALA A N 1
ATOM 3563 C CA . ALA A 1 448 ? -111.605 -36.145 10.307 1.00 71.25 448 ALA A CA 1
ATOM 3564 C C . ALA A 1 448 ? -111.340 -35.337 9.024 1.00 71.25 448 ALA A C 1
ATOM 3566 O O . ALA A 1 448 ? -112.267 -35.114 8.251 1.00 71.25 448 ALA A O 1
ATOM 3567 N N . ASP A 1 449 ? -110.084 -35.012 8.722 1.00 71.12 449 ASP A N 1
ATOM 3568 C CA . ASP A 1 449 ? -109.671 -34.335 7.488 1.00 71.12 449 ASP A CA 1
ATOM 3569 C C . ASP A 1 449 ? -109.961 -35.177 6.242 1.00 71.12 449 ASP A C 1
ATOM 3571 O O . ASP A 1 449 ? -110.377 -34.640 5.214 1.00 71.12 449 ASP A O 1
ATOM 3575 N N . ARG A 1 450 ? -109.814 -36.508 6.316 1.00 68.56 450 ARG A N 1
ATOM 3576 C CA . ARG A 1 450 ? -110.266 -37.405 5.237 1.00 68.56 450 ARG A CA 1
ATOM 3577 C C . ARG A 1 450 ? -111.785 -37.402 5.070 1.00 68.56 450 ARG A C 1
ATOM 3579 O O . ARG A 1 450 ? -112.253 -37.500 3.940 1.00 68.56 450 ARG A O 1
ATOM 3586 N N . LYS A 1 451 ? -112.555 -37.245 6.151 1.00 64.06 451 LYS A N 1
ATOM 3587 C CA . LYS A 1 451 ? -114.014 -37.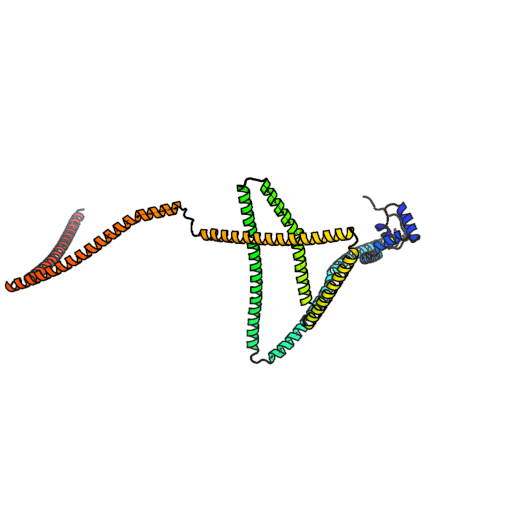052 6.088 1.00 64.06 451 LYS A CA 1
ATOM 3588 C C . LYS A 1 451 ? -114.393 -35.701 5.472 1.00 64.06 451 LYS A C 1
ATOM 3590 O O . LYS A 1 451 ? -115.332 -35.656 4.686 1.00 64.06 451 LYS A O 1
ATOM 3595 N N . VAL A 1 452 ? -113.657 -34.632 5.780 1.00 61.69 452 VAL A N 1
ATOM 3596 C CA . VAL A 1 452 ? -113.893 -33.282 5.236 1.00 61.69 452 VAL A CA 1
ATOM 3597 C C . VAL A 1 452 ? -113.481 -33.187 3.760 1.00 61.69 452 VAL A C 1
ATOM 3599 O O . VAL A 1 452 ? -114.194 -32.576 2.973 1.00 61.69 452 VAL A O 1
ATOM 3602 N N . ARG A 1 453 ? -112.408 -33.868 3.330 1.00 58.19 453 ARG A N 1
ATOM 3603 C CA . ARG A 1 453 ? -112.017 -33.960 1.905 1.00 58.19 453 ARG A CA 1
ATOM 3604 C C . ARG A 1 453 ? -112.863 -34.935 1.072 1.00 58.19 453 ARG A C 1
ATOM 3606 O O . ARG A 1 453 ? -112.698 -34.968 -0.139 1.00 58.19 453 ARG A O 1
ATOM 3613 N N . GLY A 1 454 ? -113.752 -35.709 1.699 1.00 57.34 454 GLY A N 1
ATOM 3614 C CA . GLY A 1 454 ? -114.745 -36.558 1.025 1.00 57.34 454 GLY A CA 1
ATOM 3615 C C . GLY A 1 454 ? -116.103 -35.881 0.791 1.00 57.34 454 GLY A C 1
ATOM 3616 O O . GLY A 1 454 ? -117.022 -36.532 0.303 1.00 57.34 454 GLY A O 1
ATOM 3617 N N . LEU A 1 455 ? -116.238 -34.602 1.157 1.00 53.34 455 LEU A N 1
ATOM 3618 C CA . LEU A 1 455 ? -117.416 -33.759 0.932 1.00 53.34 455 LEU A CA 1
ATOM 3619 C C . LEU A 1 455 ? -117.020 -32.515 0.115 1.00 53.34 455 LEU A C 1
ATOM 3621 O O . LEU A 1 455 ? -117.164 -31.386 0.574 1.00 53.34 455 LEU A O 1
ATOM 3625 N N . CYS A 1 456 ? -116.495 -32.762 -1.085 1.00 39.62 456 CYS A N 1
ATOM 3626 C CA . CYS A 1 456 ? -116.540 -31.897 -2.267 1.00 39.62 456 CYS A CA 1
ATOM 3627 C C . CYS A 1 456 ? -116.603 -32.803 -3.497 1.00 39.62 456 CYS A C 1
ATOM 3629 O O . CYS A 1 456 ? -115.768 -33.737 -3.561 1.00 39.62 456 CYS A O 1
#

Sequence (456 aa):
MPQPACLVYSSMPMPMSQLARHCMPDNALCRATFRAYLATGDKDTIFQILKWVVPQPQELQKRAFVGHYLSFPDMPEEFNYDADIMELKEEIKMLQSQFIEVHRSSEGVKSLNKDTAAMKKRIKSLEEEKERLNDKVAKAKSQVDKVADRANYMDVCSELRKEQDEEVSLSTQLLEQKKKLEKAEAMHAKAATRVRDLQTSYQEGSAGKLLETLTEEVNSMRAMVGERYPRELEKRQKRVQALQEALSGAVNTEVDLQRLQHQANALHTQIQEVQERRAQSDKQRAGDKKFMQLRQAQQMATMASRKKSDLNAKLERLQEKKATLTSQYEKLTASDGSVAVVSEEEWRAKYESMKAALPAYKKMKKELGDIEAEVFVLAYTEELLVEQESALNRSLERTARKQGVAGFTDIANDLEKVSEQKSVIDEAKGMTLQEISRTVEEINGSIADRKVRGLC

Foldseek 3Di:
DDDDDPDDDPDDPPPVVVLCVPLFDPDPVRSVVLVVCVVVVPPVSVVSSCVVCVVCVPVSVVCVVLCVLPDDPDDDPVCCPDPVVVVVVVVSVVVNVVVVVVVVVVVVVVVVCPCVVVVVVVVVVVVVVVVVVVVVVVVVVVVLVPDPPSVVVVVVVVVVVVVVVVVVVVVVVVVVVVVVVVVVVVVVLVVVVVVVVVVVCVVVVDPPVVVVVVVVVVVVVCCCVVPPPVVVVVVVVVVVVVVVCCVPDPVVDPVSVVVVVVVVVVVVVVVVVVVVVVVVVLVVCVPPPVSVVVVVVVVVVVVVVVVVVVVVVVVVVVVVVVSVVVVVVVVVVVVCVVPVPCDPVNVVVVVVVVVVCVVVVVVVVVVVVVVVVVVVVVVVVVVVVVVVVVVVVVVVQVVCVVVVNRCVVVVVVVVVVVVVVVVVVVVVVVVVVVVVVVVVVVVVVVVVVVVVVVPD

Radius of gyration: 61.13 Å; chains: 1; bounding box: 159×94×150 Å

InterPro domains:
  IPR029600 Intraflagellar transport protein 81 [PTHR15614] (31-452)
  IPR043016 IFT81, N-terminal domain superfamily [G3DSA:1.10.418.70] (15-76)

pLDDT: mean 80.81, std 14.38, range [25.92, 97.31]